Protein AF-A0A093YYT7-F1 (afdb_monomer_lite)

Secondary structure (DSSP, 8-state):
---------PPPPPP-PPPP---------PPPP-PPPHHHHHHHHHHHHHHHHHHHHHHHHHHHHHH-TTSHHHHHHS-HHHHHHHHHHHHHHHHHHHHHHHHHHHHHHHHHHHHHHHHHHHHHHHHHHHHHHHHHHHHHHHHHHHHHHHHHHHHHHHHHHHHHHHHHHHHHHHHHHHHHHHHHHHHHHHHHHHHHHHHHHHHHHHHHHS----PPPPPP---------------------------PPP--------PPPPPP-----------HHHHHHHHS--S-HHHHHHHHHHHHHHHHS----PPEE-GGGS-HHHHHHHTT-EEEEE--------PPPPHHHHHHHHHHHHHH-SSS---HHHHHHHHHHHHHHHHHHHHHHH-TT--TT------TTSPPPPEEEEEEEEEEEEEETTEEEEEEEEEEEEEES-STTTT-GGGEEEEEEE-STT-GGGGHHHHHHHHHHHHHHHHHTT-S---EEEEEESSSEEEEEEE-TT-EEEEPPPEETTSHHHHHHHHHHHHHHHHHHHHT-TTS-----HHHHHHHHHHTS---TTGGGTS--S----------GGG-SSS--------

Sequence (603 aa):
MASTMHVSTTSPVSTQAAAAAPAPASAPGPSPATAPSIYIQYIVIVINMTVHICGGLSAIAIFTKNWFPDTAMARWFTSPAEKQAKEKEQAKAKDQATAKEQAEAKAEQAAAAAEERAAKERQAAAEERVAATKERQAAEDERIAAAKEREMAEAYRQAEMKKTDDYRNDIRGNWAAHLSQQEEIINKLNCIIFVIFIINAGARSAARRNGTPLEILPAGGPVGGGEQGAGGAGSSGGGASQDYVTYTPAELSYPRATMSKPSPAKKRKHTVADASFLEEAFSTQPVNYEAAWMALKAEYEKNTKPYARLQTVAPSALEVNEAMRMFGFSGVQDLYLHEDNDTPIPSYLQANIVRIQCVTNGGSGRNEAYSRTILDQILISAVYEEGRRADPAQDESAVHHAHPEDPARLELLHEVPLSTEVIHKGEQRLLAGFADYTLFYDNSASESLATNLVIVEAKRRGATDLALPQLIAYLGIVHRARKEQKKENSVVFGIISDGNVFRFSRITNEGKYGQSGLLEWNRVEERGKIYTTIRSIIRTAALSSPSTTPIKDPARRKLVLAAFGNATKSDATRLDFGIEEPKFWVVDDEELEENFEVIGRMG

pLDDT: mean 75.36, std 21.98, range [31.42, 98.38]

Structure (mmCIF, N/CA/C/O backbone):
data_AF-A0A093YYT7-F1
#
_entry.id   AF-A0A093YYT7-F1
#
loop_
_atom_site.group_PDB
_atom_site.id
_atom_site.type_symbol
_atom_site.label_atom_id
_atom_site.label_alt_id
_atom_site.label_comp_id
_atom_site.label_asym_id
_atom_site.label_entity_id
_atom_site.label_seq_id
_atom_site.pdbx_PDB_ins_code
_atom_site.Cartn_x
_atom_site.Cartn_y
_atom_site.Cartn_z
_atom_site.occupancy
_atom_site.B_iso_or_equiv
_atom_site.auth_seq_id
_atom_site.auth_comp_id
_atom_site.auth_asym_id
_atom_site.auth_atom_id
_atom_site.pdbx_PDB_model_num
ATOM 1 N N . MET A 1 1 ? -41.019 35.127 12.754 1.00 36.62 1 MET A N 1
ATOM 2 C CA . MET A 1 1 ? -42.377 34.695 12.364 1.00 36.62 1 MET A CA 1
ATOM 3 C C . MET A 1 1 ? -42.596 33.308 12.938 1.00 36.62 1 MET A C 1
ATOM 5 O O . MET A 1 1 ? -41.808 32.445 12.592 1.00 36.62 1 MET A O 1
ATOM 9 N N . ALA A 1 2 ? -43.624 33.167 13.791 1.00 35.41 2 ALA A N 1
ATOM 10 C CA . ALA A 1 2 ? -44.215 31.937 14.348 1.00 35.41 2 ALA A CA 1
ATOM 11 C C . ALA A 1 2 ? -43.305 31.005 15.183 1.00 35.41 2 ALA A C 1
ATOM 13 O O . ALA A 1 2 ? -42.171 30.743 14.823 1.00 35.41 2 ALA A O 1
ATOM 14 N N . SER A 1 3 ? -43.740 30.378 16.273 1.00 34.69 3 SER A N 1
ATOM 15 C CA . SER A 1 3 ? -44.790 30.654 17.260 1.00 34.69 3 SER A CA 1
ATOM 16 C C . SER A 1 3 ? -44.527 29.665 18.398 1.00 34.69 3 SER A C 1
ATOM 18 O O . SER A 1 3 ? -44.367 28.470 18.158 1.00 34.69 3 SER A O 1
ATOM 20 N N . THR A 1 4 ? -44.462 30.165 19.622 1.00 42.47 4 THR A N 1
ATOM 21 C CA . THR A 1 4 ? -44.344 29.411 20.871 1.00 42.47 4 THR A CA 1
ATOM 22 C C . THR A 1 4 ? -45.653 28.662 21.134 1.00 42.47 4 THR A C 1
ATOM 24 O O . THR A 1 4 ? -46.716 29.280 21.100 1.00 42.47 4 THR A O 1
ATOM 27 N N . MET A 1 5 ? -45.605 27.360 21.432 1.00 42.62 5 MET A N 1
ATOM 28 C CA . MET A 1 5 ? -46.756 26.630 21.979 1.00 42.62 5 MET A CA 1
ATOM 29 C C . MET A 1 5 ? -46.451 26.117 23.386 1.00 42.62 5 MET A C 1
ATOM 31 O O . MET A 1 5 ? -45.620 25.237 23.592 1.00 42.62 5 MET A O 1
ATOM 35 N N . HIS A 1 6 ? -47.164 26.712 24.341 1.00 41.91 6 HIS A N 1
ATOM 36 C CA . HIS A 1 6 ? -47.380 26.226 25.697 1.00 41.91 6 HIS A CA 1
ATOM 37 C C . HIS A 1 6 ? -48.241 24.956 25.675 1.00 41.91 6 HIS A C 1
ATOM 39 O O . HIS A 1 6 ? -49.292 24.938 25.038 1.00 41.91 6 HIS A O 1
ATOM 45 N N . VAL A 1 7 ? -47.853 23.943 26.452 1.00 42.28 7 VAL A N 1
ATOM 46 C CA . VAL A 1 7 ? -48.731 22.830 26.835 1.00 42.28 7 VAL A CA 1
ATOM 47 C C . VAL A 1 7 ? -49.143 23.037 28.289 1.00 42.28 7 VAL A C 1
ATOM 49 O O . VAL A 1 7 ? -48.307 23.088 29.188 1.00 42.28 7 VAL A O 1
ATOM 52 N N . SER A 1 8 ? -50.448 23.203 28.490 1.00 36.78 8 SER A N 1
ATOM 53 C CA . SER A 1 8 ? -51.137 23.270 29.776 1.00 36.78 8 SER A CA 1
ATOM 54 C C . SER A 1 8 ? -51.964 21.990 29.897 1.00 36.78 8 SER A C 1
ATOM 56 O O . SER A 1 8 ? -52.765 21.701 29.008 1.00 36.78 8 SER A O 1
ATOM 58 N N . THR A 1 9 ? -51.745 21.192 30.940 1.00 40.94 9 THR A N 1
ATOM 59 C CA . THR A 1 9 ? -52.518 19.975 31.216 1.00 40.94 9 THR A CA 1
ATOM 60 C C . THR A 1 9 ? -53.448 20.217 32.399 1.00 40.94 9 THR A C 1
ATOM 62 O O . THR A 1 9 ? -53.021 20.444 33.528 1.00 40.94 9 THR A O 1
ATOM 65 N N . THR A 1 10 ? -54.747 20.194 32.112 1.00 39.72 10 THR A N 1
ATOM 66 C CA . THR A 1 10 ? -55.851 20.236 33.070 1.00 39.72 10 THR A CA 1
ATOM 67 C C . THR A 1 10 ? -56.261 18.820 33.484 1.00 39.72 10 THR A C 1
ATOM 69 O O . THR A 1 10 ? -56.320 17.901 32.669 1.00 39.72 10 THR A O 1
ATOM 72 N N . SER A 1 11 ? -56.552 18.654 34.774 1.00 38.22 11 SER A N 1
ATOM 73 C CA . SER A 1 11 ? -57.091 17.437 35.392 1.00 38.22 11 SER A CA 1
ATOM 74 C C . SER A 1 11 ? -58.563 17.194 35.022 1.00 38.22 11 SER A C 1
ATOM 76 O O . SER A 1 11 ? -59.314 18.165 34.899 1.00 38.22 11 SER A O 1
ATOM 78 N N . PRO A 1 12 ? -59.037 15.935 34.940 1.00 51.84 12 PRO A N 1
ATOM 79 C CA . PRO A 1 12 ? -60.457 15.645 34.788 1.00 51.84 12 PRO A CA 1
ATOM 80 C C . PRO A 1 12 ? -61.174 15.479 36.138 1.00 51.84 12 PRO A C 1
ATOM 82 O O . PRO A 1 12 ? -60.723 14.781 37.046 1.00 51.84 12 PRO A O 1
ATOM 85 N N . VAL A 1 13 ? -62.339 16.121 36.216 1.00 40.69 13 VAL A N 1
ATOM 86 C CA . VAL A 1 13 ? -63.384 15.969 37.232 1.00 40.69 13 VAL A CA 1
ATOM 87 C C . VAL A 1 13 ? -64.149 14.668 36.967 1.00 40.69 13 VAL A C 1
ATOM 89 O O . VAL A 1 13 ? -64.689 14.483 35.880 1.00 40.69 13 VAL A O 1
ATOM 92 N N . SER A 1 14 ? -64.213 13.778 37.960 1.00 43.28 14 SER A N 1
ATOM 93 C CA . SER A 1 14 ? -65.049 12.571 37.939 1.00 43.28 14 SER A CA 1
ATOM 94 C C . SER A 1 14 ? -66.349 12.823 38.704 1.00 43.28 14 SER A C 1
ATOM 96 O O . SER A 1 14 ? -66.334 13.175 39.883 1.00 43.28 14 SER A O 1
ATOM 98 N N . THR A 1 15 ? -67.471 12.676 38.005 1.00 39.16 15 THR A N 1
ATOM 99 C CA . THR A 1 15 ? -68.847 12.764 38.509 1.00 39.16 15 THR A CA 1
ATOM 100 C C . THR A 1 15 ? -69.336 11.344 38.797 1.00 39.16 15 THR A C 1
ATOM 102 O O . THR A 1 15 ? -69.343 10.514 37.890 1.00 39.16 15 THR A O 1
ATOM 105 N N . GLN A 1 16 ? -69.756 11.044 40.031 1.00 39.22 16 GLN A N 1
ATOM 106 C CA . GLN A 1 16 ? -70.342 9.746 40.384 1.00 39.22 16 GLN A CA 1
ATOM 107 C C . GLN A 1 16 ? -71.804 9.915 40.813 1.00 39.22 16 GLN A C 1
ATOM 109 O O . GLN A 1 16 ? -72.148 10.783 41.613 1.00 39.22 16 GLN A O 1
ATOM 114 N N . ALA A 1 17 ? -72.652 9.093 40.196 1.00 39.19 17 ALA A N 1
ATOM 115 C CA . ALA A 1 17 ? -74.104 9.114 40.237 1.00 39.19 17 ALA A CA 1
ATOM 116 C C . ALA A 1 17 ? -74.685 8.661 41.588 1.00 39.19 17 ALA A C 1
ATOM 118 O O . ALA A 1 17 ? -74.235 7.676 42.171 1.00 39.19 17 ALA A O 1
ATOM 119 N N . ALA A 1 18 ? -75.741 9.348 42.032 1.00 38.75 18 ALA A N 1
ATOM 120 C CA . ALA A 1 18 ? -76.585 8.965 43.158 1.00 38.75 18 ALA A CA 1
ATOM 121 C C . ALA A 1 18 ? -77.854 8.262 42.644 1.00 38.75 18 ALA A C 1
ATOM 123 O O . ALA A 1 18 ? -78.586 8.814 41.822 1.00 38.75 18 ALA A O 1
ATOM 124 N N . ALA A 1 19 ? -78.103 7.046 43.134 1.00 40.66 19 ALA A N 1
ATOM 125 C CA . ALA A 1 19 ? -79.306 6.266 42.866 1.00 40.66 19 ALA A CA 1
ATOM 126 C C . ALA A 1 19 ? -80.343 6.463 43.985 1.00 40.66 19 ALA A C 1
ATOM 128 O O . ALA A 1 19 ? -80.011 6.475 45.170 1.00 40.66 19 ALA A O 1
ATOM 129 N N . ALA A 1 20 ? -81.597 6.625 43.570 1.00 40.97 20 ALA A N 1
ATOM 130 C CA . ALA A 1 20 ? -82.775 6.862 44.394 1.00 40.97 20 ALA A CA 1
ATOM 131 C C . ALA A 1 20 ? -83.312 5.581 45.063 1.00 40.97 20 ALA A C 1
ATOM 133 O O . ALA A 1 20 ? -83.241 4.496 44.488 1.00 40.97 20 ALA A O 1
ATOM 134 N N . ALA A 1 21 ? -83.936 5.735 46.235 1.00 41.47 21 ALA A N 1
ATOM 135 C CA . ALA A 1 21 ? -84.784 4.732 46.882 1.00 41.47 21 ALA A CA 1
ATOM 136 C C . ALA A 1 21 ? -86.077 5.398 47.417 1.00 41.47 21 ALA A C 1
ATOM 138 O O . ALA A 1 21 ? -86.054 6.600 47.700 1.00 41.47 21 ALA A O 1
ATOM 139 N N . PRO A 1 22 ? -87.212 4.672 47.501 1.00 50.75 22 PRO A N 1
ATOM 140 C CA . PRO A 1 22 ? -88.541 5.267 47.386 1.00 50.75 22 PRO A CA 1
ATOM 141 C C . PRO A 1 22 ? -89.278 5.486 48.718 1.00 50.75 22 PRO A C 1
ATOM 143 O O . PRO A 1 22 ? -88.987 4.875 49.744 1.00 50.75 22 PRO A O 1
ATOM 146 N N . ALA A 1 23 ? -90.278 6.364 48.641 1.00 50.59 23 ALA A N 1
ATOM 147 C CA . ALA A 1 23 ? -91.224 6.749 49.685 1.00 50.59 23 ALA A CA 1
ATOM 148 C C . ALA A 1 23 ? -92.134 5.605 50.175 1.00 50.59 23 ALA A C 1
ATOM 150 O O . ALA A 1 23 ? -92.447 4.698 49.399 1.00 50.59 23 ALA A O 1
ATOM 151 N N . PRO A 1 24 ? -92.701 5.734 51.392 1.00 46.88 24 PRO A N 1
ATOM 152 C CA . PRO A 1 24 ? -93.965 5.088 51.711 1.00 46.88 24 PRO A CA 1
ATOM 153 C C . PRO A 1 24 ? -95.069 6.049 52.192 1.00 46.88 24 PRO A C 1
ATOM 155 O O . PRO A 1 24 ? -94.862 6.983 52.961 1.00 46.88 24 PRO A O 1
ATOM 158 N N . ALA A 1 25 ? -96.244 5.718 51.662 1.00 41.00 25 ALA A N 1
ATOM 159 C CA . ALA A 1 25 ? -97.643 5.925 52.024 1.00 41.00 25 ALA A CA 1
ATOM 160 C C . ALA A 1 25 ? -98.076 6.566 53.365 1.00 41.00 25 ALA A C 1
ATOM 162 O O . ALA A 1 25 ? -97.468 6.460 54.424 1.00 41.00 25 ALA A O 1
ATOM 163 N N . SER A 1 26 ? -99.264 7.154 53.239 1.00 42.25 26 SER A N 1
ATOM 164 C CA . SER A 1 26 ? -100.089 7.980 54.120 1.00 42.25 26 SER A CA 1
ATOM 165 C C . SER A 1 26 ? -101.040 7.251 55.095 1.00 42.25 26 SER A C 1
ATOM 167 O O . SER A 1 26 ? -101.564 6.192 54.754 1.00 42.25 26 SER A O 1
ATOM 169 N N . ALA A 1 27 ? -101.420 7.999 56.154 1.00 42.69 27 ALA A N 1
ATOM 170 C CA . ALA A 1 27 ? -102.632 7.932 57.018 1.00 42.69 27 ALA A CA 1
ATOM 171 C C . ALA A 1 27 ? -102.637 6.906 58.186 1.00 42.69 27 ALA A C 1
ATOM 173 O O . ALA A 1 27 ? -101.893 5.934 58.097 1.00 42.69 27 ALA A O 1
ATOM 174 N N . PRO A 1 28 ? -103.465 7.045 59.266 1.00 47.00 28 PRO A N 1
ATOM 175 C CA . PRO A 1 28 ? -104.530 8.024 59.578 1.00 47.00 28 PRO A CA 1
ATOM 176 C C . PRO A 1 28 ? -104.446 8.682 60.995 1.00 47.00 28 PRO A C 1
ATOM 178 O O . PRO A 1 28 ? -103.516 8.450 61.760 1.00 47.00 28 PRO A O 1
ATOM 181 N N . GLY A 1 29 ? -105.418 9.553 61.313 1.00 40.19 29 GLY A N 1
ATOM 182 C CA . GLY A 1 29 ? -105.464 10.461 62.476 1.00 40.19 29 GLY A CA 1
ATOM 183 C C . GLY A 1 29 ? -105.751 9.865 63.877 1.00 40.19 29 GLY A C 1
ATOM 184 O O . GLY A 1 29 ? -105.989 8.667 64.018 1.00 40.19 29 GLY A O 1
ATOM 185 N N . PRO A 1 30 ? -105.706 10.716 64.928 1.00 44.38 30 PRO A N 1
ATOM 186 C CA . PRO A 1 30 ? -105.538 10.306 66.326 1.00 44.38 30 PRO A CA 1
ATOM 187 C C . PRO A 1 30 ? -106.845 9.965 67.068 1.00 44.38 30 PRO A C 1
ATOM 189 O O . PRO A 1 30 ? -107.835 10.690 66.996 1.00 44.38 30 PRO A O 1
ATOM 192 N N . SER A 1 31 ? -106.789 8.888 67.858 1.00 47.81 31 SER A N 1
ATOM 193 C CA . SER A 1 31 ? -107.758 8.509 68.900 1.00 47.81 31 SER A CA 1
ATOM 194 C C . SER A 1 31 ? -107.371 9.146 70.248 1.00 47.81 31 SER A C 1
ATOM 196 O O . SER A 1 31 ? -106.176 9.284 70.522 1.00 47.81 31 SER A O 1
ATOM 198 N N . PRO A 1 32 ? -108.331 9.530 71.111 1.00 49.69 32 PRO A N 1
ATOM 199 C CA . PRO A 1 32 ? -108.052 10.254 72.346 1.00 49.69 32 PRO A CA 1
ATOM 200 C C . PRO A 1 32 ? -107.338 9.414 73.415 1.00 49.69 32 PRO A C 1
ATOM 202 O O . PRO A 1 32 ? -107.511 8.202 73.541 1.00 49.69 32 PRO A O 1
ATOM 205 N N . ALA A 1 33 ? -106.516 10.137 74.173 1.00 52.25 33 ALA A N 1
ATOM 206 C CA . ALA A 1 33 ? -105.528 9.688 75.136 1.00 52.25 33 ALA A CA 1
ATOM 207 C C . ALA A 1 33 ? -106.095 8.915 76.336 1.00 52.25 33 ALA A C 1
ATOM 209 O O . ALA A 1 33 ? -107.061 9.330 76.973 1.00 52.25 33 ALA A O 1
ATOM 210 N N . THR A 1 34 ? -105.388 7.847 76.712 1.00 55.81 34 THR A N 1
ATOM 211 C CA . THR A 1 34 ? -105.446 7.246 78.051 1.00 55.81 34 THR A CA 1
ATOM 212 C C . THR A 1 34 ? -104.175 7.659 78.799 1.00 55.81 34 THR A C 1
ATOM 214 O O . THR A 1 34 ? -103.073 7.501 78.274 1.00 55.81 34 THR A O 1
ATOM 217 N N . ALA A 1 35 ? -104.318 8.253 79.985 1.00 53.47 35 ALA A N 1
ATOM 218 C CA . ALA A 1 35 ? -103.205 8.790 80.766 1.00 53.47 35 ALA A CA 1
ATOM 219 C C . ALA A 1 35 ? -102.195 7.687 81.168 1.00 53.47 35 ALA A C 1
ATOM 221 O O . ALA A 1 35 ? -102.616 6.616 81.613 1.00 53.47 35 ALA A O 1
ATOM 222 N N . PRO A 1 36 ? -100.873 7.920 81.036 1.00 56.00 36 PRO A N 1
ATOM 223 C CA . PRO A 1 36 ? -99.861 6.929 81.383 1.00 56.00 36 PRO A CA 1
ATOM 224 C C . PRO A 1 36 ? -99.769 6.724 82.899 1.00 56.00 36 PRO A C 1
ATOM 226 O O . PRO A 1 36 ? -99.765 7.673 83.681 1.00 56.00 36 PRO A O 1
ATOM 229 N N . SER A 1 37 ? -99.641 5.458 83.294 1.00 61.62 37 SER A N 1
ATOM 230 C CA . SER A 1 37 ? -99.335 5.029 84.660 1.00 61.62 37 SER A CA 1
ATOM 231 C C . SER A 1 37 ? -98.065 5.714 85.192 1.00 61.62 37 SER A C 1
ATOM 233 O O . SER A 1 37 ? -97.066 5.828 84.477 1.00 61.62 37 SER A O 1
ATOM 235 N N . ILE A 1 38 ? -98.092 6.120 86.469 1.00 66.12 38 ILE A N 1
ATOM 236 C CA . ILE A 1 38 ? -97.004 6.774 87.230 1.00 66.12 38 ILE A CA 1
ATOM 237 C C . ILE A 1 38 ? -95.628 6.103 87.039 1.00 66.12 38 ILE A C 1
ATOM 239 O O . ILE A 1 38 ? -94.600 6.778 87.066 1.00 66.12 38 ILE A O 1
ATOM 243 N N . TYR A 1 39 ? -95.587 4.795 86.772 1.00 64.69 39 TYR A N 1
ATOM 244 C CA . TYR A 1 39 ? -94.341 4.054 86.549 1.00 64.69 39 TYR A CA 1
ATOM 245 C C . TYR A 1 39 ? -93.586 4.494 85.279 1.00 64.69 39 TYR A C 1
ATOM 247 O O . TYR A 1 39 ? -92.358 4.561 85.271 1.00 64.69 39 TYR A O 1
ATOM 255 N N . ILE A 1 40 ? -94.309 4.859 84.213 1.00 66.69 40 ILE A N 1
ATOM 256 C CA . ILE A 1 40 ? -93.711 5.336 82.955 1.00 66.69 40 ILE A CA 1
ATOM 257 C C . ILE A 1 40 ? -93.147 6.750 83.132 1.00 66.69 40 ILE A C 1
ATOM 259 O O . ILE A 1 40 ? -92.084 7.056 82.598 1.00 66.69 40 ILE A O 1
ATOM 263 N N . GLN A 1 41 ? -93.794 7.593 83.944 1.00 62.06 41 GLN A N 1
ATOM 264 C CA . GLN A 1 41 ? -93.269 8.924 84.260 1.00 62.06 41 GLN A CA 1
ATOM 265 C C . GLN A 1 41 ? -91.942 8.837 85.029 1.00 62.06 41 GLN A C 1
ATOM 267 O O . GLN A 1 41 ? -91.019 9.593 84.733 1.00 62.06 41 GLN A O 1
ATOM 272 N N . TYR A 1 42 ? -91.797 7.870 85.942 1.00 74.62 42 TYR A N 1
ATOM 273 C CA . TYR A 1 42 ? -90.551 7.674 86.688 1.00 74.62 42 TYR A CA 1
ATOM 274 C C . TYR A 1 42 ? -89.393 7.204 85.792 1.00 74.62 42 TYR A C 1
ATOM 276 O O . TYR A 1 42 ? -88.286 7.729 85.888 1.00 74.62 42 TYR A O 1
ATOM 284 N N . ILE A 1 43 ? -89.648 6.273 84.865 1.00 77.50 43 ILE A N 1
ATOM 285 C CA . ILE A 1 43 ? -88.640 5.807 83.895 1.00 77.50 43 ILE A CA 1
ATOM 286 C C . ILE A 1 43 ? -88.213 6.944 82.962 1.00 77.50 43 ILE A C 1
ATOM 288 O O . ILE A 1 43 ? -87.020 7.118 82.720 1.00 77.50 43 ILE A O 1
ATOM 292 N N . VAL A 1 44 ? -89.160 7.755 82.481 1.00 75.25 44 VAL A N 1
ATOM 293 C CA . VAL A 1 44 ? -88.845 8.914 81.637 1.00 75.25 44 VAL A CA 1
ATOM 294 C C . VAL A 1 44 ? -87.992 9.927 82.400 1.00 75.25 44 VAL A C 1
ATOM 296 O O . VAL A 1 44 ? -87.021 10.416 81.837 1.00 75.25 44 VAL A O 1
ATOM 299 N N . ILE A 1 45 ? -88.275 10.198 83.680 1.00 76.50 45 ILE A N 1
ATOM 300 C CA . ILE A 1 45 ? -87.454 11.100 84.505 1.00 76.50 45 ILE A CA 1
ATOM 301 C C . ILE A 1 45 ? -86.037 10.546 84.700 1.00 76.50 45 ILE A C 1
ATOM 303 O O . ILE A 1 45 ? -85.075 11.290 84.518 1.00 76.50 45 ILE A O 1
ATOM 307 N N . VAL A 1 46 ? -85.885 9.254 85.011 1.00 79.06 46 VAL A N 1
ATOM 308 C CA . VAL A 1 46 ? -84.559 8.633 85.183 1.00 79.06 46 VAL A CA 1
ATOM 309 C C . VAL A 1 46 ? -83.770 8.662 83.876 1.00 79.06 46 VAL A C 1
ATOM 311 O O . VAL A 1 46 ? -82.623 9.095 83.883 1.00 79.06 46 VAL A O 1
ATOM 314 N N . ILE A 1 47 ? -84.385 8.302 82.744 1.00 77.88 47 ILE A N 1
ATOM 315 C CA . ILE A 1 47 ? -83.742 8.388 81.424 1.00 77.88 47 ILE A CA 1
ATOM 316 C C . ILE A 1 47 ? -83.347 9.835 81.118 1.00 77.88 47 ILE A C 1
ATOM 318 O O . ILE A 1 47 ? -82.232 10.073 80.664 1.00 77.88 47 ILE A O 1
ATOM 322 N N . ASN A 1 48 ? -84.212 10.811 81.403 1.00 69.88 48 ASN A N 1
ATOM 323 C CA . ASN A 1 48 ? -83.921 12.215 81.125 1.00 69.88 48 ASN A CA 1
ATOM 324 C C . ASN A 1 48 ? -82.776 12.744 82.009 1.00 69.88 48 ASN A C 1
ATOM 326 O O . ASN A 1 48 ? -81.884 13.430 81.511 1.00 69.88 48 ASN A O 1
ATOM 330 N N . MET A 1 49 ? -82.717 12.343 83.287 1.00 75.44 49 MET A N 1
ATOM 331 C CA . MET A 1 49 ? -81.581 12.643 84.167 1.00 75.44 49 MET A CA 1
ATOM 332 C C . MET A 1 49 ? -80.294 11.963 83.692 1.00 75.44 49 MET A C 1
ATOM 334 O O . MET A 1 49 ? -79.255 12.614 83.654 1.00 75.44 49 MET A O 1
ATOM 338 N N . THR A 1 50 ? -80.336 10.693 83.280 1.00 76.25 50 THR A N 1
ATOM 339 C CA . THR A 1 50 ? -79.161 10.001 82.728 1.00 76.25 50 THR A CA 1
ATOM 340 C C . THR A 1 50 ? -78.675 10.676 81.447 1.00 76.25 50 THR A C 1
ATOM 342 O O . THR A 1 50 ? -77.483 10.934 81.314 1.00 76.25 50 THR A O 1
ATOM 345 N N . VAL A 1 51 ? -79.580 11.055 80.541 1.00 72.94 51 VAL A N 1
ATOM 346 C CA . VAL A 1 51 ? -79.246 11.790 79.312 1.00 72.94 51 VAL A CA 1
ATOM 347 C C . VAL A 1 51 ? -78.639 13.157 79.635 1.00 72.94 51 VAL A C 1
ATOM 349 O O . VAL A 1 51 ? -77.642 13.532 79.023 1.00 72.94 51 VAL A O 1
ATOM 352 N N . HIS A 1 52 ? -79.172 13.888 80.619 1.00 72.12 52 HIS A N 1
ATOM 353 C CA . HIS A 1 52 ? -78.622 15.185 81.029 1.00 72.12 52 HIS A CA 1
ATOM 354 C C . HIS A 1 52 ? -77.261 15.062 81.723 1.00 72.12 52 HIS A C 1
ATOM 356 O O . HIS A 1 52 ? -76.374 15.871 81.458 1.00 72.12 52 HIS A O 1
ATOM 362 N N . ILE A 1 53 ? -77.048 14.036 82.550 1.00 75.81 53 ILE A N 1
ATOM 363 C CA . ILE A 1 53 ? -75.750 13.779 83.191 1.00 75.81 53 ILE A CA 1
ATOM 364 C C . ILE A 1 53 ? -74.712 13.355 82.141 1.00 75.81 53 ILE A C 1
ATOM 366 O O . ILE A 1 53 ? -73.610 13.901 82.117 1.00 75.81 53 ILE A O 1
ATOM 370 N N . CYS A 1 54 ? -75.056 12.450 81.219 1.00 72.25 54 CYS A N 1
ATOM 371 C CA . CYS A 1 54 ? -74.170 12.045 80.124 1.00 72.25 54 CYS A CA 1
ATOM 372 C C . CYS A 1 54 ? -73.869 13.205 79.159 1.00 72.25 54 CYS A C 1
ATOM 374 O O . CYS A 1 54 ? -72.727 13.360 78.719 1.00 72.25 54 CYS A O 1
ATOM 376 N N . GLY A 1 55 ? -74.861 14.050 78.866 1.00 73.25 55 GLY A N 1
ATOM 377 C CA . GLY A 1 55 ? -74.694 15.260 78.061 1.00 73.25 55 GLY A CA 1
ATOM 378 C C . GLY A 1 55 ? -73.802 16.296 78.746 1.00 73.25 55 GLY A C 1
ATOM 379 O O . GLY A 1 55 ? -72.889 16.826 78.118 1.00 73.25 55 GLY A O 1
ATOM 380 N N . GLY A 1 56 ? -73.998 16.521 80.049 1.00 74.06 56 GLY A N 1
ATOM 381 C CA . GLY A 1 56 ? -73.176 17.421 80.857 1.00 74.06 56 GLY A CA 1
ATOM 382 C C . GLY A 1 56 ? -71.718 16.970 80.939 1.00 74.06 56 GLY A C 1
ATOM 383 O O . GLY A 1 56 ? -70.816 17.768 80.702 1.00 74.06 56 GLY A O 1
ATOM 384 N N . LEU A 1 57 ? -71.469 15.679 81.179 1.00 75.75 57 LEU A N 1
ATOM 385 C CA . LEU A 1 57 ? -70.111 15.125 81.192 1.00 75.75 57 LEU A CA 1
ATOM 386 C C . LEU A 1 57 ? -69.439 15.198 79.810 1.00 75.75 57 LEU A C 1
ATOM 388 O O . LEU A 1 57 ? -68.252 15.511 79.726 1.00 75.75 57 LEU A O 1
ATOM 392 N N . SER A 1 58 ? -70.194 14.997 78.726 1.00 71.56 58 SER A N 1
ATOM 393 C CA . SER A 1 58 ? -69.680 15.145 77.355 1.00 71.56 58 SER A CA 1
ATOM 394 C C . SER A 1 58 ? -69.344 16.602 77.022 1.00 71.56 58 SER A C 1
ATOM 396 O O . SER A 1 58 ? -68.297 16.879 76.439 1.00 71.56 58 SER A O 1
ATOM 398 N N . ALA A 1 59 ? -70.185 17.551 77.442 1.00 75.50 59 ALA A N 1
ATOM 399 C CA . ALA A 1 59 ? -69.935 18.979 77.269 1.00 75.50 59 ALA A CA 1
ATOM 400 C C . ALA A 1 59 ? -68.711 19.444 78.072 1.00 75.50 59 ALA A C 1
ATOM 402 O O . ALA A 1 59 ? -67.884 20.187 77.547 1.00 75.50 59 ALA A O 1
ATOM 403 N N . ILE A 1 60 ? -68.545 18.952 79.306 1.00 76.31 60 ILE A N 1
ATOM 404 C CA . ILE A 1 60 ? -67.369 19.231 80.141 1.00 76.31 60 ILE A CA 1
ATOM 405 C C . ILE A 1 60 ? -66.095 18.671 79.494 1.00 76.31 60 ILE A C 1
ATOM 407 O O . ILE A 1 60 ? -65.085 19.374 79.471 1.00 76.31 60 ILE A O 1
ATOM 411 N N . ALA A 1 61 ? -66.132 17.463 78.922 1.00 71.69 61 ALA A N 1
ATOM 412 C CA . ALA A 1 61 ? -64.993 16.866 78.218 1.00 71.69 61 ALA A CA 1
ATOM 413 C C . ALA A 1 61 ? -64.608 17.643 76.943 1.00 71.69 61 ALA A C 1
ATOM 415 O O . ALA A 1 61 ? -63.428 17.891 76.695 1.00 71.69 61 ALA A O 1
ATOM 416 N N . ILE A 1 62 ? -65.592 18.089 76.152 1.00 74.25 62 ILE A N 1
ATOM 417 C CA . ILE A 1 62 ? -65.354 18.924 74.959 1.00 74.25 62 ILE A CA 1
ATOM 418 C C . ILE A 1 62 ? -64.779 20.288 75.360 1.00 74.25 62 ILE A C 1
ATOM 420 O O . ILE A 1 62 ? -63.812 20.762 74.764 1.00 74.25 62 ILE A O 1
ATOM 424 N N . PHE A 1 63 ? -65.340 20.905 76.396 1.00 77.06 63 PHE A N 1
ATOM 425 C CA . PHE A 1 63 ? -64.896 22.196 76.907 1.00 77.06 63 PHE A CA 1
ATOM 426 C C . PHE A 1 63 ? -63.460 22.144 77.442 1.00 77.06 63 PHE A C 1
ATOM 428 O O . PHE A 1 63 ? -62.630 22.972 77.066 1.00 77.06 63 PHE A O 1
ATOM 435 N N . THR A 1 64 ? -63.130 21.136 78.256 1.00 72.69 64 THR A N 1
ATOM 436 C CA . THR A 1 64 ? -61.759 20.954 78.764 1.00 72.69 64 THR A CA 1
ATOM 437 C C . THR A 1 64 ? -60.760 20.660 77.643 1.00 72.69 64 THR A C 1
ATOM 439 O O . THR A 1 64 ? -59.652 21.197 77.683 1.00 72.69 64 THR A O 1
ATOM 442 N N . LYS A 1 65 ? -61.147 19.900 76.606 1.00 70.56 65 LYS A N 1
ATOM 443 C CA . LYS A 1 65 ? -60.309 19.640 75.419 1.00 70.56 65 LYS A CA 1
ATOM 444 C C . LYS A 1 65 ? -60.033 20.903 74.592 1.00 70.56 65 LYS A C 1
ATOM 446 O O . LYS A 1 65 ? -58.924 21.050 74.086 1.00 70.56 65 LYS A O 1
ATOM 451 N N . ASN A 1 66 ? -61.002 21.812 74.477 1.00 76.69 66 ASN A N 1
ATOM 452 C CA . ASN A 1 66 ? -60.857 23.031 73.675 1.00 76.69 66 ASN A CA 1
ATOM 453 C C . ASN A 1 66 ? -60.116 24.164 74.396 1.00 76.69 66 ASN A C 1
ATOM 455 O O . ASN A 1 66 ? -59.399 24.915 73.740 1.00 76.69 66 ASN A O 1
ATOM 459 N N . TRP A 1 67 ? -60.274 24.309 75.717 1.00 79.00 67 TRP A N 1
ATOM 460 C CA . TRP A 1 67 ? -59.654 25.423 76.450 1.00 79.00 67 TRP A CA 1
ATOM 461 C C . TRP A 1 67 ? -58.315 25.108 77.105 1.00 79.00 67 TRP A C 1
ATOM 463 O O . TRP A 1 67 ? -57.523 26.025 77.308 1.00 79.00 67 TRP A O 1
ATOM 473 N N . PHE A 1 68 ? -58.021 23.840 77.399 1.00 79.06 68 PHE A N 1
ATOM 474 C CA . PHE A 1 68 ? -56.792 23.467 78.105 1.00 79.06 68 PHE A CA 1
ATOM 475 C C . PHE A 1 68 ? -56.072 22.274 77.451 1.00 79.06 68 PHE A C 1
ATOM 477 O O . PHE A 1 68 ? -55.812 21.275 78.134 1.00 79.06 68 PHE A O 1
ATOM 484 N N . PRO A 1 69 ? -55.725 22.355 76.149 1.00 70.69 69 PRO A N 1
ATOM 485 C CA . PRO A 1 69 ? -55.261 21.211 75.355 1.00 70.69 69 PRO A CA 1
ATOM 486 C C . PRO A 1 69 ? -53.980 20.542 75.886 1.00 70.69 69 PRO A C 1
ATOM 488 O O . PRO A 1 69 ? -53.795 19.343 75.680 1.00 70.69 69 PRO A O 1
ATOM 491 N N . ASP A 1 70 ? -53.135 21.272 76.620 1.00 74.56 70 ASP A N 1
ATOM 492 C CA . ASP A 1 70 ? -51.826 20.781 77.080 1.00 74.56 70 ASP A CA 1
ATOM 493 C C . ASP A 1 70 ? -51.818 20.223 78.516 1.00 74.56 70 ASP A C 1
ATOM 495 O O . ASP A 1 70 ? -50.802 19.692 78.987 1.00 74.56 70 ASP A O 1
ATOM 499 N N . THR A 1 71 ? -52.951 20.295 79.222 1.00 79.94 71 THR A N 1
ATOM 500 C CA . THR A 1 71 ? -53.062 19.849 80.620 1.00 79.94 71 THR A CA 1
ATOM 501 C C . THR A 1 71 ? -53.166 18.327 80.751 1.00 79.94 71 THR A C 1
ATOM 503 O O . THR A 1 71 ? -53.670 17.629 79.870 1.00 79.94 71 THR A O 1
ATOM 506 N N . ALA A 1 72 ? -52.726 17.782 81.891 1.00 71.88 72 ALA A N 1
ATOM 507 C CA . ALA A 1 72 ? -52.829 16.347 82.181 1.00 71.88 72 ALA A CA 1
ATOM 508 C C . ALA A 1 72 ? -54.282 15.828 82.147 1.00 71.88 72 ALA A C 1
ATOM 510 O O . ALA A 1 72 ? -54.512 14.671 81.803 1.00 71.88 72 ALA A O 1
ATOM 511 N N . MET A 1 73 ? -55.258 16.694 82.443 1.00 67.50 73 MET A N 1
ATOM 512 C CA . MET A 1 73 ? -56.683 16.358 82.427 1.00 67.50 73 MET A CA 1
ATOM 513 C C . MET A 1 73 ? -57.224 16.214 80.993 1.00 67.50 73 MET A C 1
ATOM 515 O O . MET A 1 73 ? -57.940 15.259 80.711 1.00 67.50 73 MET A O 1
ATOM 519 N N . ALA A 1 74 ? -56.807 17.068 80.047 1.00 67.31 74 ALA A N 1
ATOM 520 C CA . ALA A 1 74 ? -57.157 16.911 78.629 1.00 67.31 74 ALA A CA 1
ATOM 521 C C . ALA A 1 74 ? -56.578 15.617 78.021 1.00 67.31 74 ALA A C 1
ATOM 523 O O . ALA A 1 74 ? -57.230 14.977 77.191 1.00 67.31 74 ALA A O 1
ATOM 524 N N . ARG A 1 75 ? -55.402 15.176 78.499 1.00 70.56 75 ARG A N 1
ATOM 525 C CA . ARG A 1 75 ? -54.776 13.896 78.104 1.00 70.56 75 ARG A CA 1
ATOM 526 C C . ARG A 1 75 ? -55.560 12.664 78.557 1.00 70.56 75 ARG A C 1
ATOM 528 O O . ARG A 1 75 ? -55.447 11.625 77.919 1.00 70.56 75 ARG A O 1
ATOM 535 N N . TRP A 1 76 ? -56.353 12.767 79.625 1.00 73.69 76 TRP A N 1
ATOM 536 C CA . TRP A 1 76 ? -57.222 11.679 80.095 1.00 73.69 76 TRP A CA 1
ATOM 537 C C . TRP A 1 76 ? -58.444 11.459 79.194 1.00 73.69 76 TRP A C 1
ATOM 539 O O . TRP A 1 76 ? -58.928 10.337 79.083 1.00 73.69 76 TRP A O 1
ATOM 549 N N . PHE A 1 77 ? -58.914 12.511 78.518 1.00 68.19 77 PHE A N 1
ATOM 550 C CA . PHE A 1 77 ? -60.062 12.453 77.605 1.00 68.19 77 PHE A CA 1
ATOM 551 C C . PHE A 1 77 ? -59.670 12.305 76.128 1.00 68.19 77 PHE A C 1
ATOM 553 O O . PHE A 1 77 ? -60.542 12.163 75.272 1.00 68.19 77 PHE A O 1
ATOM 560 N N . THR A 1 78 ? -58.373 12.329 75.800 1.00 68.88 78 THR A N 1
ATOM 561 C CA . THR A 1 78 ? -57.904 12.034 74.440 1.00 68.88 78 THR A CA 1
ATOM 562 C C . THR A 1 78 ? -57.852 10.523 74.265 1.00 68.88 78 THR A C 1
ATOM 564 O O . THR A 1 78 ? -57.141 9.835 74.998 1.00 68.88 78 THR A O 1
ATOM 567 N N . SER A 1 79 ? -58.608 9.983 73.307 1.00 74.50 79 SER A N 1
ATOM 568 C CA . SER A 1 79 ? -58.602 8.534 73.102 1.00 74.50 79 SER A CA 1
ATOM 569 C C . SER A 1 79 ? -57.202 8.063 72.667 1.00 74.50 79 SER A C 1
ATOM 571 O O . SER A 1 79 ? -56.499 8.798 71.960 1.00 74.50 79 SER A O 1
ATOM 573 N N . PRO A 1 80 ? -56.783 6.833 73.019 1.00 76.12 80 PRO A N 1
ATOM 574 C CA . PRO A 1 80 ? -55.527 6.265 72.530 1.00 76.12 80 PRO A CA 1
ATOM 575 C C . PRO A 1 80 ? -55.386 6.338 71.000 1.00 76.12 80 PRO A C 1
ATOM 577 O O . PRO A 1 80 ? -54.284 6.535 70.494 1.00 76.12 80 PRO A O 1
ATOM 580 N N . ALA A 1 81 ? -56.504 6.260 70.268 1.00 75.81 81 ALA A N 1
ATOM 581 C CA . ALA A 1 81 ? -56.541 6.386 68.814 1.00 75.81 81 ALA A CA 1
ATOM 582 C C . ALA A 1 81 ? -56.217 7.810 68.323 1.00 75.81 81 ALA A C 1
ATOM 584 O O . ALA A 1 81 ? -55.463 7.968 67.366 1.00 75.81 81 ALA A O 1
ATOM 585 N N . GLU A 1 82 ? -56.722 8.854 68.989 1.00 77.75 82 GLU A N 1
ATOM 586 C CA . GLU A 1 82 ? -56.396 10.250 68.652 1.00 77.75 82 GLU A CA 1
ATOM 587 C C . GLU A 1 82 ? -54.931 10.584 68.958 1.00 77.75 82 GLU A C 1
ATOM 589 O O . GLU A 1 82 ? -54.285 11.307 68.196 1.00 77.75 82 GLU A O 1
ATOM 594 N N . LYS A 1 83 ? -54.380 10.029 70.045 1.00 78.31 83 LYS A N 1
ATOM 595 C CA . LYS A 1 83 ? -52.958 10.176 70.375 1.00 78.31 83 LYS A CA 1
ATOM 596 C C . LYS A 1 83 ? -52.073 9.526 69.308 1.00 78.31 83 LYS A C 1
ATOM 598 O O . LYS A 1 83 ? -51.165 10.175 68.798 1.00 78.31 83 LYS A O 1
ATOM 603 N N . GLN A 1 84 ? -52.393 8.295 68.905 1.00 79.25 84 GLN A N 1
ATOM 604 C CA . GLN A 1 84 ? -51.688 7.608 67.820 1.00 79.25 84 GLN A CA 1
ATOM 605 C C . GLN A 1 84 ? -51.826 8.334 66.475 1.00 79.25 84 GLN A C 1
ATOM 607 O O . GLN A 1 84 ? -50.882 8.341 65.691 1.00 79.25 84 GLN A O 1
ATOM 612 N N . ALA A 1 85 ? -52.974 8.959 66.196 1.00 81.06 85 ALA A N 1
ATOM 613 C CA . ALA A 1 85 ? -53.165 9.751 64.983 1.00 81.06 85 ALA A CA 1
ATOM 614 C C . ALA A 1 85 ? -52.255 10.989 64.961 1.00 81.06 85 ALA A C 1
ATOM 616 O O . ALA A 1 85 ? -51.575 11.217 63.962 1.00 81.06 85 ALA A O 1
ATOM 617 N N . LYS A 1 86 ? -52.165 11.732 66.073 1.00 82.50 86 LYS A N 1
ATOM 618 C CA . LYS A 1 86 ? -51.264 12.892 66.191 1.00 82.50 86 LYS A CA 1
ATOM 619 C C . LYS A 1 86 ? -49.786 12.502 66.143 1.00 82.50 86 LYS A C 1
ATOM 621 O O . LYS A 1 86 ? -49.004 13.186 65.493 1.00 82.50 86 LYS A O 1
ATOM 626 N N . GLU A 1 87 ? -49.400 11.397 66.780 1.00 85.56 87 GLU A N 1
ATOM 627 C CA . GLU A 1 87 ? -48.026 10.879 66.713 1.00 85.56 87 GLU A CA 1
ATOM 628 C C . GLU A 1 87 ? -47.665 10.425 65.290 1.00 85.56 87 GLU A C 1
ATOM 630 O O . GLU A 1 87 ? -46.570 10.717 64.815 1.00 85.56 87 GLU A O 1
ATOM 635 N N . LYS A 1 88 ? -48.598 9.790 64.564 1.00 85.00 88 LYS A N 1
ATOM 636 C CA . LYS A 1 88 ? -48.415 9.452 63.142 1.00 85.00 88 LYS A CA 1
ATOM 637 C C . LYS A 1 88 ? -48.309 10.689 62.254 1.00 85.00 88 LYS A C 1
ATOM 639 O O . LYS A 1 88 ? -47.505 10.693 61.327 1.00 85.00 88 LYS A O 1
ATOM 644 N N . GLU A 1 89 ? -49.099 11.725 62.513 1.00 87.06 89 GLU A N 1
ATOM 645 C CA . GLU A 1 89 ? -49.047 12.979 61.757 1.00 87.06 89 GLU A CA 1
ATOM 646 C C . GLU A 1 89 ? -47.734 13.734 62.006 1.00 87.06 89 GLU A C 1
ATOM 648 O O . GLU A 1 89 ? -47.090 14.172 61.055 1.00 87.06 89 GLU A O 1
ATOM 653 N N . GLN A 1 90 ? -47.273 13.795 63.259 1.00 84.94 90 GLN A N 1
ATOM 654 C CA . GLN A 1 90 ? -45.967 14.361 63.606 1.00 84.94 90 GLN A CA 1
ATOM 655 C C . GLN A 1 90 ? -44.805 13.549 63.023 1.00 84.94 90 GLN A C 1
ATOM 657 O O . GLN A 1 90 ? -43.855 14.142 62.514 1.00 84.94 90 GLN A O 1
ATOM 662 N N . ALA A 1 91 ? -44.880 12.215 63.044 1.00 87.19 91 ALA A N 1
ATOM 663 C CA . ALA A 1 91 ? -43.887 11.358 62.398 1.00 87.19 91 ALA A CA 1
ATOM 664 C C . ALA A 1 91 ? -43.842 11.614 60.885 1.00 87.19 91 ALA A C 1
ATOM 666 O O . ALA A 1 91 ? -42.774 11.860 60.336 1.00 87.19 91 ALA A O 1
ATOM 667 N N . LYS A 1 92 ? -45.006 11.691 60.228 1.00 89.69 92 LYS A N 1
ATOM 668 C CA . LYS A 1 92 ? -45.103 11.998 58.796 1.00 89.69 92 LYS A CA 1
ATOM 669 C C . LYS A 1 92 ? -44.554 13.388 58.458 1.00 89.69 92 LYS A C 1
ATOM 671 O O . LYS A 1 92 ? -43.874 13.535 57.447 1.00 89.69 92 LYS A O 1
ATOM 676 N N . ALA A 1 93 ? -44.822 14.396 59.288 1.00 89.69 93 ALA A N 1
ATOM 677 C CA . ALA A 1 93 ? -44.275 15.740 59.109 1.00 89.69 93 ALA A CA 1
ATOM 678 C C . ALA A 1 93 ? -42.747 15.760 59.275 1.00 89.69 93 ALA A C 1
ATOM 680 O O . ALA A 1 93 ? -42.052 16.432 58.513 1.00 89.69 93 ALA A O 1
ATOM 681 N N . LYS A 1 94 ? -42.214 14.987 60.229 1.00 91.75 94 LYS A N 1
ATOM 682 C CA . LYS A 1 94 ? -40.770 14.838 60.434 1.00 91.75 94 LYS A CA 1
ATOM 683 C C . LYS A 1 94 ? -40.107 14.131 59.251 1.00 91.75 94 LYS A C 1
ATOM 685 O O . LYS A 1 94 ? -39.123 14.647 58.733 1.00 91.75 94 LYS A O 1
ATOM 690 N N . ASP A 1 95 ? -40.690 13.038 58.766 1.00 90.69 95 ASP A N 1
ATOM 691 C CA . ASP A 1 95 ? -40.191 12.307 57.595 1.00 90.69 95 ASP A CA 1
ATOM 692 C C . ASP A 1 95 ? -40.209 13.184 56.334 1.00 90.69 95 ASP A C 1
ATOM 694 O O . ASP A 1 95 ? -39.260 13.172 55.552 1.00 90.69 95 ASP A O 1
ATOM 698 N N . GLN A 1 96 ? -41.252 14.003 56.153 1.00 90.25 96 GLN A N 1
ATOM 699 C CA . GLN A 1 96 ? -41.321 14.974 55.057 1.00 90.25 96 GLN A CA 1
ATOM 700 C C . GLN A 1 96 ? -40.251 16.066 55.171 1.00 90.25 96 GLN A C 1
ATOM 702 O O . GLN A 1 96 ? -39.658 16.436 54.158 1.00 90.25 96 GLN A O 1
ATOM 707 N N . ALA A 1 97 ? -39.977 16.566 56.379 1.00 91.25 97 ALA A N 1
ATOM 708 C CA . ALA A 1 97 ? -38.925 17.554 56.599 1.00 91.25 97 ALA A CA 1
ATOM 709 C C . ALA A 1 97 ? -37.536 16.965 56.299 1.00 91.25 97 ALA A C 1
ATOM 711 O O . ALA A 1 97 ? -36.760 17.576 55.567 1.00 91.25 97 ALA A O 1
ATOM 712 N N . THR A 1 98 ? -37.256 15.746 56.772 1.00 92.12 98 THR A N 1
ATOM 713 C CA . THR A 1 98 ? -35.989 15.049 56.501 1.00 92.12 98 THR A CA 1
ATOM 714 C C . THR A 1 98 ? -35.830 14.710 55.018 1.00 92.12 98 THR A C 1
ATOM 716 O O . THR A 1 98 ? -34.745 14.870 54.465 1.00 92.12 98 THR A O 1
ATOM 719 N N . ALA A 1 99 ? -36.903 14.300 54.335 1.00 91.75 99 ALA A N 1
ATOM 720 C CA . ALA A 1 99 ? -36.869 14.054 52.894 1.00 91.75 99 ALA A CA 1
ATOM 721 C C . ALA A 1 99 ? -36.590 15.337 52.094 1.00 91.75 99 ALA A C 1
ATOM 723 O O . ALA A 1 99 ? -35.851 15.297 51.110 1.00 91.75 99 ALA A O 1
ATOM 724 N N . LYS A 1 100 ? -37.147 16.477 52.524 1.00 94.25 100 LYS A N 1
ATOM 725 C CA . LYS A 1 100 ? -36.883 17.780 51.905 1.00 94.25 100 LYS A CA 1
ATOM 726 C C . LYS A 1 100 ? -35.422 18.203 52.084 1.00 94.25 100 LYS A C 1
ATOM 728 O O . LYS A 1 100 ? -34.787 18.570 51.102 1.00 94.25 100 LYS A O 1
ATOM 733 N N . GLU A 1 101 ? -34.879 18.082 53.293 1.00 94.12 101 GLU A N 1
ATOM 734 C CA . GLU A 1 101 ? -33.472 18.392 53.587 1.00 94.12 101 GLU A CA 1
ATOM 735 C C . GLU A 1 101 ? -32.513 17.502 52.776 1.00 94.12 101 GLU A C 1
ATOM 737 O O . GLU A 1 101 ? -31.562 17.987 52.167 1.00 94.12 101 GLU A O 1
ATOM 742 N N . GLN A 1 102 ? -32.808 16.201 52.665 1.00 92.88 102 GLN A N 1
ATOM 743 C CA . GLN A 1 102 ? -32.031 15.287 51.821 1.00 92.88 102 GLN A CA 1
ATOM 744 C C . GLN A 1 102 ? -32.115 15.631 50.328 1.00 92.88 102 GLN A C 1
ATOM 746 O O . GLN A 1 102 ? -31.140 15.438 49.600 1.00 92.88 102 GLN A O 1
ATOM 751 N N . ALA A 1 103 ? -33.267 16.107 49.851 1.00 92.88 103 ALA A N 1
ATOM 752 C CA . ALA A 1 103 ? -33.430 16.532 48.465 1.00 92.88 103 ALA A CA 1
ATOM 753 C C . ALA A 1 103 ? -32.637 17.815 48.170 1.00 92.88 103 ALA A C 1
ATOM 755 O O . ALA A 1 103 ? -31.976 17.885 47.134 1.00 92.88 103 ALA A O 1
ATOM 756 N N . GLU A 1 104 ? -32.648 18.788 49.086 1.00 94.50 104 GLU A N 1
ATOM 757 C CA . GLU A 1 104 ? -31.852 20.017 48.978 1.00 94.50 104 GLU A CA 1
ATOM 758 C C . GLU A 1 104 ? -30.345 19.707 48.995 1.00 94.50 104 GLU A C 1
ATOM 760 O O . GLU A 1 104 ? -29.628 20.140 48.094 1.00 94.50 104 GLU A O 1
ATOM 765 N N . ALA A 1 105 ? -29.878 18.846 49.907 1.00 93.88 105 ALA A N 1
ATOM 766 C CA . ALA A 1 105 ? -28.476 18.421 49.955 1.00 93.88 105 ALA A CA 1
ATOM 767 C C . ALA A 1 105 ? -28.028 17.687 48.674 1.00 93.88 105 ALA A C 1
ATOM 769 O O . ALA A 1 105 ? -26.922 17.900 48.175 1.00 93.88 105 ALA A O 1
ATOM 770 N N . LYS A 1 106 ? -28.890 16.837 48.095 1.00 93.88 106 LYS A N 1
ATOM 771 C CA . LYS A 1 106 ? -28.604 16.177 46.808 1.00 93.88 106 LYS A CA 1
ATOM 772 C C . LYS A 1 106 ? -28.558 17.166 45.645 1.00 93.88 106 LYS A C 1
ATOM 774 O O . LYS A 1 106 ? -27.739 16.990 44.745 1.00 93.88 106 LYS A O 1
ATOM 779 N N . ALA A 1 107 ? -29.421 18.181 45.645 1.00 93.56 107 ALA A N 1
ATOM 780 C CA . ALA A 1 107 ? -29.413 19.218 44.619 1.00 93.56 107 ALA A CA 1
ATOM 781 C C . ALA A 1 107 ? -28.123 20.053 44.675 1.00 93.56 107 ALA A C 1
ATOM 783 O O . ALA A 1 107 ? -27.530 20.326 43.633 1.00 93.56 107 ALA A O 1
ATOM 784 N N . GLU A 1 108 ? -27.644 20.384 45.876 1.00 95.38 108 GLU A N 1
ATOM 785 C CA . GLU A 1 108 ? -26.378 21.096 46.074 1.00 95.38 108 GLU A CA 1
ATOM 786 C C . GLU A 1 108 ? -25.171 20.261 45.615 1.00 95.38 108 GLU A C 1
ATOM 788 O O . GLU A 1 108 ? -24.328 20.751 44.862 1.00 95.38 108 GLU A O 1
ATOM 793 N N . GLN A 1 109 ? -25.127 18.968 45.959 1.00 93.56 109 GLN A N 1
ATOM 794 C CA . GLN A 1 109 ? -24.083 18.056 45.473 1.00 93.56 109 GLN A CA 1
ATOM 795 C C . GLN A 1 109 ? -24.086 17.922 43.944 1.00 93.56 109 GLN A C 1
ATOM 797 O O . GLN A 1 109 ? -23.025 17.905 43.320 1.00 93.56 109 GLN A O 1
ATOM 802 N N . ALA A 1 110 ? -25.268 17.851 43.325 1.00 92.88 110 ALA A N 1
ATOM 803 C CA . ALA A 1 110 ? -25.390 17.792 41.872 1.00 92.88 110 ALA A CA 1
ATOM 804 C C . ALA A 1 110 ? -24.914 19.092 41.199 1.00 92.88 110 ALA A C 1
ATOM 806 O O . ALA A 1 110 ? -24.254 19.032 40.161 1.00 92.88 110 ALA A O 1
ATOM 807 N N . ALA A 1 111 ? -25.200 20.253 41.798 1.00 93.94 111 ALA A N 1
ATOM 808 C CA . ALA A 1 111 ? -24.720 21.543 41.309 1.00 93.94 111 ALA A CA 1
ATOM 809 C C . ALA A 1 111 ? -23.187 21.652 41.393 1.00 93.94 111 ALA A C 1
ATOM 811 O O . ALA A 1 111 ? -22.553 22.026 40.407 1.00 93.94 111 ALA A O 1
ATOM 812 N N . ALA A 1 112 ? -22.586 21.237 42.514 1.00 94.25 112 ALA A N 1
ATOM 813 C CA . ALA A 1 112 ? -21.131 21.219 42.680 1.00 94.25 112 ALA A CA 1
ATOM 814 C C . ALA A 1 112 ? -20.439 20.281 41.670 1.00 94.25 112 ALA A C 1
ATOM 816 O O . ALA A 1 112 ? -19.448 20.655 41.044 1.00 94.25 112 ALA A O 1
ATOM 817 N N . ALA A 1 113 ? -20.999 19.088 41.438 1.00 93.19 113 ALA A N 1
ATOM 818 C CA . ALA A 1 113 ? -20.474 18.150 40.443 1.00 93.19 113 ALA A CA 1
ATOM 819 C C . ALA A 1 113 ? -20.586 18.692 39.003 1.00 93.19 113 ALA A C 1
ATOM 821 O O . ALA A 1 113 ? -19.701 18.462 38.174 1.00 93.19 113 ALA A O 1
ATOM 822 N N . ALA A 1 114 ? -21.660 19.428 38.692 1.00 93.94 114 ALA A N 1
ATOM 823 C CA . ALA A 1 114 ? -21.824 20.080 37.395 1.00 93.94 114 ALA A CA 1
ATOM 824 C C . ALA A 1 114 ? -20.794 21.203 37.182 1.00 93.94 114 ALA A C 1
ATOM 826 O O . ALA A 1 114 ? -20.240 21.321 36.087 1.00 93.94 114 ALA A O 1
ATOM 827 N N . GLU A 1 115 ? -20.494 21.987 38.221 1.00 96.00 115 GLU A N 1
ATOM 828 C CA . GLU A 1 115 ? -19.466 23.029 38.169 1.00 96.00 115 GLU A CA 1
ATOM 829 C C . GLU A 1 115 ? -18.059 22.439 37.988 1.00 96.00 115 GLU A C 1
ATOM 831 O O . GLU A 1 115 ? -17.305 22.906 37.131 1.00 96.00 115 GLU A O 1
ATOM 836 N N . GLU A 1 116 ? -17.725 21.358 38.700 1.00 96.50 116 GLU A N 1
ATOM 837 C CA . GLU A 1 116 ? -16.447 20.656 38.528 1.00 96.50 116 GLU A CA 1
ATOM 838 C C . GLU A 1 116 ? -16.291 20.109 37.099 1.00 96.50 116 GLU A C 1
ATOM 840 O O . GLU A 1 116 ? -15.231 20.245 36.480 1.00 96.50 116 GLU A O 1
ATOM 845 N N . ARG A 1 117 ? -17.359 19.530 36.532 1.00 94.06 117 ARG A N 1
ATOM 846 C CA . ARG A 1 117 ? -17.355 19.050 35.143 1.00 94.06 117 ARG A CA 1
ATOM 847 C C . ARG A 1 117 ? -17.135 20.196 34.154 1.00 94.06 117 ARG A C 1
ATOM 849 O O . ARG A 1 117 ? -16.314 20.055 33.250 1.00 94.06 117 ARG A O 1
ATOM 856 N N . ALA A 1 118 ? -17.803 21.332 34.354 1.00 95.06 118 ALA A N 1
ATOM 857 C CA . ALA A 1 118 ? -17.615 22.519 33.523 1.00 95.06 118 ALA A CA 1
ATOM 858 C C . ALA A 1 118 ? -16.190 23.096 33.642 1.00 95.06 118 ALA A C 1
ATOM 860 O O . ALA A 1 118 ? -15.635 23.578 32.654 1.00 95.06 118 ALA A O 1
ATOM 861 N N . ALA A 1 119 ? -15.568 23.031 34.823 1.00 95.69 119 ALA A N 1
ATOM 862 C CA . ALA A 1 119 ? -14.181 23.447 35.020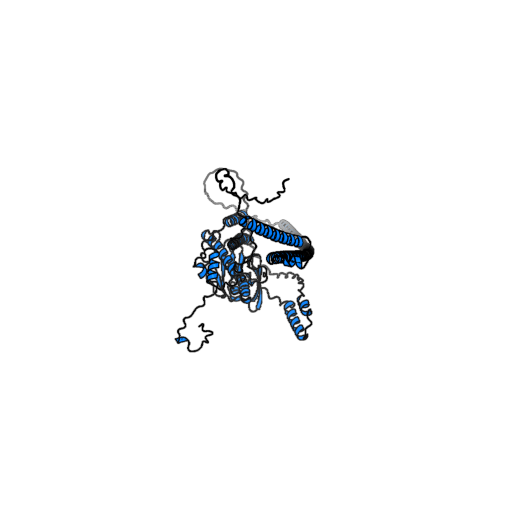 1.00 95.69 119 ALA A CA 1
ATOM 863 C C . ALA A 1 119 ? -13.196 22.541 34.261 1.00 95.69 119 ALA A C 1
ATOM 865 O O . ALA A 1 119 ? -12.315 23.050 33.565 1.00 95.69 119 ALA A O 1
ATOM 866 N N . LYS A 1 120 ? -13.387 21.216 34.319 1.00 95.38 120 LYS A N 1
ATOM 867 C CA . LYS A 1 120 ? -12.575 20.247 33.559 1.00 95.38 120 LYS A CA 1
ATOM 868 C C . LYS A 1 120 ? -12.710 20.441 32.049 1.00 95.38 120 LYS A C 1
ATOM 870 O O . LYS A 1 120 ? -11.710 20.412 31.340 1.00 95.38 120 LYS A O 1
ATOM 875 N N . GLU A 1 121 ? -13.919 20.706 31.560 1.00 95.06 121 GLU A N 1
ATOM 876 C CA . GLU A 1 121 ? -14.160 20.974 30.137 1.00 95.06 121 GLU A CA 1
ATOM 877 C C . GLU A 1 121 ? -13.474 22.268 29.668 1.00 95.06 121 GLU A C 1
ATOM 879 O O . GLU A 1 121 ? -12.850 22.298 28.608 1.00 95.06 121 GLU A O 1
ATOM 884 N N . ARG A 1 122 ? -13.492 23.328 30.491 1.00 96.31 122 ARG A N 1
ATOM 885 C CA . ARG A 1 122 ? -12.745 24.566 30.204 1.00 96.31 122 ARG A CA 1
ATOM 886 C C . ARG A 1 122 ? -11.235 24.347 30.186 1.00 96.31 122 ARG A C 1
ATOM 888 O O . ARG A 1 122 ? -10.560 24.953 29.357 1.00 96.31 122 ARG A O 1
ATOM 895 N N . GLN A 1 123 ? -10.709 23.509 31.080 1.00 95.25 123 GLN A N 1
ATOM 896 C CA . GLN A 1 123 ? -9.290 23.159 31.090 1.00 95.25 123 GLN A CA 1
ATOM 897 C C . GLN A 1 123 ? -8.906 22.379 29.826 1.00 95.25 123 GLN A C 1
ATOM 899 O O . GLN A 1 123 ? -7.959 22.771 29.149 1.00 95.25 123 GLN A O 1
ATOM 904 N N . ALA A 1 124 ? -9.682 21.357 29.454 1.00 91.56 124 ALA A N 1
ATOM 905 C CA . ALA A 1 124 ? -9.454 20.590 28.229 1.00 91.56 124 ALA A CA 1
ATOM 906 C C . ALA A 1 124 ? -9.482 21.492 26.979 1.00 91.56 124 ALA A C 1
ATOM 908 O O . ALA A 1 124 ? -8.577 21.436 26.149 1.00 91.56 124 ALA A O 1
ATOM 909 N N . ALA A 1 125 ? -10.448 22.413 26.892 1.00 93.00 125 ALA A N 1
ATOM 910 C CA . ALA A 1 125 ? -10.518 23.386 25.801 1.00 93.00 125 ALA A CA 1
ATOM 911 C C . ALA A 1 125 ? -9.321 24.362 25.777 1.00 93.00 125 ALA A C 1
ATOM 913 O O . ALA A 1 125 ? -8.930 24.849 24.714 1.00 93.00 125 ALA A O 1
ATOM 914 N N . ALA A 1 126 ? -8.732 24.686 26.933 1.00 95.31 126 ALA A N 1
ATOM 915 C CA . ALA A 1 126 ? -7.525 25.508 27.002 1.00 95.31 126 ALA A CA 1
ATOM 916 C C . ALA A 1 126 ? -6.283 24.734 26.530 1.00 95.31 126 ALA A C 1
ATOM 918 O O . ALA A 1 126 ? -5.476 25.281 25.777 1.00 95.31 126 ALA A O 1
ATOM 919 N N . GLU A 1 127 ? -6.154 23.465 26.918 1.00 94.38 127 GLU A N 1
ATOM 920 C CA . GLU A 1 127 ? -5.076 22.572 26.474 1.00 94.38 127 GLU A CA 1
ATOM 921 C C . GLU A 1 127 ? -5.134 22.335 24.957 1.00 94.38 127 GLU A C 1
ATOM 923 O O . GLU A 1 127 ? -4.111 22.454 24.278 1.00 94.38 127 GLU A O 1
ATOM 928 N N . GLU A 1 128 ? -6.330 22.129 24.399 1.00 94.56 128 GLU A N 1
ATOM 929 C CA . GLU A 1 128 ? -6.547 21.994 22.953 1.00 94.56 128 GLU A CA 1
ATOM 930 C C . GLU A 1 128 ? -6.125 23.260 22.189 1.00 94.56 128 GLU A C 1
ATOM 932 O O . GLU A 1 128 ? -5.450 23.184 21.161 1.00 94.56 128 GLU A O 1
ATOM 937 N N . ARG A 1 129 ? -6.431 24.455 22.716 1.00 95.50 129 ARG A N 1
ATOM 938 C CA . ARG A 1 129 ? -5.972 25.721 22.116 1.00 95.50 129 ARG A CA 1
ATOM 939 C C . ARG A 1 129 ? -4.452 25.843 22.119 1.00 95.50 129 ARG A C 1
ATOM 941 O O . ARG A 1 129 ? -3.884 26.307 21.131 1.00 95.50 129 ARG A O 1
ATOM 948 N N . VAL A 1 130 ? -3.787 25.428 23.199 1.00 96.25 130 VAL A N 1
ATOM 949 C CA . VAL A 1 130 ? -2.319 25.422 23.268 1.00 96.25 130 VAL A CA 1
ATOM 950 C C . VAL A 1 130 ? -1.743 24.438 22.247 1.00 96.25 130 VAL A C 1
ATOM 952 O O . VAL A 1 130 ? -0.817 24.801 21.517 1.00 96.25 130 VAL A O 1
ATOM 955 N N . ALA A 1 131 ? -2.310 23.236 22.127 1.00 91.75 131 ALA A N 1
ATOM 956 C CA . ALA A 1 131 ? -1.903 22.259 21.118 1.00 91.75 131 ALA A CA 1
ATOM 957 C C . ALA A 1 131 ? -2.059 22.818 19.691 1.00 91.75 131 ALA A C 1
ATOM 959 O O . ALA A 1 131 ? -1.093 22.819 18.930 1.00 91.75 131 ALA A O 1
ATOM 960 N N . ALA A 1 132 ? -3.207 23.426 19.376 1.00 92.38 132 ALA A N 1
ATOM 961 C CA . ALA A 1 132 ? -3.458 24.049 18.077 1.00 92.38 132 ALA A CA 1
ATOM 962 C C . ALA A 1 132 ? -2.476 25.195 17.762 1.00 92.38 132 ALA A C 1
ATOM 964 O O . ALA A 1 132 ? -2.076 25.380 16.612 1.00 92.38 132 ALA A O 1
ATOM 965 N N . THR A 1 133 ? -2.048 25.979 18.762 1.00 95.00 133 THR A N 1
ATOM 966 C CA . THR A 1 133 ? -1.013 27.009 18.543 1.00 95.00 133 THR A CA 1
ATOM 967 C C . THR A 1 133 ? 0.365 26.418 18.257 1.00 95.00 133 THR A C 1
ATOM 969 O O . THR A 1 133 ? 1.073 26.947 17.401 1.00 95.00 133 THR A O 1
ATOM 972 N N . LYS A 1 134 ? 0.733 25.308 18.911 1.00 94.31 134 LYS A N 1
ATOM 973 C CA . LYS A 1 134 ? 1.991 24.599 18.636 1.00 94.31 134 LYS A CA 1
ATOM 974 C C . LYS A 1 134 ? 1.994 23.994 17.234 1.00 94.31 134 LYS A C 1
ATOM 976 O O . LYS A 1 134 ? 2.986 24.129 16.528 1.00 94.31 134 LYS A O 1
ATOM 981 N N . GLU A 1 135 ? 0.881 23.401 16.813 1.00 92.06 135 GLU A N 1
ATOM 982 C CA . GLU A 1 135 ? 0.729 22.848 15.464 1.00 92.06 135 GLU A CA 1
ATOM 983 C C . GLU A 1 135 ? 0.840 23.937 14.387 1.00 92.06 135 GLU A C 1
ATOM 985 O O . GLU A 1 135 ? 1.572 23.777 13.414 1.00 92.06 135 GLU A O 1
ATOM 990 N N . ARG A 1 136 ? 0.204 25.101 14.595 1.00 93.81 136 ARG A N 1
ATOM 991 C CA . ARG A 1 136 ? 0.356 26.255 13.690 1.00 93.81 136 ARG A CA 1
ATOM 992 C C . ARG A 1 136 ? 1.797 26.748 13.597 1.00 93.81 136 ARG A C 1
ATOM 994 O O . ARG A 1 136 ? 2.228 27.110 12.507 1.00 93.81 136 ARG A O 1
ATOM 1001 N N . GLN A 1 137 ? 2.527 26.768 14.712 1.00 95.31 137 GLN A N 1
ATOM 1002 C CA . GLN A 1 137 ? 3.937 27.154 14.710 1.00 95.31 137 GLN A CA 1
ATOM 1003 C C . GLN A 1 137 ? 4.788 26.141 13.934 1.00 95.31 137 GLN A C 1
ATOM 1005 O O . GLN A 1 137 ? 5.571 26.546 13.083 1.00 95.31 137 GLN A O 1
ATOM 1010 N N . ALA A 1 138 ? 4.580 24.840 14.161 1.00 91.25 138 ALA A N 1
ATOM 1011 C CA . ALA A 1 138 ? 5.282 23.786 13.430 1.00 91.25 138 ALA A CA 1
ATOM 1012 C C . ALA A 1 138 ? 5.012 23.858 11.916 1.00 91.25 138 ALA A C 1
ATOM 1014 O O . ALA A 1 138 ? 5.942 23.756 11.118 1.00 91.25 138 ALA A O 1
ATOM 1015 N N . ALA A 1 139 ? 3.761 24.115 11.520 1.00 89.94 139 ALA A N 1
ATOM 1016 C CA . ALA A 1 139 ? 3.397 24.306 10.120 1.00 89.94 139 ALA A CA 1
ATOM 1017 C C . ALA A 1 139 ? 4.078 25.542 9.501 1.00 89.94 139 ALA A C 1
ATOM 1019 O O . ALA A 1 139 ? 4.499 25.504 8.346 1.00 89.94 139 ALA A O 1
ATOM 1020 N N . GLU A 1 140 ? 4.212 26.644 10.243 1.00 96.56 140 GLU A N 1
ATOM 1021 C CA . GLU A 1 140 ? 4.923 27.832 9.755 1.00 96.56 140 GLU A CA 1
ATOM 1022 C C . GLU A 1 140 ? 6.432 27.576 9.616 1.00 96.56 140 GLU A C 1
ATOM 1024 O O . GLU A 1 140 ? 7.030 27.939 8.600 1.00 96.56 140 GLU A O 1
ATOM 1029 N N . ASP A 1 141 ? 7.037 26.873 10.575 1.00 94.06 141 ASP A N 1
ATOM 1030 C CA . ASP A 1 141 ? 8.446 26.477 10.518 1.00 94.06 141 ASP A CA 1
ATOM 1031 C C . ASP A 1 141 ? 8.721 25.554 9.313 1.00 94.06 141 ASP A C 1
ATOM 1033 O O . ASP A 1 141 ? 9.716 25.733 8.600 1.00 94.06 141 ASP A O 1
ATOM 1037 N N . GLU A 1 142 ? 7.806 24.626 9.010 1.00 92.38 142 GLU A N 1
ATOM 1038 C CA . GLU A 1 142 ? 7.869 23.772 7.819 1.00 92.38 142 GLU A CA 1
ATOM 1039 C C . GLU A 1 142 ? 7.768 24.591 6.521 1.00 92.38 142 GLU A C 1
ATOM 1041 O O . GLU A 1 142 ? 8.540 24.377 5.582 1.00 92.38 142 GLU A O 1
ATOM 1046 N N . ARG A 1 143 ? 6.880 25.594 6.462 1.00 93.81 143 ARG A N 1
ATOM 1047 C CA . ARG A 1 143 ? 6.769 26.491 5.297 1.00 93.81 143 ARG A CA 1
ATOM 1048 C C . ARG A 1 143 ? 8.042 27.300 5.076 1.00 93.81 143 ARG A C 1
ATOM 1050 O O . ARG A 1 143 ? 8.467 27.457 3.928 1.00 93.81 143 ARG A O 1
ATOM 1057 N N . ILE A 1 144 ? 8.676 27.775 6.148 1.00 94.44 144 ILE A N 1
ATOM 1058 C CA . ILE A 1 144 ? 9.968 28.471 6.082 1.00 94.44 144 ILE A CA 1
ATOM 1059 C C . ILE A 1 144 ? 11.066 27.517 5.586 1.00 94.44 144 ILE A C 1
ATOM 1061 O O . ILE A 1 144 ? 11.879 27.904 4.741 1.00 94.44 144 ILE A O 1
ATOM 1065 N N . ALA A 1 145 ? 11.092 26.269 6.062 1.00 92.31 145 ALA A N 1
ATOM 1066 C CA . ALA A 1 145 ? 12.045 25.260 5.602 1.00 92.31 145 ALA A CA 1
ATOM 1067 C C . ALA A 1 145 ? 11.863 24.938 4.107 1.00 92.31 145 ALA A C 1
ATOM 1069 O O . ALA A 1 145 ? 12.834 24.968 3.347 1.00 92.31 145 ALA A O 1
ATOM 1070 N N . ALA A 1 146 ? 10.621 24.738 3.660 1.00 89.00 146 ALA A N 1
ATOM 1071 C CA . ALA A 1 146 ? 10.293 24.491 2.258 1.00 89.00 146 ALA A CA 1
ATOM 1072 C C . ALA A 1 146 ? 10.653 25.683 1.353 1.00 89.00 146 ALA A C 1
ATOM 1074 O O . ALA A 1 146 ? 11.126 25.494 0.229 1.00 89.00 146 ALA A O 1
ATOM 1075 N N . ALA A 1 147 ? 10.474 26.921 1.827 1.00 94.38 147 ALA A N 1
ATOM 1076 C CA . ALA A 1 147 ? 10.891 28.118 1.097 1.00 94.38 147 ALA A CA 1
ATOM 1077 C C . ALA A 1 147 ? 12.418 28.165 0.904 1.00 94.38 147 ALA A C 1
ATOM 1079 O O . ALA A 1 147 ? 12.885 28.390 -0.214 1.00 94.38 147 ALA A O 1
ATOM 1080 N N . LYS A 1 148 ? 13.194 27.863 1.955 1.00 96.44 148 LYS A N 1
ATOM 1081 C CA . LYS A 1 148 ? 14.663 27.768 1.871 1.00 96.44 148 LYS A CA 1
ATOM 1082 C C . LYS A 1 148 ? 15.119 26.651 0.932 1.00 96.44 148 LYS A C 1
ATOM 1084 O O . LYS A 1 148 ? 16.087 26.822 0.194 1.00 96.44 148 LYS A O 1
ATOM 1089 N N . GLU A 1 149 ? 14.433 25.510 0.926 1.00 92.44 149 GLU A N 1
ATOM 1090 C CA . GLU A 1 149 ? 14.746 24.418 0.000 1.00 92.44 149 GLU A CA 1
ATOM 1091 C C . GLU A 1 149 ? 14.500 24.819 -1.461 1.00 92.44 149 GLU A C 1
ATOM 1093 O O . GLU A 1 149 ? 15.342 24.553 -2.323 1.00 92.44 149 GLU A O 1
ATOM 1098 N N . ARG A 1 150 ? 13.395 25.524 -1.743 1.00 92.38 150 ARG A N 1
ATOM 1099 C CA . ARG A 1 150 ? 13.109 26.065 -3.082 1.00 92.38 150 ARG A CA 1
ATOM 1100 C C . ARG A 1 150 ? 14.175 27.058 -3.536 1.00 92.38 150 ARG A C 1
ATOM 1102 O O . ARG A 1 150 ? 14.651 26.939 -4.664 1.00 92.38 150 ARG A O 1
ATOM 1109 N N . GLU A 1 151 ? 14.596 27.967 -2.658 1.00 97.19 151 GLU A N 1
ATOM 1110 C CA . GLU A 1 151 ? 15.671 28.926 -2.936 1.00 97.19 151 GLU A CA 1
ATOM 1111 C C . GLU A 1 151 ? 16.994 28.207 -3.264 1.00 97.19 151 GLU A C 1
ATOM 1113 O O . GLU A 1 151 ? 17.629 28.485 -4.285 1.00 97.19 151 GLU A O 1
ATOM 1118 N N . MET A 1 152 ? 17.377 27.198 -2.472 1.00 94.88 152 MET A N 1
ATOM 1119 C CA . MET A 1 152 ? 18.566 26.382 -2.748 1.00 94.88 152 MET A CA 1
ATOM 1120 C C . MET A 1 152 ? 18.457 25.604 -4.070 1.00 94.88 152 MET A C 1
ATOM 1122 O O . MET A 1 152 ? 19.441 25.488 -4.808 1.00 94.88 152 MET A O 1
ATOM 1126 N N . ALA A 1 153 ? 17.276 25.075 -4.398 1.00 90.06 153 ALA A N 1
ATOM 1127 C CA . ALA A 1 153 ? 17.036 24.366 -5.651 1.00 90.06 153 ALA A CA 1
ATOM 1128 C C . ALA A 1 153 ? 17.101 25.300 -6.873 1.00 90.06 153 ALA A C 1
ATOM 1130 O O . ALA A 1 153 ? 17.579 24.898 -7.936 1.00 90.06 153 ALA A O 1
ATOM 1131 N N . GLU A 1 154 ? 16.643 26.545 -6.745 1.00 95.81 154 GLU A N 1
ATOM 1132 C CA . GLU A 1 154 ? 16.779 27.578 -7.777 1.00 95.81 154 GLU A CA 1
ATOM 1133 C C . GLU A 1 154 ? 18.233 27.992 -7.982 1.00 95.81 154 GLU A C 1
ATOM 1135 O O . GLU A 1 154 ? 18.706 27.986 -9.121 1.00 95.81 154 GLU A O 1
ATOM 1140 N N . ALA A 1 155 ? 18.975 28.237 -6.900 1.00 95.62 155 ALA A N 1
ATOM 1141 C CA . ALA A 1 155 ? 20.406 28.525 -6.968 1.00 95.62 155 ALA A CA 1
ATOM 1142 C C . ALA A 1 155 ? 21.186 27.381 -7.641 1.00 95.62 155 ALA A C 1
ATOM 1144 O O . ALA A 1 155 ? 22.060 27.614 -8.481 1.00 95.62 155 ALA A O 1
ATOM 1145 N N . TYR A 1 156 ? 20.835 26.127 -7.337 1.00 94.56 156 TYR A N 1
ATOM 1146 C CA . TYR A 1 156 ? 21.434 24.960 -7.983 1.00 94.56 156 TYR A CA 1
ATOM 1147 C C . TYR A 1 156 ? 21.126 24.905 -9.487 1.00 94.56 156 TYR A C 1
ATOM 1149 O O . TYR A 1 156 ? 22.044 24.718 -10.289 1.00 94.56 156 TYR A O 1
ATOM 1157 N N . ARG A 1 157 ? 19.864 25.129 -9.885 1.00 92.25 157 ARG A N 1
ATOM 1158 C CA . ARG A 1 157 ? 19.460 25.183 -11.301 1.00 92.25 157 ARG A CA 1
ATOM 1159 C C . ARG A 1 157 ? 20.191 26.289 -12.063 1.00 92.25 157 ARG A C 1
ATOM 1161 O O . ARG A 1 157 ? 20.659 26.049 -13.174 1.00 92.25 157 ARG A O 1
ATOM 1168 N N . GLN A 1 158 ? 20.341 27.472 -11.468 1.00 95.75 158 GLN A N 1
ATOM 1169 C CA . GLN A 1 158 ? 21.103 28.572 -12.067 1.00 95.75 158 GLN A CA 1
ATOM 1170 C C . GLN A 1 158 ? 22.586 28.214 -12.240 1.00 95.75 158 GLN A C 1
ATOM 1172 O O . GLN A 1 158 ? 23.165 28.469 -13.296 1.00 95.75 158 GLN A O 1
ATOM 1177 N N . ALA A 1 159 ? 23.199 27.568 -11.243 1.00 94.69 159 ALA A N 1
ATOM 1178 C CA . ALA A 1 159 ? 24.586 27.119 -11.335 1.00 94.69 159 ALA A CA 1
ATOM 1179 C C . ALA A 1 159 ? 24.790 26.055 -12.431 1.00 94.69 159 ALA A C 1
ATOM 1181 O O . ALA A 1 159 ? 25.816 26.052 -13.112 1.00 94.69 159 ALA A O 1
ATOM 1182 N N . GLU A 1 160 ? 23.826 25.155 -12.619 1.00 93.75 160 GLU A N 1
ATOM 1183 C CA . GLU A 1 160 ? 23.866 24.127 -13.663 1.00 93.75 160 GLU A CA 1
ATOM 1184 C C . GLU A 1 160 ? 23.645 24.707 -15.068 1.00 93.75 160 GLU A C 1
ATOM 1186 O O . GLU A 1 160 ? 24.353 24.342 -16.012 1.00 93.75 160 GLU A O 1
ATOM 1191 N N . MET A 1 161 ? 22.745 25.686 -15.196 1.00 92.75 161 MET A N 1
ATOM 1192 C CA . MET A 1 161 ? 22.554 26.447 -16.432 1.00 92.75 161 MET A CA 1
ATOM 1193 C C . MET A 1 161 ? 23.839 27.184 -16.828 1.00 92.75 161 MET A C 1
ATOM 1195 O O . MET A 1 161 ? 24.302 27.032 -17.956 1.00 92.75 161 MET A O 1
ATOM 1199 N N . LYS A 1 162 ? 24.491 27.863 -15.874 1.00 96.62 162 LYS A N 1
ATOM 1200 C CA . LYS A 1 162 ? 25.774 28.540 -16.104 1.00 96.62 162 LYS A CA 1
ATOM 1201 C C . LYS A 1 162 ? 26.858 27.580 -16.602 1.00 96.62 162 LYS A C 1
ATOM 1203 O O . LYS A 1 162 ? 27.511 27.870 -17.595 1.00 96.62 162 LYS A O 1
ATOM 1208 N N . LYS A 1 163 ? 27.006 26.403 -15.979 1.00 94.88 163 LYS A N 1
ATOM 1209 C CA . LYS A 1 163 ? 27.956 25.371 -16.444 1.00 94.88 163 LYS A CA 1
ATOM 1210 C C . LYS A 1 163 ? 27.672 24.914 -17.874 1.00 94.88 163 LYS A C 1
ATOM 1212 O O . LYS A 1 163 ? 28.600 24.655 -18.635 1.00 94.88 163 LYS A O 1
ATOM 1217 N N . THR A 1 164 ? 26.395 24.790 -18.226 1.00 92.19 164 THR A N 1
ATOM 1218 C CA . THR A 1 164 ? 25.976 24.388 -19.573 1.00 92.19 164 THR A CA 1
ATOM 1219 C C . THR A 1 164 ? 26.329 25.462 -20.599 1.00 92.19 164 THR A C 1
ATOM 1221 O O . THR A 1 164 ? 26.812 25.137 -21.683 1.00 92.19 164 THR A O 1
ATOM 1224 N N . ASP A 1 165 ? 26.132 26.734 -20.260 1.00 95.06 165 ASP A N 1
ATOM 1225 C CA . ASP A 1 165 ? 26.491 27.848 -21.137 1.00 95.06 165 ASP A CA 1
ATOM 1226 C C . ASP A 1 165 ? 28.009 28.020 -21.263 1.00 95.06 165 ASP A C 1
ATOM 1228 O O . ASP A 1 165 ? 28.500 28.207 -22.377 1.00 95.06 165 ASP A O 1
ATOM 1232 N N . ASP A 1 166 ? 28.764 27.847 -20.175 1.00 95.00 166 ASP A N 1
ATOM 1233 C CA . ASP A 1 166 ? 30.232 27.817 -20.202 1.00 95.00 166 ASP A CA 1
ATOM 1234 C C . ASP A 1 166 ? 30.737 26.701 -21.137 1.00 95.00 166 ASP A C 1
ATOM 1236 O O . ASP A 1 166 ? 31.577 26.943 -22.003 1.00 95.00 166 ASP A O 1
ATOM 1240 N N . TYR A 1 167 ? 30.156 25.499 -21.047 1.00 93.38 167 TYR A N 1
ATOM 1241 C CA . TYR A 1 167 ? 30.484 24.377 -21.932 1.00 93.38 167 TYR A CA 1
ATOM 1242 C C . TYR A 1 167 ? 30.132 24.650 -23.404 1.00 93.38 167 TYR A C 1
ATOM 1244 O O . TYR A 1 167 ? 30.914 24.345 -24.305 1.00 93.38 167 TYR A O 1
ATOM 1252 N N . ARG A 1 168 ? 28.972 25.261 -23.680 1.00 92.56 168 ARG A N 1
ATOM 1253 C CA . ARG A 1 168 ? 28.597 25.666 -25.048 1.00 92.56 168 ARG A CA 1
ATOM 1254 C C . ARG A 1 168 ? 29.554 26.710 -25.616 1.00 92.56 168 ARG A C 1
ATOM 1256 O O . ARG A 1 168 ? 29.869 26.651 -26.804 1.00 92.56 168 ARG A O 1
ATOM 1263 N N . ASN A 1 169 ? 29.991 27.661 -24.795 1.00 94.94 169 ASN A N 1
ATOM 1264 C CA . ASN A 1 169 ? 30.946 28.685 -25.203 1.00 94.94 169 ASN A CA 1
ATOM 1265 C C . ASN A 1 169 ? 32.320 28.077 -25.509 1.00 94.94 169 ASN A C 1
ATOM 1267 O O . ASN A 1 169 ? 32.912 28.442 -26.522 1.00 94.94 169 ASN A O 1
ATOM 1271 N N . ASP A 1 170 ? 32.775 27.103 -24.716 1.00 94.75 170 ASP A N 1
ATOM 1272 C CA . ASP A 1 170 ? 34.008 26.350 -24.984 1.00 94.75 170 ASP A CA 1
ATOM 1273 C C . ASP A 1 170 ? 33.931 25.580 -26.313 1.00 94.75 170 ASP A C 1
ATOM 1275 O O . ASP A 1 170 ? 34.793 25.730 -27.181 1.00 94.75 170 ASP A O 1
ATOM 1279 N N . ILE A 1 171 ? 32.833 24.848 -26.548 1.00 92.19 171 ILE A N 1
ATOM 1280 C CA . ILE A 1 171 ? 32.581 24.180 -27.835 1.00 92.19 171 ILE A CA 1
ATOM 1281 C C . ILE A 1 171 ? 32.621 25.186 -28.989 1.00 92.19 171 ILE A C 1
ATOM 1283 O O . ILE A 1 171 ? 33.263 24.925 -30.007 1.00 92.19 171 ILE A O 1
ATOM 1287 N N . ARG A 1 172 ? 31.949 26.335 -28.853 1.00 93.00 172 ARG A N 1
ATOM 1288 C CA . ARG A 1 172 ? 31.930 27.369 -29.897 1.00 93.00 172 ARG A CA 1
ATOM 1289 C C . ARG A 1 172 ? 33.335 27.909 -30.172 1.00 93.00 172 ARG A C 1
ATOM 1291 O O . ARG A 1 172 ? 33.679 28.095 -31.337 1.00 93.00 172 ARG A O 1
ATOM 1298 N N . GLY A 1 173 ? 34.142 28.115 -29.131 1.00 93.62 173 GLY A N 1
ATOM 1299 C CA . GLY A 1 173 ? 35.545 28.514 -29.254 1.00 93.62 173 GLY A CA 1
ATOM 1300 C C . GLY A 1 173 ? 36.379 27.482 -30.017 1.00 93.62 173 GLY A C 1
ATOM 1301 O O . GLY A 1 173 ? 37.069 27.834 -30.972 1.00 93.62 173 GLY A O 1
ATOM 1302 N N . ASN A 1 174 ? 36.239 26.201 -29.672 1.00 93.19 174 ASN A N 1
ATOM 1303 C CA . ASN A 1 174 ? 36.932 25.101 -30.349 1.00 93.19 174 ASN A CA 1
ATOM 1304 C C . ASN A 1 174 ? 36.525 24.977 -31.828 1.00 93.19 174 ASN A C 1
ATOM 1306 O O . ASN A 1 174 ? 37.382 24.796 -32.693 1.00 93.19 174 ASN A O 1
ATOM 1310 N N . TRP A 1 175 ? 35.235 25.137 -32.143 1.00 91.94 175 TRP A N 1
ATOM 1311 C CA . TRP A 1 175 ? 34.755 25.157 -33.529 1.00 91.94 175 TRP A CA 1
ATOM 1312 C C . TRP A 1 175 ? 35.284 26.352 -34.320 1.00 91.94 175 TRP A C 1
ATOM 1314 O O . TRP A 1 175 ? 35.673 26.182 -35.473 1.00 91.94 175 TRP A O 1
ATOM 1324 N N . ALA A 1 176 ? 35.337 27.542 -33.719 1.00 93.88 176 ALA A N 1
ATOM 1325 C CA . ALA A 1 176 ? 35.902 28.723 -34.367 1.00 93.88 176 ALA A CA 1
ATOM 1326 C C . ALA A 1 176 ? 37.398 28.537 -34.680 1.00 93.88 176 ALA A C 1
ATOM 1328 O O . ALA A 1 176 ? 37.838 28.848 -35.787 1.00 93.88 176 ALA A O 1
ATOM 1329 N N . ALA A 1 177 ? 38.163 27.959 -33.748 1.00 92.44 177 ALA A N 1
ATOM 1330 C CA . ALA A 1 177 ? 39.567 27.617 -33.974 1.00 92.44 177 ALA A CA 1
ATOM 1331 C C . ALA A 1 177 ? 39.731 26.574 -35.094 1.00 92.44 177 ALA A C 1
ATOM 1333 O O . ALA A 1 177 ? 40.582 26.733 -35.969 1.00 92.44 177 ALA A O 1
ATOM 1334 N N . HIS A 1 178 ? 38.881 25.540 -35.115 1.00 91.44 178 HIS A N 1
ATOM 1335 C CA . HIS A 1 178 ? 38.889 24.533 -36.176 1.00 91.44 178 HIS A CA 1
ATOM 1336 C C . HIS A 1 178 ? 38.568 25.130 -37.553 1.00 91.44 178 HIS A C 1
ATOM 1338 O O . HIS A 1 178 ? 39.256 24.827 -38.526 1.00 91.44 178 HIS A O 1
ATOM 1344 N N . LEU A 1 179 ? 37.559 26.003 -37.642 1.00 92.94 179 LEU A N 1
ATOM 1345 C CA . LEU A 1 179 ? 37.208 26.704 -38.881 1.00 92.94 179 LEU A CA 1
ATOM 1346 C C . LEU A 1 179 ? 38.374 27.556 -39.394 1.00 92.94 179 LEU A C 1
ATOM 1348 O O . LEU A 1 179 ? 38.720 27.457 -40.568 1.00 92.94 179 LEU A O 1
ATOM 1352 N N . SER A 1 180 ? 39.040 28.306 -38.512 1.00 93.44 180 SER A N 1
ATOM 1353 C CA . SER A 1 180 ? 40.227 29.089 -38.878 1.00 93.44 180 SER A CA 1
ATOM 1354 C C . SER A 1 180 ? 41.365 28.205 -39.412 1.00 93.44 180 SER A C 1
ATOM 1356 O O . SER A 1 180 ? 41.995 28.542 -40.415 1.00 93.44 180 SER A O 1
ATOM 1358 N N . GLN A 1 181 ? 41.583 27.028 -38.814 1.00 94.31 181 GLN A N 1
ATOM 1359 C CA . GLN A 1 181 ? 42.567 26.060 -39.306 1.00 94.31 181 GLN A CA 1
ATOM 1360 C C . GLN A 1 181 ? 42.201 25.511 -40.698 1.00 94.31 181 GLN A C 1
ATOM 1362 O O . GLN A 1 181 ? 43.078 25.357 -41.550 1.00 94.31 181 GLN A O 1
ATOM 1367 N N . GLN A 1 182 ? 40.920 25.225 -40.954 1.00 93.44 182 GLN A N 1
ATOM 1368 C CA . GLN A 1 182 ? 40.448 24.774 -42.270 1.00 93.44 182 GLN A CA 1
ATOM 1369 C C . GLN A 1 182 ? 40.633 25.854 -43.341 1.00 93.44 182 GLN A C 1
ATOM 1371 O O . GLN A 1 182 ? 41.100 25.551 -44.437 1.00 93.44 182 GLN A O 1
ATOM 1376 N N . GLU A 1 183 ? 40.337 27.117 -43.026 1.00 94.25 183 GLU A N 1
ATOM 1377 C CA . GLU A 1 183 ? 40.588 28.246 -43.931 1.00 94.25 183 GLU A CA 1
ATOM 1378 C C . GLU A 1 183 ? 42.078 28.377 -44.279 1.00 94.25 183 GLU A C 1
ATOM 1380 O O . GLU A 1 183 ? 42.428 28.568 -45.446 1.00 94.25 183 GLU A O 1
ATOM 1385 N N . GLU A 1 184 ? 42.978 28.200 -43.305 1.00 94.88 184 GLU A N 1
ATOM 1386 C CA . GLU A 1 184 ? 44.424 28.192 -43.554 1.00 94.88 184 GLU A CA 1
ATOM 1387 C C . GLU A 1 184 ? 44.837 27.050 -44.500 1.00 94.88 184 GLU A C 1
ATOM 1389 O O . GLU A 1 184 ? 45.626 27.260 -45.428 1.00 94.88 184 GLU A O 1
ATOM 1394 N N . ILE A 1 185 ? 44.287 25.845 -44.307 1.00 91.81 185 ILE A N 1
ATOM 1395 C CA . ILE A 1 185 ? 44.542 24.684 -45.175 1.00 91.81 185 ILE A CA 1
ATOM 1396 C C . ILE A 1 185 ? 44.043 24.951 -46.599 1.00 91.81 185 ILE A C 1
ATOM 1398 O O . ILE A 1 185 ? 44.784 24.720 -47.557 1.00 91.81 185 ILE A O 1
ATOM 1402 N N . ILE A 1 186 ? 42.822 25.471 -46.751 1.00 91.69 186 ILE A N 1
ATOM 1403 C CA . ILE A 1 186 ? 42.241 25.822 -48.054 1.00 91.69 186 ILE A CA 1
ATOM 1404 C C . ILE A 1 186 ? 43.117 26.860 -48.763 1.00 91.69 186 ILE A C 1
ATOM 1406 O O . ILE A 1 186 ? 43.440 26.695 -49.940 1.00 91.69 186 ILE A O 1
ATOM 1410 N N . ASN A 1 187 ? 43.579 27.887 -48.047 1.00 91.50 187 ASN A N 1
ATOM 1411 C CA . ASN A 1 187 ? 44.479 28.898 -48.600 1.00 91.50 187 ASN A CA 1
ATOM 1412 C C . ASN A 1 187 ? 45.812 28.292 -49.070 1.00 91.50 187 ASN A C 1
ATOM 1414 O O . ASN A 1 187 ? 46.274 28.606 -50.169 1.00 91.50 187 ASN A O 1
ATOM 1418 N N . LYS A 1 188 ? 46.406 27.365 -48.304 1.00 91.06 188 LYS A N 1
ATOM 1419 C CA . LYS A 1 188 ? 47.623 26.640 -48.720 1.00 91.06 188 LYS A CA 1
ATOM 1420 C C . LYS A 1 188 ? 47.392 25.790 -49.972 1.00 91.06 188 LYS A C 1
ATOM 1422 O O . LYS A 1 188 ? 48.224 25.813 -50.879 1.00 91.06 188 LYS A O 1
ATOM 1427 N N . LEU A 1 189 ? 46.270 25.073 -50.050 1.00 90.94 189 LEU A N 1
ATOM 1428 C CA . LEU A 1 189 ? 45.915 24.265 -51.222 1.00 90.94 189 LEU A CA 1
ATOM 1429 C C . LEU A 1 189 ? 45.709 25.132 -52.469 1.00 90.94 189 LEU A C 1
ATOM 1431 O O . LEU A 1 189 ? 46.224 24.794 -53.534 1.00 90.94 189 LEU A O 1
ATOM 1435 N N . ASN A 1 190 ? 45.041 26.279 -52.333 1.00 91.00 190 ASN A N 1
ATOM 1436 C CA . ASN A 1 190 ? 44.860 27.229 -53.431 1.00 91.00 190 ASN A CA 1
ATOM 1437 C C . ASN A 1 190 ? 46.204 27.757 -53.962 1.00 91.00 190 ASN A C 1
ATOM 1439 O O . ASN A 1 190 ? 46.395 27.823 -55.178 1.00 91.00 190 ASN A O 1
ATOM 1443 N N . CYS A 1 191 ? 47.171 28.047 -53.084 1.00 89.06 191 CYS A N 1
ATOM 1444 C CA . CYS A 1 191 ? 48.531 28.412 -53.494 1.00 89.06 191 CYS A CA 1
ATOM 1445 C C 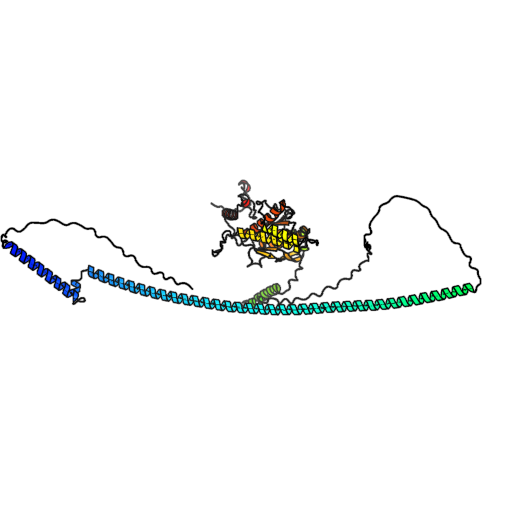. CYS A 1 191 ? 49.225 27.290 -54.286 1.00 89.06 191 CYS A C 1
ATOM 1447 O O . CYS A 1 191 ? 49.852 27.560 -55.310 1.00 89.06 191 CYS A O 1
ATOM 1449 N N . ILE A 1 192 ? 49.093 26.030 -53.855 1.00 89.56 192 ILE A N 1
ATOM 1450 C CA . ILE A 1 192 ? 49.676 24.876 -54.563 1.00 89.56 192 ILE A CA 1
ATOM 1451 C C . ILE A 1 192 ? 49.049 24.717 -55.953 1.00 89.56 192 ILE A C 1
ATOM 1453 O O . ILE A 1 192 ? 49.771 24.574 -56.941 1.00 89.56 192 ILE A O 1
ATOM 1457 N N . ILE A 1 193 ? 47.717 24.785 -56.047 1.00 89.62 193 ILE A N 1
ATOM 1458 C CA . ILE A 1 193 ? 46.989 24.706 -57.322 1.00 89.62 193 ILE A CA 1
ATOM 1459 C C . ILE A 1 193 ? 47.459 25.813 -58.274 1.00 89.62 193 ILE A C 1
ATOM 1461 O O . ILE A 1 193 ? 47.712 25.550 -59.452 1.00 89.62 193 ILE A O 1
ATOM 1465 N N . PHE A 1 194 ? 47.646 27.033 -57.765 1.00 89.94 194 PHE A N 1
ATOM 1466 C CA . PHE A 1 194 ? 48.148 28.157 -58.551 1.00 89.94 194 PHE A CA 1
ATOM 1467 C C . PHE A 1 194 ? 49.569 27.916 -59.090 1.00 89.94 194 PHE A C 1
ATOM 1469 O O . PHE A 1 194 ? 49.831 28.159 -60.269 1.00 89.94 194 PHE A O 1
ATOM 1476 N N . VAL A 1 195 ? 50.476 27.356 -58.280 1.00 88.75 195 VAL A N 1
ATOM 1477 C CA . VAL A 1 195 ? 51.831 26.981 -58.730 1.00 88.75 195 VAL A CA 1
ATOM 1478 C C . VAL A 1 195 ? 51.783 25.902 -59.817 1.00 88.75 195 VAL A C 1
ATOM 1480 O O . VAL A 1 195 ? 52.456 26.040 -60.840 1.00 88.75 195 VAL A O 1
ATOM 1483 N N . ILE A 1 196 ? 50.956 24.864 -59.652 1.00 88.50 196 ILE A N 1
ATOM 1484 C CA . ILE A 1 196 ? 50.764 23.816 -60.671 1.00 88.50 196 ILE A CA 1
ATOM 1485 C C . ILE A 1 196 ? 50.269 24.430 -61.986 1.00 88.50 196 ILE A C 1
ATOM 1487 O O . ILE A 1 196 ? 50.738 24.060 -63.066 1.00 88.50 196 ILE A O 1
ATOM 1491 N N . PHE A 1 197 ? 49.346 25.391 -61.911 1.00 88.69 197 PHE A N 1
ATOM 1492 C CA . PHE A 1 197 ? 48.838 26.093 -63.085 1.00 88.69 197 PHE A CA 1
ATOM 1493 C C . PHE A 1 197 ? 49.945 26.871 -63.815 1.00 88.69 197 PHE A C 1
ATOM 1495 O O . PHE A 1 197 ? 50.063 26.754 -65.036 1.00 88.69 197 PHE A O 1
ATOM 1502 N N . ILE A 1 198 ? 50.806 27.591 -63.083 1.00 87.31 198 ILE A N 1
ATOM 1503 C CA . ILE A 1 198 ? 51.962 28.305 -63.654 1.00 87.31 198 ILE A CA 1
ATOM 1504 C C . ILE A 1 198 ? 52.938 27.332 -64.328 1.00 87.31 198 ILE A C 1
ATOM 1506 O O . ILE A 1 198 ? 53.349 27.574 -65.465 1.00 87.31 198 ILE A O 1
ATOM 1510 N N . ILE A 1 199 ? 53.284 26.221 -63.668 1.00 87.19 199 ILE A N 1
ATOM 1511 C CA . ILE A 1 199 ? 54.196 25.207 -64.222 1.00 87.19 199 ILE A CA 1
ATOM 1512 C C . ILE A 1 199 ? 53.628 24.635 -65.526 1.00 87.19 199 ILE A C 1
ATOM 1514 O O . ILE A 1 199 ? 54.328 24.587 -66.539 1.00 87.19 199 ILE A O 1
ATOM 1518 N N . ASN A 1 200 ? 52.344 24.268 -65.539 1.00 82.50 200 ASN A N 1
ATOM 1519 C CA . ASN A 1 200 ? 51.675 23.746 -66.731 1.00 82.50 200 ASN A CA 1
ATOM 1520 C C . ASN A 1 200 ? 51.604 24.779 -67.865 1.00 82.50 200 ASN A C 1
ATOM 1522 O O . ASN A 1 200 ? 51.815 24.433 -69.030 1.00 82.50 200 ASN A O 1
ATOM 1526 N N . ALA A 1 201 ? 51.340 26.050 -67.554 1.00 81.56 201 ALA A N 1
ATOM 1527 C CA . ALA A 1 201 ? 51.352 27.130 -68.539 1.00 81.56 201 ALA A CA 1
ATOM 1528 C C . ALA A 1 201 ? 52.759 27.359 -69.126 1.00 81.56 201 ALA A C 1
ATOM 1530 O O . ALA A 1 201 ? 52.907 27.546 -70.340 1.00 81.56 201 ALA A O 1
ATOM 1531 N N . GLY A 1 202 ? 53.799 27.274 -68.290 1.00 81.06 202 GLY A N 1
ATOM 1532 C CA . GLY A 1 202 ? 55.201 27.324 -68.701 1.00 81.06 202 GLY A CA 1
ATOM 1533 C C . GLY A 1 202 ? 55.586 26.156 -69.613 1.00 81.06 202 GLY A C 1
ATOM 1534 O O . GLY A 1 202 ? 56.136 26.380 -70.691 1.00 81.06 202 GLY A O 1
ATOM 1535 N N . ALA A 1 203 ? 55.215 24.926 -69.245 1.00 76.38 203 ALA A N 1
ATOM 1536 C CA . ALA A 1 203 ? 55.465 23.721 -70.039 1.00 76.38 203 ALA A CA 1
ATOM 1537 C C . ALA A 1 203 ? 54.775 23.777 -71.413 1.00 76.38 203 ALA A C 1
ATOM 1539 O O . ALA A 1 203 ? 55.405 23.498 -72.434 1.00 76.38 203 ALA A O 1
ATOM 1540 N N . ARG A 1 204 ? 53.512 24.228 -71.471 1.00 75.50 204 ARG A N 1
ATOM 1541 C CA . ARG A 1 204 ? 52.795 24.448 -72.744 1.00 75.50 204 ARG A CA 1
ATOM 1542 C C . ARG A 1 204 ? 53.469 25.515 -73.610 1.00 75.50 204 ARG A C 1
ATOM 1544 O O . ARG A 1 204 ? 53.531 25.370 -74.830 1.00 75.50 204 ARG A O 1
ATOM 1551 N N . SER A 1 205 ? 53.998 26.570 -72.994 1.00 72.38 205 SER A N 1
ATOM 1552 C CA . SER A 1 205 ? 54.715 27.639 -73.701 1.00 72.38 205 SER A CA 1
ATOM 1553 C C . SER A 1 205 ? 56.098 27.202 -74.202 1.00 72.38 205 SER A C 1
ATOM 1555 O O . SER A 1 205 ? 56.545 27.677 -75.245 1.00 72.38 205 SER A O 1
ATOM 1557 N N . ALA A 1 206 ? 56.772 26.291 -73.492 1.00 67.25 206 ALA A N 1
ATOM 1558 C CA . ALA A 1 206 ? 58.033 25.682 -73.917 1.00 67.25 206 ALA A CA 1
ATOM 1559 C C . ALA A 1 206 ? 57.823 24.663 -75.051 1.00 67.25 206 ALA A C 1
ATOM 1561 O O . ALA A 1 206 ? 58.544 24.697 -76.045 1.00 67.25 206 ALA A O 1
ATOM 1562 N N . ALA A 1 207 ? 56.775 23.834 -74.969 1.00 64.25 207 ALA A N 1
ATOM 1563 C CA . ALA A 1 207 ? 56.401 22.899 -76.032 1.00 64.25 207 ALA A CA 1
ATOM 1564 C C . ALA A 1 207 ? 56.080 23.618 -77.357 1.00 64.25 207 ALA A C 1
ATOM 1566 O O . ALA A 1 207 ? 56.474 23.152 -78.422 1.00 64.25 207 ALA A O 1
ATOM 1567 N N . ARG A 1 208 ? 55.452 24.806 -77.302 1.00 63.50 208 ARG A N 1
ATOM 1568 C CA . ARG A 1 208 ? 55.228 25.652 -78.492 1.00 63.50 208 ARG A CA 1
ATOM 1569 C C . ARG A 1 208 ? 56.510 26.236 -79.097 1.00 63.50 208 ARG A C 1
ATOM 1571 O O . ARG A 1 208 ? 56.504 26.552 -80.281 1.00 63.50 208 ARG A O 1
ATOM 1578 N N . ARG A 1 209 ? 57.594 26.387 -78.325 1.00 60.62 209 ARG A N 1
ATOM 1579 C CA . ARG A 1 209 ? 58.884 26.906 -78.822 1.00 60.62 209 ARG A CA 1
ATOM 1580 C C . ARG A 1 209 ? 59.769 25.838 -79.474 1.00 60.62 209 ARG A C 1
ATOM 1582 O O . ARG A 1 209 ? 60.596 26.199 -80.300 1.00 60.62 209 ARG A O 1
ATOM 1589 N N . ASN A 1 210 ? 59.565 24.555 -79.166 1.00 56.12 210 ASN A N 1
ATOM 1590 C CA . ASN A 1 210 ? 60.420 23.460 -79.647 1.00 56.12 210 ASN A CA 1
ATOM 1591 C C . ASN A 1 210 ? 59.915 22.741 -80.914 1.00 56.12 210 ASN A C 1
ATOM 1593 O O . ASN A 1 210 ? 60.514 21.754 -81.325 1.00 56.12 210 ASN A O 1
ATOM 1597 N N . GLY A 1 211 ? 58.858 23.232 -81.569 1.00 52.84 211 GLY A N 1
ATOM 1598 C CA . GLY A 1 211 ? 58.571 22.897 -82.972 1.00 52.84 211 GLY A CA 1
ATOM 1599 C C . GLY A 1 211 ? 58.237 21.434 -83.303 1.00 52.84 211 GLY A C 1
ATOM 1600 O O . GLY A 1 211 ? 58.281 21.071 -84.473 1.00 52.84 211 GLY A O 1
ATOM 1601 N N . THR A 1 212 ? 57.884 20.589 -82.334 1.00 49.69 212 THR A N 1
ATOM 1602 C CA . THR A 1 212 ? 57.383 19.232 -82.614 1.00 49.69 212 THR A CA 1
ATOM 1603 C C . THR A 1 212 ? 55.868 19.247 -82.863 1.00 49.69 212 THR A C 1
ATOM 1605 O O . THR A 1 212 ? 55.122 19.654 -81.967 1.00 49.69 212 THR A O 1
ATOM 1608 N N . PRO A 1 213 ? 55.388 18.815 -84.046 1.00 45.75 213 PRO A N 1
ATOM 1609 C CA . PRO A 1 213 ? 53.964 18.738 -84.351 1.00 45.75 213 PRO A CA 1
ATOM 1610 C C . PRO A 1 213 ? 53.325 17.579 -83.574 1.00 45.75 213 PRO A C 1
ATOM 1612 O O . PRO A 1 213 ? 53.793 16.445 -83.630 1.00 45.75 213 PRO A O 1
ATOM 1615 N N . LEU A 1 214 ? 52.265 17.880 -82.822 1.00 43.97 214 LEU A N 1
ATOM 1616 C CA . LEU A 1 214 ? 51.480 16.888 -82.091 1.00 43.97 214 LEU A CA 1
ATOM 1617 C C . LEU A 1 214 ? 50.497 16.217 -83.067 1.00 43.97 214 LEU A C 1
ATOM 1619 O O . LEU A 1 214 ? 49.604 16.881 -83.596 1.00 43.97 214 LEU A O 1
ATOM 1623 N N . GLU A 1 215 ? 50.675 14.918 -83.302 1.00 42.88 215 GLU A N 1
ATOM 1624 C CA . GLU A 1 215 ? 49.743 14.061 -84.040 1.00 42.88 215 GLU A CA 1
ATOM 1625 C C . GLU A 1 215 ? 48.397 13.955 -83.304 1.00 42.88 215 GLU A C 1
ATOM 1627 O O . GLU A 1 215 ? 48.329 13.695 -82.101 1.00 42.88 215 GLU A O 1
ATOM 1632 N N . ILE A 1 216 ? 47.319 14.181 -84.052 1.00 49.41 216 ILE A N 1
ATOM 1633 C CA . ILE A 1 216 ? 45.925 14.104 -83.616 1.00 49.41 216 ILE A CA 1
ATOM 1634 C C . ILE A 1 216 ? 45.487 12.637 -83.707 1.00 49.41 216 ILE A C 1
ATOM 1636 O O . ILE A 1 216 ? 45.476 12.078 -84.801 1.00 49.41 216 ILE A O 1
ATOM 1640 N N . LEU A 1 217 ? 45.086 12.022 -82.589 1.00 41.44 217 LEU A N 1
ATOM 1641 C CA . LEU A 1 217 ? 44.396 10.725 -82.599 1.00 41.44 217 LEU A CA 1
ATOM 1642 C C . LEU A 1 217 ? 42.864 10.904 -82.688 1.00 41.44 217 LEU A C 1
ATOM 1644 O O . LEU A 1 217 ? 42.333 11.865 -82.123 1.00 41.44 217 LEU A O 1
ATOM 1648 N N . PRO A 1 218 ? 42.156 10.013 -83.414 1.00 52.25 218 PRO A N 1
ATOM 1649 C CA . PRO A 1 218 ? 40.818 10.268 -83.937 1.00 52.25 218 PRO A CA 1
ATOM 1650 C C . PRO A 1 218 ? 39.675 9.891 -82.986 1.00 52.25 218 PRO A C 1
ATOM 1652 O O . PRO A 1 218 ? 39.803 9.069 -82.081 1.00 52.25 218 PRO A O 1
ATOM 1655 N N . ALA A 1 219 ? 38.524 10.493 -83.280 1.00 48.72 219 ALA A N 1
ATOM 1656 C CA . ALA A 1 219 ? 37.218 10.234 -82.698 1.00 48.72 219 ALA A CA 1
ATOM 1657 C C . ALA A 1 219 ? 36.768 8.766 -82.849 1.00 48.72 219 ALA A C 1
ATOM 1659 O O . ALA A 1 219 ? 36.763 8.219 -83.951 1.00 48.72 219 ALA A O 1
ATOM 1660 N N . GLY A 1 220 ? 36.323 8.163 -81.743 1.00 41.00 220 GLY A N 1
ATOM 1661 C CA . GLY A 1 220 ? 35.579 6.903 -81.715 1.00 41.00 220 GLY A CA 1
ATOM 1662 C C . GLY A 1 220 ? 34.081 7.172 -81.573 1.00 41.00 220 GLY A C 1
ATOM 1663 O O . GLY A 1 220 ? 33.655 7.809 -80.612 1.00 41.00 220 GLY A O 1
ATOM 1664 N N . GLY A 1 221 ? 33.316 6.728 -82.571 1.00 39.31 221 GLY A N 1
ATOM 1665 C CA . GLY A 1 221 ? 31.867 6.883 -82.702 1.00 39.31 221 GLY A CA 1
ATOM 1666 C C . GLY A 1 221 ? 31.012 5.862 -81.923 1.00 39.31 221 GLY A C 1
ATOM 1667 O O . GLY A 1 221 ? 31.521 5.153 -81.056 1.00 39.31 221 GLY A O 1
ATOM 1668 N N . PRO A 1 222 ? 29.697 5.817 -82.218 1.00 51.72 222 PRO A N 1
ATOM 1669 C CA . PRO A 1 222 ? 28.644 5.332 -81.326 1.00 51.72 222 PRO A CA 1
ATOM 1670 C C . PRO A 1 222 ? 28.311 3.844 -81.517 1.00 51.72 222 PRO A C 1
ATOM 1672 O O . PRO A 1 222 ? 28.450 3.301 -82.611 1.00 51.72 222 PRO A O 1
ATOM 1675 N N . VAL A 1 223 ? 27.776 3.211 -80.469 1.00 48.59 223 VAL A N 1
ATOM 1676 C CA . VAL A 1 223 ? 27.156 1.877 -80.532 1.00 48.59 223 VAL A CA 1
ATOM 1677 C C . VAL A 1 223 ? 25.690 2.002 -80.127 1.00 48.59 223 VAL A C 1
ATOM 1679 O O . VAL A 1 223 ? 25.377 2.501 -79.048 1.00 48.59 223 VAL A O 1
ATOM 1682 N N . GLY A 1 224 ? 24.806 1.573 -81.028 1.00 42.72 224 GLY A N 1
ATOM 1683 C CA . GLY A 1 224 ? 23.368 1.431 -80.820 1.00 42.72 224 GLY A CA 1
ATOM 1684 C C . GLY A 1 224 ? 22.905 -0.028 -80.909 1.00 42.72 224 GLY A C 1
ATOM 1685 O O . GLY A 1 224 ? 23.691 -0.921 -81.221 1.00 42.72 224 GLY A O 1
ATOM 1686 N N . GLY A 1 225 ? 21.602 -0.216 -80.676 1.00 37.53 225 GLY A N 1
ATOM 1687 C CA . GLY A 1 225 ? 20.841 -1.478 -80.693 1.00 37.53 225 GLY A CA 1
ATOM 1688 C C . GLY A 1 225 ? 20.284 -1.736 -79.294 1.00 37.53 225 GLY A C 1
ATOM 1689 O O . GLY A 1 225 ? 21.061 -1.807 -78.353 1.00 37.53 225 GLY A O 1
ATOM 1690 N N . GLY A 1 226 ? 18.985 -1.775 -79.004 1.00 37.28 226 GLY A N 1
ATOM 1691 C CA . GLY A 1 226 ? 17.756 -2.261 -79.662 1.00 37.28 226 GLY A CA 1
ATOM 1692 C C . GLY A 1 226 ? 16.927 -2.833 -78.480 1.00 37.28 226 GLY A C 1
ATOM 1693 O O . GLY A 1 226 ? 17.506 -3.136 -77.444 1.00 37.28 226 GLY A O 1
ATOM 1694 N N . GLU A 1 227 ? 15.612 -2.984 -78.421 1.00 39.00 227 GLU A N 1
ATOM 1695 C CA . GLU A 1 227 ? 14.501 -2.951 -79.354 1.00 39.00 227 GLU A CA 1
ATOM 1696 C C . GLU A 1 227 ? 13.210 -2.891 -78.500 1.00 39.00 227 GLU A C 1
ATOM 1698 O O . GLU A 1 227 ? 13.145 -3.462 -77.416 1.00 39.00 227 GLU A O 1
ATOM 1703 N N . GLN A 1 228 ? 12.216 -2.173 -79.022 1.00 41.78 228 GLN A N 1
ATOM 1704 C CA . GLN A 1 228 ? 10.770 -2.455 -79.063 1.00 41.78 228 GLN A CA 1
ATOM 1705 C C . GLN A 1 228 ? 10.034 -3.161 -77.899 1.00 41.78 228 GLN A C 1
ATOM 1707 O O . GLN A 1 228 ? 10.235 -4.332 -77.597 1.00 41.78 228 GLN A O 1
ATOM 1712 N N . GLY A 1 229 ? 8.979 -2.484 -77.430 1.00 37.59 229 GLY A N 1
ATOM 1713 C CA . GLY A 1 229 ? 7.822 -3.084 -76.759 1.00 37.59 229 GLY A CA 1
ATOM 1714 C C . GLY A 1 229 ? 6.673 -2.079 -76.656 1.00 37.59 229 GLY A C 1
ATOM 1715 O O . GLY A 1 229 ? 6.694 -1.198 -75.806 1.00 37.59 229 GLY A O 1
ATOM 1716 N N . ALA A 1 230 ? 5.712 -2.174 -77.575 1.00 43.25 230 ALA A N 1
ATOM 1717 C CA . ALA A 1 230 ? 4.585 -1.262 -77.749 1.00 43.25 230 ALA A CA 1
ATOM 1718 C C . ALA A 1 230 ? 3.355 -1.627 -76.892 1.00 43.25 230 ALA A C 1
ATOM 1720 O O . ALA A 1 230 ? 3.125 -2.796 -76.590 1.00 43.25 230 ALA A O 1
ATOM 1721 N N . GLY A 1 231 ? 2.513 -0.620 -76.629 1.00 36.31 231 GLY A N 1
ATOM 1722 C CA . GLY A 1 231 ? 1.145 -0.732 -76.094 1.00 36.31 231 GLY A CA 1
ATOM 1723 C C . GLY A 1 231 ? 0.992 0.038 -74.779 1.00 36.31 231 GLY A C 1
ATOM 1724 O O . GLY A 1 231 ? 1.808 -0.112 -73.887 1.00 36.31 231 GLY A O 1
ATOM 1725 N N . GLY A 1 232 ? 0.016 0.907 -74.547 1.00 35.50 232 GLY A N 1
ATOM 1726 C CA . GLY A 1 232 ? -1.182 1.325 -75.262 1.00 35.50 232 GLY A CA 1
ATOM 1727 C C . GLY A 1 232 ? -1.871 2.407 -74.406 1.00 35.50 232 GLY A C 1
ATOM 1728 O O . GLY A 1 232 ? -1.470 2.666 -73.277 1.00 35.50 232 GLY A O 1
ATOM 1729 N N . ALA A 1 233 ? -2.860 3.076 -74.989 1.00 40.66 233 ALA A N 1
ATOM 1730 C CA . ALA A 1 233 ? -3.463 4.345 -74.575 1.00 40.66 233 ALA A CA 1
ATOM 1731 C C . ALA A 1 233 ? -4.150 4.415 -73.187 1.00 40.66 233 ALA A C 1
ATOM 1733 O O . ALA A 1 233 ? -4.672 3.426 -72.686 1.00 40.66 233 ALA A O 1
ATOM 1734 N N . GLY A 1 234 ? -4.279 5.650 -72.670 1.00 34.62 234 GLY A N 1
ATOM 1735 C CA . GLY A 1 234 ? -5.225 6.049 -71.612 1.00 34.62 234 GLY A CA 1
ATOM 1736 C C . GLY A 1 234 ? -4.707 7.239 -70.789 1.00 34.62 234 GLY A C 1
ATOM 1737 O O . GLY A 1 234 ? -3.933 7.053 -69.868 1.00 34.62 234 GLY A O 1
ATOM 1738 N N . SER A 1 235 ? -4.910 8.484 -71.227 1.00 38.38 235 SER A N 1
ATOM 1739 C CA . SER A 1 235 ? -5.965 9.396 -70.742 1.00 38.38 235 SER A CA 1
ATOM 1740 C C . SER A 1 235 ? -5.895 9.784 -69.253 1.00 38.38 235 SER A C 1
ATOM 1742 O O . SER A 1 235 ? -6.074 8.950 -68.373 1.00 38.38 235 SER A O 1
ATOM 1744 N N . SER A 1 236 ? -5.859 11.107 -69.043 1.00 37.69 236 SER A N 1
ATOM 1745 C CA . SER A 1 236 ? -6.380 11.889 -67.906 1.00 37.69 236 SER A CA 1
ATOM 1746 C C . SER A 1 236 ? -5.409 12.378 -66.823 1.00 37.69 236 SER A C 1
ATOM 1748 O O . SER A 1 236 ? -4.648 11.626 -66.232 1.00 37.69 236 SER A O 1
ATOM 1750 N N . GLY A 1 237 ? -5.551 13.676 -66.529 1.00 36.28 237 GLY A N 1
ATOM 1751 C CA . GLY A 1 237 ? -5.592 14.166 -65.154 1.00 36.28 237 GLY A CA 1
ATOM 1752 C C . GLY A 1 237 ? -4.275 14.658 -64.579 1.00 36.28 237 GLY A C 1
ATOM 1753 O O . GLY A 1 237 ? -3.537 13.902 -63.964 1.00 36.28 237 GLY A O 1
ATOM 1754 N N . GLY A 1 238 ? -4.036 15.966 -64.687 1.00 47.84 238 GLY A N 1
ATOM 1755 C CA . GLY A 1 238 ? -3.093 16.648 -63.809 1.00 47.84 238 GLY A CA 1
ATOM 1756 C C . GLY A 1 238 ? -3.513 16.506 -62.344 1.00 47.84 238 GLY A C 1
ATOM 1757 O O . GLY A 1 238 ? -4.660 16.769 -61.988 1.00 47.84 238 GLY A O 1
ATOM 1758 N N . GLY A 1 239 ? -2.566 16.106 -61.504 1.00 37.12 239 GLY A N 1
ATOM 1759 C CA . GLY A 1 239 ? -2.696 16.045 -60.056 1.00 37.12 239 GLY A CA 1
ATOM 1760 C C . GLY A 1 239 ? -1.302 16.011 -59.450 1.00 37.12 239 GLY A C 1
ATOM 1761 O O . GLY A 1 239 ? -0.522 15.108 -59.730 1.00 37.12 239 GLY A O 1
ATOM 1762 N N . ALA A 1 240 ? -0.965 17.047 -58.688 1.00 51.81 240 ALA A N 1
ATOM 1763 C CA . ALA A 1 240 ? 0.316 17.199 -58.022 1.00 51.81 240 ALA A CA 1
ATOM 1764 C C . ALA A 1 240 ? 0.574 16.047 -57.033 1.00 51.81 240 ALA A C 1
ATOM 1766 O O . ALA A 1 240 ? -0.248 15.800 -56.154 1.00 51.81 240 ALA A O 1
ATOM 1767 N N . SER A 1 241 ? 1.739 15.404 -57.141 1.00 35.59 241 SER A N 1
ATOM 1768 C CA . SER A 1 241 ? 2.321 14.582 -56.076 1.00 35.59 241 SER A CA 1
ATOM 1769 C C . SER A 1 241 ? 3.769 15.013 -55.871 1.00 35.59 241 SER A C 1
ATOM 1771 O O . SER A 1 241 ? 4.592 14.947 -56.782 1.00 35.59 241 SER A O 1
ATOM 1773 N N . GLN A 1 242 ? 4.044 15.533 -54.679 1.00 44.75 242 GLN A N 1
ATOM 1774 C CA . GLN A 1 242 ? 5.381 15.766 -54.152 1.00 44.75 242 GLN A CA 1
ATOM 1775 C C . GLN A 1 242 ? 5.909 14.422 -53.644 1.00 44.75 242 GLN A C 1
ATOM 1777 O O . GLN A 1 242 ? 5.552 13.988 -52.549 1.00 44.75 242 GLN A O 1
ATOM 1782 N N . ASP A 1 243 ? 6.766 13.775 -54.427 1.00 33.75 243 ASP A N 1
ATOM 1783 C CA . ASP A 1 243 ? 7.496 12.595 -53.974 1.00 33.75 243 ASP A CA 1
ATOM 1784 C C . ASP A 1 243 ? 8.670 13.038 -53.090 1.00 33.75 243 ASP A C 1
ATOM 1786 O O . ASP A 1 243 ? 9.699 13.531 -53.559 1.00 33.75 243 ASP A O 1
ATOM 1790 N N . TYR A 1 244 ? 8.509 12.877 -51.776 1.00 35.72 244 TYR A N 1
ATOM 1791 C CA . TYR A 1 244 ? 9.619 12.921 -50.830 1.00 35.72 244 TYR A CA 1
ATOM 1792 C C . TYR A 1 244 ? 10.428 11.625 -50.951 1.00 35.72 244 TYR A C 1
ATOM 1794 O O . TYR A 1 244 ? 10.026 10.565 -50.470 1.00 35.72 244 TYR A O 1
ATOM 1802 N N . VAL A 1 245 ? 11.605 11.727 -51.566 1.00 37.94 245 VAL A N 1
ATOM 1803 C CA . VAL A 1 245 ? 12.647 10.698 -51.512 1.00 37.94 245 VAL A CA 1
ATOM 1804 C C . VAL A 1 245 ? 13.151 10.606 -50.070 1.00 37.94 245 VAL A C 1
ATOM 1806 O O . VAL A 1 245 ? 13.823 11.506 -49.567 1.00 37.94 245 VAL A O 1
ATOM 1809 N N . THR A 1 246 ? 12.815 9.516 -49.385 1.00 35.94 246 THR A N 1
ATOM 1810 C CA . THR A 1 246 ? 13.382 9.169 -48.080 1.00 35.94 246 THR A CA 1
ATOM 1811 C C . THR A 1 246 ? 14.736 8.495 -48.293 1.00 35.94 246 THR A C 1
ATOM 1813 O O . THR A 1 246 ? 14.824 7.364 -48.758 1.00 35.94 246 THR A O 1
ATOM 1816 N N . TYR A 1 247 ? 15.816 9.205 -47.959 1.00 36.81 247 TYR A N 1
ATOM 1817 C CA . TYR A 1 247 ? 17.149 8.618 -47.839 1.00 36.81 247 TYR A CA 1
ATOM 1818 C C . TYR A 1 247 ? 17.272 7.909 -46.487 1.00 36.81 247 TYR A C 1
ATOM 1820 O O . TYR A 1 247 ? 17.266 8.548 -45.436 1.00 36.81 247 TYR A O 1
ATOM 1828 N N . THR A 1 248 ? 17.428 6.588 -46.508 1.00 43.25 248 THR A N 1
ATOM 1829 C CA . THR A 1 248 ? 17.956 5.811 -45.380 1.00 43.25 248 THR A CA 1
ATOM 1830 C C . THR A 1 248 ? 19.477 5.997 -45.306 1.00 43.25 248 THR A C 1
ATOM 1832 O O . THR A 1 248 ? 20.154 5.651 -46.280 1.00 43.25 248 THR A O 1
ATOM 1835 N N . PRO A 1 249 ? 20.063 6.501 -44.203 1.00 44.84 249 PRO A N 1
ATOM 1836 C CA . PRO A 1 249 ? 21.510 6.517 -44.048 1.00 44.84 249 PRO A CA 1
ATOM 1837 C C . PRO A 1 249 ? 21.988 5.122 -43.644 1.00 44.84 249 PRO A C 1
ATOM 1839 O O . PRO A 1 249 ? 21.559 4.577 -42.628 1.00 44.84 249 PRO A O 1
ATOM 1842 N N . ALA A 1 250 ? 22.887 4.562 -44.449 1.00 36.28 250 ALA A N 1
ATOM 1843 C CA . ALA A 1 250 ? 23.626 3.355 -44.122 1.00 36.28 250 ALA A CA 1
ATOM 1844 C C . ALA A 1 250 ? 24.497 3.577 -42.872 1.00 36.28 250 ALA A C 1
ATOM 1846 O O . ALA A 1 250 ? 25.187 4.592 -42.744 1.00 36.28 250 ALA A O 1
ATOM 1847 N N . GLU A 1 251 ? 24.451 2.611 -41.958 1.00 38.31 251 GLU A N 1
ATOM 1848 C CA . GLU A 1 251 ? 25.208 2.577 -40.710 1.00 38.31 251 GLU A CA 1
ATOM 1849 C C . GLU A 1 251 ? 26.721 2.505 -40.975 1.00 38.31 251 GLU A C 1
ATOM 1851 O O . GLU A 1 251 ? 27.264 1.475 -41.373 1.00 38.31 251 GLU A O 1
ATOM 1856 N N . LEU A 1 252 ? 27.423 3.605 -40.702 1.00 35.62 252 LEU A N 1
ATOM 1857 C CA . LEU A 1 252 ? 28.876 3.633 -40.552 1.00 35.62 252 LEU A CA 1
ATOM 1858 C C . LEU A 1 252 ? 29.222 3.419 -39.073 1.00 35.62 252 LEU A C 1
ATOM 1860 O O . LEU A 1 252 ? 29.179 4.333 -38.250 1.00 35.62 252 LEU A O 1
ATOM 1864 N N . SER A 1 253 ? 29.546 2.168 -38.747 1.00 37.16 253 SER A N 1
ATOM 1865 C CA . SER A 1 253 ? 30.083 1.733 -37.457 1.00 37.16 253 SER A CA 1
ATOM 1866 C C . SER A 1 253 ? 31.501 2.281 -37.250 1.00 37.16 253 SER A C 1
ATOM 1868 O O . SER A 1 253 ? 32.442 1.829 -37.904 1.00 37.16 253 SER A O 1
ATOM 1870 N N . TYR A 1 254 ? 31.674 3.189 -36.285 1.00 40.59 254 TYR A N 1
ATOM 1871 C CA . TYR A 1 254 ? 32.984 3.546 -35.730 1.00 40.59 254 TYR A CA 1
ATOM 1872 C C . TYR A 1 254 ? 33.191 2.904 -34.347 1.00 40.59 254 TYR A C 1
ATOM 1874 O O . TYR A 1 254 ? 32.250 2.848 -33.549 1.00 40.59 254 TYR A O 1
ATOM 1882 N N . PRO A 1 255 ? 34.417 2.457 -34.012 1.00 41.62 255 PRO A N 1
ATOM 1883 C CA . PRO A 1 255 ? 34.717 1.873 -32.712 1.00 41.62 255 PRO A CA 1
ATOM 1884 C C . PRO A 1 255 ? 34.699 2.954 -31.621 1.00 41.62 255 PRO A C 1
ATOM 1886 O O . PRO A 1 255 ? 35.481 3.905 -31.624 1.00 41.62 255 PRO A O 1
ATOM 1889 N N . ARG A 1 256 ? 33.779 2.797 -30.667 1.00 36.69 256 ARG A N 1
ATOM 1890 C CA . ARG A 1 256 ? 33.606 3.676 -29.507 1.00 36.69 256 ARG A CA 1
ATOM 1891 C C . ARG A 1 256 ? 34.738 3.441 -28.505 1.00 36.69 256 ARG A C 1
ATOM 1893 O O . ARG A 1 256 ? 34.724 2.453 -27.777 1.00 36.69 256 ARG A O 1
ATOM 1900 N N . ALA A 1 257 ? 35.691 4.367 -28.432 1.00 38.09 257 ALA A N 1
ATOM 1901 C CA . ALA A 1 257 ? 36.656 4.414 -27.339 1.00 38.09 257 ALA A CA 1
ATOM 1902 C C . ALA A 1 257 ? 35.915 4.621 -26.004 1.00 38.09 257 ALA A C 1
ATOM 1904 O O . ALA A 1 257 ? 35.221 5.621 -25.801 1.00 38.09 257 ALA A O 1
ATOM 1905 N N . THR A 1 258 ? 36.031 3.657 -25.092 1.00 45.03 258 THR A N 1
ATOM 1906 C CA . THR A 1 258 ? 35.474 3.726 -23.739 1.00 45.03 258 THR A CA 1
ATOM 1907 C C . THR A 1 258 ? 36.319 4.662 -22.880 1.00 45.03 258 THR A C 1
ATOM 1909 O O . THR A 1 258 ? 37.254 4.227 -22.213 1.00 45.03 258 THR A O 1
ATOM 1912 N N . MET A 1 259 ? 35.993 5.956 -22.877 1.00 39.69 259 MET A N 1
ATOM 1913 C CA . MET A 1 259 ? 36.462 6.855 -21.823 1.00 39.69 259 MET A CA 1
ATOM 1914 C C . MET A 1 259 ? 35.548 6.735 -20.601 1.00 39.69 259 MET A C 1
ATOM 1916 O O . MET A 1 259 ? 34.336 6.956 -20.673 1.00 39.69 259 MET A O 1
ATOM 1920 N N . SER A 1 260 ? 36.145 6.332 -19.480 1.00 44.72 260 SER A N 1
ATOM 1921 C CA . SER A 1 260 ? 35.516 6.228 -18.166 1.00 44.72 260 SER A CA 1
ATOM 1922 C C . SER A 1 260 ? 34.898 7.566 -17.758 1.00 44.72 260 SER A C 1
ATOM 1924 O O . SER A 1 260 ? 35.601 8.568 -17.630 1.00 44.72 260 SER A O 1
ATOM 1926 N N . LYS A 1 261 ? 33.580 7.579 -17.535 1.00 41.84 261 LYS A N 1
ATOM 1927 C CA . LYS A 1 261 ? 32.858 8.742 -17.004 1.00 41.84 261 LYS A CA 1
ATOM 1928 C C . LYS A 1 261 ? 33.411 9.116 -15.616 1.00 41.84 261 LYS A C 1
ATOM 1930 O O . LYS A 1 261 ? 33.548 8.218 -14.782 1.00 41.84 261 LYS A O 1
ATOM 1935 N N . PRO A 1 262 ? 33.668 10.401 -15.317 1.00 44.75 262 PRO A N 1
ATOM 1936 C CA . PRO A 1 262 ? 33.943 10.828 -13.952 1.00 44.75 262 PRO A CA 1
ATOM 1937 C C . PRO A 1 262 ? 32.687 10.627 -13.092 1.00 44.75 262 PRO A C 1
ATOM 1939 O O . PRO A 1 262 ? 31.588 11.048 -13.458 1.00 44.75 262 PRO A O 1
ATOM 1942 N N . SER A 1 263 ? 32.849 9.936 -11.961 1.00 41.38 263 SER A N 1
ATOM 1943 C CA . SER A 1 263 ? 31.773 9.680 -10.998 1.00 41.38 263 SER A CA 1
ATOM 1944 C C . SER A 1 263 ? 31.157 11.003 -10.519 1.00 41.38 263 SER A C 1
ATOM 1946 O O . SER A 1 263 ? 31.906 11.911 -10.150 1.00 41.38 263 SER A O 1
ATOM 1948 N N . PRO A 1 264 ? 29.818 11.133 -10.455 1.00 46.62 264 PRO A N 1
ATOM 1949 C CA . PRO A 1 264 ? 29.185 12.340 -9.940 1.00 46.62 264 PRO A CA 1
ATOM 1950 C C . PRO A 1 264 ? 29.551 12.548 -8.465 1.00 46.62 264 PRO A C 1
ATOM 1952 O O . PRO A 1 264 ? 29.569 11.604 -7.667 1.00 46.62 264 PRO A O 1
ATOM 1955 N N . ALA A 1 265 ? 29.856 13.796 -8.107 1.00 47.34 265 ALA A N 1
ATOM 1956 C CA . ALA A 1 265 ? 30.176 14.198 -6.744 1.00 47.34 265 ALA A CA 1
ATOM 1957 C C . ALA A 1 265 ? 28.976 13.921 -5.821 1.00 47.34 265 ALA A C 1
ATOM 1959 O O . ALA A 1 265 ? 27.916 14.539 -5.943 1.00 47.34 265 ALA A O 1
ATOM 1960 N N . LYS A 1 266 ? 29.138 12.960 -4.903 1.00 45.41 266 LYS A N 1
ATOM 1961 C CA . LYS A 1 266 ? 28.126 12.585 -3.909 1.00 45.41 266 LYS A CA 1
ATOM 1962 C C . LYS A 1 266 ? 27.829 13.783 -3.000 1.00 45.41 266 LYS A C 1
ATOM 1964 O O . LYS A 1 266 ? 28.655 14.148 -2.166 1.00 45.41 266 LYS A O 1
ATOM 1969 N N . LYS A 1 267 ? 26.630 14.361 -3.130 1.00 47.81 267 LYS A N 1
ATOM 1970 C CA . LYS A 1 267 ? 26.064 15.300 -2.151 1.00 47.81 267 LYS A CA 1
ATOM 1971 C C . LYS A 1 267 ? 25.986 14.586 -0.792 1.00 47.81 267 LYS A C 1
ATOM 1973 O O . LYS A 1 267 ? 25.277 13.589 -0.656 1.00 47.81 267 LYS A O 1
ATOM 1978 N N . ARG A 1 268 ? 26.744 15.057 0.204 1.00 39.59 268 ARG A N 1
ATOM 1979 C CA . ARG A 1 268 ? 26.647 14.579 1.591 1.00 39.59 268 ARG A CA 1
ATOM 1980 C C . ARG A 1 268 ? 25.377 15.172 2.201 1.00 39.59 268 ARG A C 1
ATOM 1982 O O . ARG A 1 268 ? 25.344 16.357 2.507 1.00 39.59 268 ARG A O 1
ATOM 1989 N N . LYS A 1 269 ? 24.323 14.361 2.334 1.00 42.00 269 LYS A N 1
ATOM 1990 C CA . LYS A 1 269 ? 23.177 14.706 3.185 1.00 42.00 269 LYS A CA 1
ATOM 1991 C C . LYS A 1 269 ? 23.690 14.803 4.626 1.00 42.00 269 LYS A C 1
ATOM 1993 O O . LYS A 1 269 ? 24.253 13.831 5.127 1.00 42.00 269 LYS A O 1
ATOM 1998 N N . HIS A 1 270 ? 23.543 15.970 5.247 1.00 36.75 270 HIS A N 1
ATOM 1999 C CA . HIS A 1 270 ? 23.734 16.134 6.685 1.00 36.75 270 HIS A CA 1
ATOM 2000 C C . HIS A 1 270 ? 22.515 15.528 7.381 1.00 36.75 270 HIS A C 1
ATOM 2002 O O . HIS A 1 270 ? 21.472 16.162 7.479 1.00 36.75 270 HIS A O 1
ATOM 2008 N N . THR A 1 271 ? 22.626 14.270 7.793 1.00 39.47 271 THR A N 1
ATOM 2009 C CA . THR A 1 271 ? 21.678 13.661 8.725 1.00 39.47 271 THR A CA 1
ATOM 2010 C C . THR A 1 271 ? 22.010 14.200 10.113 1.00 39.47 271 THR A C 1
ATOM 2012 O O . THR A 1 271 ? 23.112 13.966 10.609 1.00 39.47 271 THR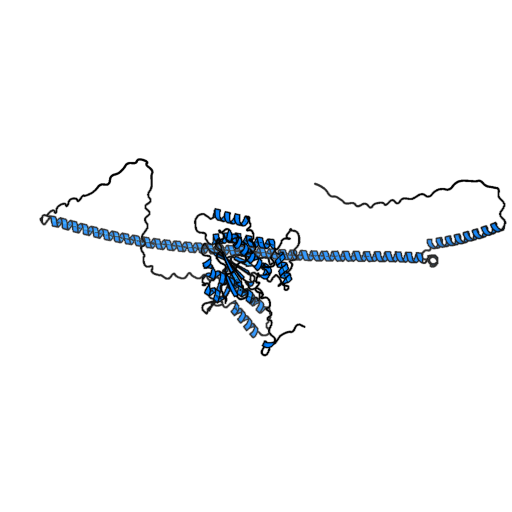 A O 1
ATOM 2015 N N . VAL A 1 272 ? 21.096 14.957 10.716 1.00 44.28 272 VAL A N 1
ATOM 2016 C CA . VAL A 1 272 ? 21.156 15.268 12.148 1.00 44.28 272 VAL A CA 1
ATOM 2017 C C . VAL A 1 272 ? 20.755 13.978 12.858 1.00 44.28 272 VAL A C 1
ATOM 2019 O O . VAL A 1 272 ? 19.644 13.499 12.657 1.00 44.28 272 VAL A O 1
ATOM 2022 N N . ALA A 1 273 ? 21.695 13.344 13.557 1.00 54.06 273 ALA A N 1
ATOM 2023 C CA . ALA A 1 273 ? 21.403 12.129 14.309 1.00 54.06 273 ALA A CA 1
ATOM 2024 C C . ALA A 1 273 ? 20.478 12.485 15.479 1.00 54.06 273 ALA A C 1
ATOM 2026 O O . ALA A 1 273 ? 20.755 13.446 16.198 1.00 54.06 273 ALA A O 1
ATOM 2027 N N . ASP A 1 274 ? 19.395 11.727 15.642 1.00 58.34 274 ASP A N 1
ATOM 2028 C CA . ASP A 1 274 ? 18.544 11.817 16.822 1.00 58.34 274 ASP A CA 1
ATOM 2029 C C . ASP A 1 274 ? 19.368 11.436 18.064 1.00 58.34 274 ASP A C 1
ATOM 2031 O O . ASP A 1 274 ? 19.993 10.374 18.114 1.00 58.34 274 ASP A O 1
ATOM 2035 N N . ALA A 1 275 ? 19.436 12.356 19.024 1.00 73.12 275 ALA A N 1
ATOM 2036 C CA . ALA A 1 275 ? 20.221 12.234 20.248 1.00 73.12 275 ALA A CA 1
ATOM 2037 C C . ALA A 1 275 ? 19.343 11.971 21.482 1.00 73.12 275 ALA A C 1
ATOM 2039 O O . ALA A 1 275 ? 19.860 11.970 22.597 1.00 73.12 275 ALA A O 1
ATOM 2040 N N . SER A 1 276 ? 18.042 11.730 21.294 1.00 77.06 276 SER A N 1
ATOM 2041 C CA . SER A 1 276 ? 17.077 11.437 22.362 1.00 77.06 276 SER A CA 1
ATOM 2042 C C . SER A 1 276 ? 17.520 10.290 23.287 1.00 77.06 276 SER A C 1
ATOM 2044 O O . SER A 1 276 ? 17.371 10.385 24.503 1.00 77.06 276 SER A O 1
ATOM 2046 N N . PHE A 1 277 ? 18.183 9.259 22.748 1.00 74.56 277 PHE A N 1
ATOM 2047 C CA . PHE A 1 277 ? 18.726 8.146 23.542 1.00 74.56 277 PHE A CA 1
ATOM 2048 C C . PHE A 1 277 ? 19.799 8.579 24.561 1.00 74.56 277 PHE A C 1
ATOM 2050 O O . PHE A 1 277 ? 19.969 7.939 25.597 1.00 74.56 277 PHE A O 1
ATOM 2057 N N . LEU A 1 278 ? 20.531 9.672 24.296 1.00 77.56 278 LEU A N 1
ATOM 2058 C CA . LEU A 1 278 ? 21.485 10.223 25.261 1.00 77.56 278 LEU A CA 1
ATOM 2059 C C . LEU A 1 278 ? 20.743 10.866 26.436 1.00 77.56 278 LEU A C 1
ATOM 2061 O O . LEU A 1 278 ? 21.161 10.692 27.577 1.00 77.56 278 LEU A O 1
ATOM 2065 N N . GLU A 1 279 ? 19.641 11.576 26.183 1.00 81.19 279 GLU A N 1
ATOM 2066 C CA . GLU A 1 279 ? 18.827 12.173 27.249 1.00 81.19 279 GLU A CA 1
ATOM 2067 C C . GLU A 1 279 ? 18.237 11.100 28.168 1.00 81.19 279 GLU A C 1
ATOM 2069 O O . GLU A 1 279 ? 18.310 11.236 29.391 1.00 81.19 279 GLU A O 1
ATOM 2074 N N . GLU A 1 280 ? 17.740 9.997 27.601 1.00 82.19 280 GLU A N 1
ATOM 2075 C CA . GLU A 1 280 ? 17.253 8.853 28.376 1.00 82.19 280 GLU A CA 1
ATOM 2076 C C . GLU A 1 280 ? 18.375 8.227 29.215 1.00 82.19 280 GLU A C 1
ATOM 2078 O O . GLU A 1 280 ? 18.226 8.077 30.431 1.00 82.19 280 GLU A O 1
ATOM 2083 N N . ALA A 1 281 ? 19.535 7.960 28.609 1.00 78.12 281 ALA A N 1
ATOM 2084 C CA . ALA A 1 281 ? 20.677 7.370 29.303 1.00 78.12 281 ALA A CA 1
ATOM 2085 C C . ALA A 1 281 ? 21.218 8.241 30.454 1.00 78.12 281 ALA A C 1
ATOM 2087 O O . ALA A 1 281 ? 21.755 7.710 31.428 1.00 7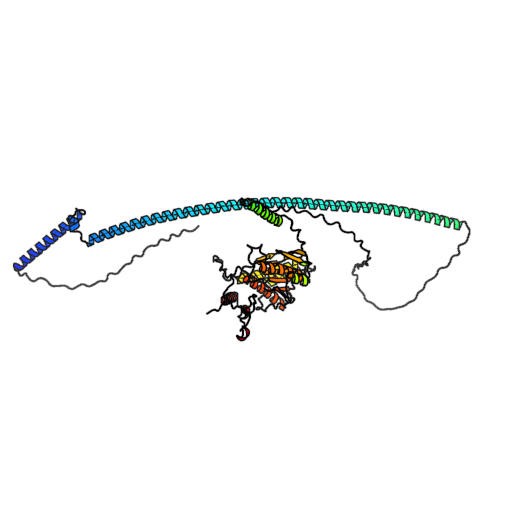8.12 281 ALA A O 1
ATOM 2088 N N . PHE A 1 282 ? 21.069 9.568 30.370 1.00 83.12 282 PHE A N 1
ATOM 2089 C CA . PHE A 1 282 ? 21.484 10.504 31.421 1.00 83.12 282 PHE A CA 1
ATOM 2090 C C . PHE A 1 282 ? 20.372 10.870 32.418 1.00 83.12 282 PHE A C 1
ATOM 2092 O O . PHE A 1 282 ? 20.659 11.522 33.423 1.00 83.12 282 PHE A O 1
ATOM 2099 N N . SER A 1 283 ? 19.126 10.442 32.191 1.00 86.19 283 SER A N 1
ATOM 2100 C CA . SER A 1 283 ? 17.983 10.760 33.064 1.00 86.19 283 SER A CA 1
ATOM 2101 C C . SER A 1 283 ? 18.043 10.070 34.435 1.00 86.19 283 SER A C 1
ATOM 2103 O O . SER A 1 283 ? 17.467 10.557 35.409 1.00 86.19 283 SER A O 1
ATOM 2105 N N . THR A 1 284 ? 18.787 8.966 34.543 1.00 85.94 284 THR A N 1
ATOM 2106 C CA . THR A 1 284 ? 18.965 8.200 35.783 1.00 85.94 284 THR A CA 1
ATOM 2107 C C . THR A 1 284 ? 20.439 8.028 36.122 1.00 85.94 284 THR A C 1
ATOM 2109 O O . THR A 1 284 ? 21.227 7.621 35.273 1.00 85.94 284 THR A O 1
ATOM 2112 N N . GLN A 1 285 ? 20.822 8.286 37.376 1.00 88.94 285 GLN A N 1
ATOM 2113 C CA . GLN A 1 285 ? 22.199 8.093 37.831 1.00 88.94 285 GLN A CA 1
ATOM 2114 C C . GLN A 1 285 ? 22.503 6.589 37.983 1.00 88.94 285 GLN A C 1
ATOM 2116 O O . GLN A 1 285 ? 21.881 5.929 38.821 1.00 88.94 285 GLN A O 1
ATOM 2121 N N . PRO A 1 286 ? 23.443 6.018 37.210 1.00 89.00 286 PRO A N 1
ATOM 2122 C CA . PRO A 1 286 ? 23.709 4.590 37.264 1.00 89.00 286 PRO A CA 1
ATOM 2123 C C . PRO A 1 286 ? 24.469 4.212 38.539 1.00 89.00 286 PRO A C 1
ATOM 2125 O O . PRO A 1 286 ? 25.428 4.871 38.937 1.00 89.00 286 PRO A O 1
ATOM 2128 N N . VAL A 1 287 ? 24.078 3.092 39.151 1.00 90.75 287 VAL A N 1
ATOM 2129 C CA . VAL A 1 287 ? 24.753 2.527 40.337 1.00 90.75 287 VAL A CA 1
ATOM 2130 C C . VAL A 1 287 ? 26.156 2.006 39.986 1.00 90.75 287 VAL A C 1
ATOM 2132 O O . VAL A 1 287 ? 27.054 2.009 40.824 1.00 90.75 287 VAL A O 1
ATOM 2135 N N . ASN A 1 288 ? 26.365 1.592 38.730 1.00 93.81 288 ASN A N 1
ATOM 2136 C CA . ASN A 1 288 ? 27.650 1.154 38.193 1.00 93.81 288 ASN A CA 1
ATOM 2137 C C . ASN A 1 288 ? 27.950 1.897 36.881 1.00 93.81 288 ASN A C 1
ATOM 2139 O O . ASN A 1 288 ? 27.412 1.563 35.824 1.00 93.81 288 ASN A O 1
ATOM 2143 N N . TYR A 1 289 ? 28.823 2.902 36.962 1.00 87.25 289 TYR A N 1
ATOM 2144 C CA . TYR A 1 289 ? 29.204 3.737 35.821 1.00 87.25 289 TYR A CA 1
ATOM 2145 C C . TYR A 1 289 ? 29.924 2.967 34.713 1.00 87.25 289 TYR A C 1
ATOM 2147 O O . TYR A 1 289 ? 29.777 3.322 33.550 1.00 87.25 289 TYR A O 1
ATOM 2155 N N . GLU A 1 290 ? 30.671 1.911 35.037 1.00 89.00 290 GLU A N 1
ATOM 2156 C CA . GLU A 1 290 ? 31.383 1.114 34.036 1.00 89.00 290 GLU A CA 1
ATOM 2157 C C . GLU A 1 290 ? 30.403 0.288 33.195 1.00 89.00 290 GLU A C 1
ATOM 2159 O O . GLU A 1 290 ? 30.465 0.306 31.966 1.00 89.00 290 GLU A O 1
ATOM 2164 N N . ALA A 1 291 ? 29.432 -0.359 33.846 1.00 88.25 291 ALA A N 1
ATOM 2165 C CA . ALA A 1 291 ? 28.373 -1.089 33.154 1.00 88.25 291 ALA A CA 1
ATOM 2166 C C . ALA A 1 291 ? 27.497 -0.152 32.305 1.00 88.25 291 ALA A C 1
ATOM 2168 O O . ALA A 1 291 ? 27.214 -0.456 31.147 1.00 88.25 291 ALA A O 1
ATOM 2169 N N . ALA A 1 292 ? 27.119 1.009 32.850 1.00 84.56 292 ALA A N 1
ATOM 2170 C CA . ALA A 1 292 ? 26.330 2.007 32.131 1.00 84.56 292 ALA A CA 1
ATOM 2171 C C . ALA A 1 292 ? 27.092 2.612 30.944 1.00 84.56 292 ALA A C 1
ATOM 2173 O O . ALA A 1 292 ? 26.524 2.772 29.869 1.00 84.56 292 ALA A O 1
ATOM 2174 N N . TRP A 1 293 ? 28.392 2.879 31.096 1.00 85.19 293 TRP A N 1
ATOM 2175 C CA . TRP A 1 293 ? 29.244 3.337 30.000 1.00 85.19 293 TRP A CA 1
ATOM 2176 C C . TRP A 1 293 ? 29.364 2.288 28.895 1.00 85.19 293 TRP A C 1
ATOM 2178 O O . TRP A 1 293 ? 29.295 2.632 27.719 1.00 85.19 293 TRP A O 1
ATOM 2188 N N . MET A 1 294 ? 29.508 1.007 29.243 1.00 89.50 294 MET A N 1
ATOM 2189 C CA . MET A 1 294 ? 29.564 -0.070 28.252 1.00 89.50 294 MET A CA 1
ATOM 2190 C C . MET A 1 294 ? 28.223 -0.263 27.535 1.00 89.50 294 MET A C 1
ATOM 2192 O O . MET A 1 294 ? 28.223 -0.479 26.324 1.00 89.50 294 MET A O 1
ATOM 2196 N N . ALA A 1 295 ? 27.097 -0.118 28.239 1.00 85.62 295 ALA A N 1
ATOM 2197 C CA . ALA A 1 295 ? 25.762 -0.135 27.641 1.00 85.62 295 ALA A CA 1
ATOM 2198 C C . ALA A 1 295 ? 25.548 1.059 26.696 1.00 85.62 295 ALA A C 1
ATOM 2200 O O . ALA A 1 295 ? 25.217 0.861 25.529 1.00 85.62 295 ALA A O 1
ATOM 2201 N N . LEU A 1 296 ? 25.853 2.278 27.154 1.00 85.25 296 LEU A N 1
ATOM 2202 C CA . LEU A 1 296 ? 25.765 3.497 26.351 1.00 85.25 296 LEU A CA 1
ATOM 2203 C C . LEU A 1 296 ? 26.693 3.442 25.140 1.00 85.25 296 LEU A C 1
ATOM 2205 O O . LEU A 1 296 ? 26.316 3.857 24.052 1.00 85.25 296 LEU A O 1
ATOM 2209 N N . LYS A 1 297 ? 27.909 2.914 25.300 1.00 84.12 297 LYS A N 1
ATOM 2210 C CA . LYS A 1 297 ? 28.845 2.714 24.195 1.00 84.12 297 LYS A CA 1
ATOM 2211 C C . LYS A 1 297 ? 28.305 1.689 23.205 1.00 84.12 297 LYS A C 1
ATOM 2213 O O . LYS A 1 297 ? 28.404 1.930 22.011 1.00 84.12 297 LYS A O 1
ATOM 2218 N N . ALA A 1 298 ? 27.723 0.581 23.660 1.00 81.94 298 ALA A N 1
ATOM 2219 C CA . ALA A 1 298 ? 27.103 -0.400 22.772 1.00 81.94 298 ALA A CA 1
ATOM 2220 C C . ALA A 1 298 ? 25.909 0.197 22.008 1.00 81.94 298 ALA A C 1
ATOM 2222 O O . ALA A 1 298 ? 25.771 -0.036 20.811 1.00 81.94 298 ALA A O 1
ATOM 2223 N N . GLU A 1 299 ? 25.091 1.015 22.667 1.00 80.69 299 GLU A N 1
ATOM 2224 C CA . GLU A 1 299 ? 23.938 1.692 22.075 1.00 80.69 299 GLU A CA 1
ATOM 2225 C C . GLU A 1 299 ? 24.342 2.830 21.129 1.00 80.69 299 GLU A C 1
ATOM 2227 O O . GLU A 1 299 ? 23.850 2.916 20.010 1.00 80.69 299 GLU A O 1
ATOM 2232 N N . TYR A 1 300 ? 25.330 3.640 21.507 1.00 79.19 300 TYR A N 1
ATOM 2233 C CA . TYR A 1 300 ? 25.960 4.626 20.634 1.00 79.19 300 TYR A CA 1
ATOM 2234 C C . TYR A 1 300 ? 26.591 3.940 19.425 1.00 79.19 300 TYR A C 1
ATOM 2236 O O . TYR A 1 300 ? 26.386 4.377 18.301 1.00 79.19 300 TYR A O 1
ATOM 2244 N N . GLU A 1 301 ? 27.333 2.849 19.600 1.00 75.69 301 GLU A N 1
ATOM 2245 C CA . GLU A 1 301 ? 27.913 2.106 18.481 1.00 75.69 301 GLU A CA 1
ATOM 2246 C C . GLU A 1 301 ? 26.841 1.465 17.592 1.00 75.69 301 GLU A C 1
ATOM 2248 O O . GLU A 1 301 ? 27.027 1.430 16.380 1.00 75.69 301 GLU A O 1
ATOM 2253 N N . LYS A 1 302 ? 25.711 1.037 18.160 1.00 72.25 302 LYS A N 1
ATOM 2254 C CA . LYS A 1 302 ? 24.525 0.581 17.423 1.00 72.25 302 LYS A CA 1
ATOM 2255 C C . LYS A 1 302 ? 23.854 1.724 16.646 1.00 72.25 302 LYS A C 1
ATOM 2257 O O . LYS A 1 302 ? 23.432 1.513 15.516 1.00 72.25 302 LYS A O 1
ATOM 2262 N N . ASN A 1 303 ? 23.797 2.933 17.205 1.00 66.31 303 ASN A N 1
ATOM 2263 C CA . ASN A 1 303 ? 23.023 4.051 16.650 1.00 66.31 303 ASN A CA 1
ATOM 2264 C C . ASN A 1 303 ? 23.847 5.034 15.790 1.00 66.31 303 ASN A C 1
ATOM 2266 O O . ASN A 1 303 ? 23.293 5.726 14.940 1.00 66.31 303 ASN A O 1
ATOM 2270 N N . THR A 1 304 ? 25.166 5.128 15.992 1.00 60.59 304 THR A N 1
ATOM 2271 C CA . THR A 1 304 ? 26.010 6.209 15.434 1.00 60.59 304 THR A CA 1
ATOM 2272 C C . THR A 1 304 ? 27.242 5.750 14.674 1.00 60.59 304 THR A C 1
ATOM 2274 O O . THR A 1 304 ? 27.709 6.506 13.813 1.00 60.59 304 THR A O 1
ATOM 2277 N N . LYS A 1 305 ? 27.761 4.526 14.897 1.00 55.34 305 LYS A N 1
ATOM 2278 C CA . LYS A 1 305 ? 28.592 3.955 13.836 1.00 55.34 305 LYS A CA 1
ATOM 2279 C C . LYS A 1 305 ? 27.633 3.859 12.659 1.00 55.34 305 LYS A C 1
ATOM 2281 O O . LYS A 1 305 ? 26.580 3.241 12.810 1.00 55.34 305 LYS A O 1
ATOM 2286 N N . PRO A 1 306 ? 27.926 4.478 11.502 1.00 52.91 306 PRO A N 1
ATOM 2287 C CA . PRO A 1 306 ? 27.218 4.079 10.312 1.00 52.91 306 PRO A CA 1
ATOM 2288 C C . PRO A 1 306 ? 27.478 2.581 10.256 1.00 52.91 306 PRO A C 1
ATOM 2290 O O . PRO A 1 306 ? 28.626 2.198 10.018 1.00 52.91 306 PRO A O 1
ATOM 2293 N N . TYR A 1 307 ? 26.470 1.740 10.537 1.00 50.06 307 TYR A N 1
ATOM 2294 C CA . TYR A 1 307 ? 26.445 0.378 10.017 1.00 50.06 307 TYR A CA 1
ATOM 2295 C C . TYR A 1 307 ? 27.054 0.528 8.646 1.00 50.06 307 TYR A C 1
ATOM 2297 O O . TYR A 1 307 ? 26.545 1.370 7.899 1.00 50.06 307 TYR A O 1
ATOM 2305 N N . ALA A 1 308 ? 28.225 -0.066 8.401 1.00 55.88 308 ALA A N 1
ATOM 2306 C CA . ALA A 1 308 ? 28.948 0.140 7.157 1.00 55.88 308 ALA A CA 1
ATOM 2307 C C . ALA A 1 308 ? 27.918 -0.112 6.064 1.00 55.88 308 ALA A C 1
ATOM 2309 O O . ALA A 1 308 ? 27.515 -1.264 5.952 1.00 55.88 308 ALA A O 1
ATOM 2310 N N . ARG A 1 309 ? 27.368 0.970 5.460 1.00 68.25 309 ARG A N 1
ATOM 2311 C CA . ARG A 1 309 ? 25.959 0.983 5.008 1.00 68.25 309 ARG A CA 1
ATOM 2312 C C . ARG A 1 309 ? 25.748 -0.291 4.245 1.00 68.25 309 ARG A C 1
ATOM 2314 O O . ARG A 1 309 ? 26.370 -0.409 3.185 1.00 68.25 309 ARG A O 1
ATOM 2321 N N . LEU A 1 310 ? 25.003 -1.232 4.843 1.00 83.50 310 LEU A N 1
ATOM 2322 C CA . LEU A 1 310 ? 24.897 -2.572 4.287 1.00 83.50 310 LEU A CA 1
ATOM 2323 C C . LEU A 1 310 ? 24.580 -2.370 2.820 1.00 83.50 310 LEU A C 1
ATOM 2325 O O . LEU A 1 310 ? 23.664 -1.605 2.497 1.00 83.50 310 LEU A O 1
ATOM 2329 N N . GLN A 1 311 ? 25.422 -2.920 1.943 1.00 92.94 311 GLN A N 1
ATOM 2330 C CA . GLN A 1 311 ? 25.320 -2.589 0.534 1.00 92.94 311 GLN A CA 1
ATOM 2331 C C . GLN A 1 311 ? 23.896 -2.907 0.094 1.00 92.94 311 GLN A C 1
ATOM 2333 O O . GLN A 1 311 ? 23.446 -4.043 0.231 1.00 92.94 311 GLN A O 1
ATOM 2338 N N . THR A 1 312 ? 23.174 -1.892 -0.374 1.00 94.75 312 THR A N 1
ATOM 2339 C CA . THR A 1 312 ? 21.767 -2.075 -0.700 1.00 94.75 312 THR A CA 1
ATOM 2340 C C . THR A 1 312 ? 21.648 -2.911 -1.964 1.00 94.75 312 THR A C 1
ATOM 2342 O O . THR A 1 312 ? 22.297 -2.622 -2.973 1.00 94.75 312 THR A O 1
ATOM 2345 N N . VAL A 1 313 ? 20.823 -3.949 -1.904 1.00 97.31 313 VAL A N 1
ATOM 2346 C CA . VAL A 1 313 ? 20.425 -4.751 -3.058 1.00 97.31 313 VAL A CA 1
ATOM 2347 C C . VAL A 1 313 ? 19.004 -4.347 -3.413 1.00 97.31 313 VAL A C 1
ATOM 2349 O O . VAL A 1 313 ? 18.123 -4.347 -2.556 1.00 97.31 313 VAL A O 1
ATOM 2352 N N . ALA A 1 314 ? 18.792 -3.974 -4.672 1.00 97.31 314 ALA A N 1
ATOM 2353 C CA . ALA A 1 314 ? 17.456 -3.698 -5.172 1.00 97.31 314 ALA A CA 1
ATOM 2354 C C . ALA A 1 314 ? 16.741 -5.029 -5.476 1.00 97.31 314 ALA A C 1
ATOM 2356 O O . ALA A 1 314 ? 17.325 -5.870 -6.161 1.00 97.31 314 ALA A O 1
ATOM 2357 N N . PRO A 1 315 ? 15.485 -5.219 -5.043 1.00 97.44 315 PRO A N 1
ATOM 2358 C CA . PRO A 1 315 ? 14.664 -6.378 -5.398 1.00 97.44 315 PRO A CA 1
ATOM 2359 C C . PRO A 1 315 ? 14.575 -6.649 -6.906 1.00 97.44 315 PRO A C 1
ATOM 2361 O O . PRO A 1 315 ? 14.598 -7.800 -7.328 1.00 97.44 315 PRO A O 1
ATOM 2364 N N . SER A 1 316 ? 14.556 -5.598 -7.730 1.00 95.75 316 SER A N 1
ATOM 2365 C CA . SER A 1 316 ? 14.547 -5.692 -9.198 1.00 95.75 316 SER A CA 1
ATOM 2366 C C . SER A 1 316 ? 15.862 -6.178 -9.819 1.00 95.75 316 SER A C 1
ATOM 2368 O O . SER A 1 316 ? 15.899 -6.462 -11.012 1.00 95.75 316 SER A O 1
ATOM 2370 N N . ALA A 1 317 ? 16.943 -6.267 -9.038 1.00 96.88 317 ALA A N 1
ATOM 2371 C CA . ALA A 1 317 ? 18.230 -6.801 -9.480 1.00 96.88 317 ALA A CA 1
ATOM 2372 C C . ALA A 1 317 ? 18.397 -8.302 -9.180 1.00 96.88 317 ALA A C 1
ATOM 2374 O O . ALA A 1 317 ? 19.451 -8.859 -9.484 1.00 96.88 317 ALA A O 1
ATOM 2375 N N . LEU A 1 318 ? 17.404 -8.932 -8.542 1.00 97.31 318 LEU A N 1
ATOM 2376 C CA . LEU A 1 318 ? 17.430 -10.350 -8.200 1.00 97.31 318 LEU A CA 1
ATOM 2377 C C . LEU A 1 318 ? 16.869 -11.204 -9.335 1.00 97.31 318 LEU A C 1
ATOM 2379 O O . LEU A 1 318 ? 15.960 -10.799 -10.054 1.00 97.31 318 LEU A O 1
ATOM 2383 N N . GLU A 1 319 ? 17.357 -12.436 -9.419 1.00 97.19 319 GLU A N 1
ATOM 2384 C CA . GLU A 1 319 ? 16.722 -13.502 -10.197 1.00 97.19 319 GLU A CA 1
ATOM 2385 C C . GLU A 1 319 ? 15.669 -14.239 -9.354 1.00 97.19 319 GLU A C 1
ATOM 2387 O O . GLU A 1 319 ? 15.770 -14.286 -8.125 1.00 97.19 319 GLU A O 1
ATOM 2392 N N . VAL A 1 320 ? 14.688 -14.896 -9.989 1.00 96.50 320 VAL A N 1
ATOM 2393 C CA . VAL A 1 320 ? 13.613 -15.636 -9.281 1.00 96.50 320 VAL A CA 1
ATOM 2394 C C . VAL A 1 320 ? 14.193 -16.638 -8.274 1.00 96.50 320 VAL A C 1
ATOM 2396 O O . VAL A 1 320 ? 13.850 -16.620 -7.094 1.00 96.50 320 VAL A O 1
ATOM 2399 N N . ASN A 1 321 ? 15.139 -17.474 -8.716 1.00 96.69 321 ASN A N 1
ATOM 2400 C CA . ASN A 1 321 ? 15.791 -18.482 -7.869 1.00 96.69 321 ASN A CA 1
ATOM 2401 C C . ASN A 1 321 ? 16.647 -17.869 -6.754 1.00 96.69 321 ASN A C 1
ATOM 2403 O O . ASN A 1 321 ? 16.936 -18.521 -5.750 1.00 96.69 321 ASN A O 1
ATOM 2407 N N . GLU A 1 322 ? 17.122 -16.642 -6.944 1.00 97.12 322 GLU A N 1
ATOM 2408 C CA . GLU A 1 322 ? 17.871 -15.927 -5.922 1.00 97.12 322 GLU A CA 1
ATOM 2409 C C . GLU A 1 322 ? 16.936 -15.394 -4.839 1.00 97.12 322 GLU A C 1
ATOM 2411 O O . GLU A 1 322 ? 17.176 -15.670 -3.666 1.00 97.12 322 GLU A O 1
ATOM 2416 N N . ALA A 1 323 ? 15.837 -14.738 -5.225 1.00 97.38 323 ALA A N 1
ATOM 2417 C CA . ALA A 1 323 ? 14.811 -14.268 -4.298 1.00 97.38 323 ALA A CA 1
ATOM 2418 C C . ALA A 1 323 ? 14.194 -15.428 -3.494 1.00 97.38 323 ALA A C 1
ATOM 2420 O O . ALA A 1 323 ? 14.099 -15.349 -2.273 1.00 97.38 323 ALA A O 1
ATOM 2421 N N . MET A 1 324 ? 13.872 -16.549 -4.148 1.00 97.56 324 MET A N 1
ATOM 2422 C CA . MET A 1 324 ? 13.350 -17.751 -3.483 1.00 97.56 324 MET A CA 1
ATOM 2423 C C . MET A 1 324 ? 14.319 -18.302 -2.425 1.00 97.56 324 MET A C 1
ATOM 2425 O O . MET A 1 324 ? 13.943 -18.483 -1.266 1.00 97.56 324 MET A O 1
ATOM 2429 N N . ARG A 1 325 ? 15.592 -18.520 -2.791 1.00 97.12 325 ARG A N 1
ATOM 2430 C CA . ARG A 1 325 ? 16.613 -19.038 -1.859 1.00 97.12 325 ARG A CA 1
ATOM 2431 C C . ARG A 1 325 ? 16.896 -18.078 -0.709 1.00 97.12 325 ARG A C 1
ATOM 2433 O O . ARG A 1 325 ? 17.110 -18.531 0.410 1.00 97.12 325 ARG A O 1
ATOM 2440 N N . MET A 1 326 ? 16.875 -16.773 -0.972 1.00 97.06 326 MET A N 1
ATOM 2441 C CA . MET A 1 326 ? 17.142 -15.727 0.021 1.00 97.06 326 MET A CA 1
ATOM 2442 C C . MET A 1 326 ? 16.179 -15.770 1.215 1.00 97.06 326 MET A C 1
ATOM 2444 O O . MET A 1 326 ? 16.559 -15.401 2.327 1.00 97.06 326 MET A O 1
ATOM 2448 N N . PHE A 1 327 ? 14.952 -16.245 1.001 1.00 97.25 327 PHE A N 1
ATOM 2449 C CA . PHE A 1 327 ? 13.933 -16.387 2.041 1.00 97.25 327 PHE A CA 1
ATOM 2450 C C . PHE A 1 327 ? 13.609 -17.845 2.393 1.00 97.25 327 PHE A C 1
ATOM 2452 O O . PHE A 1 327 ? 12.708 -18.090 3.190 1.00 97.25 327 PHE A O 1
ATOM 2459 N N . GLY A 1 328 ? 14.356 -18.809 1.843 1.00 96.62 328 GLY A N 1
ATOM 2460 C CA . GLY A 1 328 ? 14.141 -20.234 2.101 1.00 96.62 328 GLY A CA 1
ATOM 2461 C C . GLY A 1 328 ? 12.828 -20.772 1.531 1.00 96.62 328 GLY A C 1
ATOM 2462 O O . GLY A 1 328 ? 12.305 -21.759 2.041 1.00 96.62 328 GLY A O 1
ATOM 2463 N N . PHE A 1 329 ? 12.282 -20.133 0.495 1.00 96.88 329 PHE A N 1
ATOM 2464 C CA . PHE A 1 329 ? 11.032 -20.574 -0.108 1.00 96.88 329 PHE A CA 1
ATOM 2465 C C . PHE A 1 329 ? 11.219 -21.830 -0.943 1.00 96.88 329 PHE A C 1
ATOM 2467 O O . PHE A 1 329 ? 12.198 -21.972 -1.680 1.00 96.88 329 PHE A O 1
ATOM 2474 N N . SER A 1 330 ? 10.255 -22.740 -0.829 1.00 95.12 330 SER A N 1
ATOM 2475 C CA . SER A 1 330 ? 10.280 -24.031 -1.510 1.00 95.12 330 SER A CA 1
ATOM 2476 C C . SER A 1 330 ? 9.045 -24.238 -2.377 1.00 95.12 330 SER A C 1
ATOM 2478 O O . SER A 1 330 ? 7.964 -23.719 -2.095 1.00 95.12 330 SER A O 1
ATOM 2480 N N . GLY A 1 331 ? 9.227 -25.023 -3.439 1.00 81.81 331 GLY A N 1
ATOM 2481 C CA . GLY A 1 331 ? 8.173 -25.352 -4.390 1.00 81.81 331 GLY A CA 1
ATOM 2482 C C . GLY A 1 331 ? 7.763 -24.183 -5.287 1.00 81.81 331 GLY A C 1
ATOM 2483 O O . GLY A 1 331 ? 7.908 -23.011 -4.953 1.00 81.81 331 GLY A O 1
ATOM 2484 N N . VAL A 1 332 ? 7.245 -24.536 -6.458 1.00 77.56 332 VAL A N 1
ATOM 2485 C CA . VAL A 1 332 ? 6.351 -23.677 -7.232 1.00 77.56 332 VAL A CA 1
ATOM 2486 C C . VAL A 1 332 ? 5.082 -24.494 -7.363 1.00 77.56 332 VAL A C 1
ATOM 2488 O O . VAL A 1 332 ? 5.039 -25.450 -8.134 1.00 77.56 332 VAL A O 1
ATOM 2491 N N . GLN A 1 333 ? 4.099 -24.202 -6.519 1.00 81.12 333 GLN A N 1
ATOM 2492 C CA . GLN A 1 333 ? 2.794 -24.834 -6.639 1.00 81.12 333 GLN A CA 1
ATOM 2493 C C . GLN A 1 333 ? 1.918 -23.989 -7.557 1.00 81.12 333 GLN A C 1
ATOM 2495 O O . GLN A 1 333 ? 1.885 -22.762 -7.430 1.00 81.12 333 GLN A O 1
ATOM 2500 N N . ASP A 1 334 ? 1.188 -24.639 -8.459 1.00 82.94 334 ASP A N 1
ATOM 2501 C CA . ASP A 1 334 ? 0.121 -23.958 -9.177 1.00 82.94 334 ASP A CA 1
ATOM 2502 C C . ASP A 1 334 ? -0.887 -23.447 -8.150 1.00 82.94 334 ASP A C 1
ATOM 2504 O O . ASP A 1 334 ? -1.496 -24.208 -7.390 1.00 82.94 334 ASP A O 1
ATOM 2508 N N . LEU A 1 335 ? -1.012 -22.126 -8.084 1.00 83.94 335 LEU A N 1
ATOM 2509 C CA . LEU A 1 335 ? -2.004 -21.479 -7.253 1.00 83.94 335 LEU A CA 1
ATOM 2510 C C . LEU A 1 335 ? -3.336 -21.602 -7.982 1.00 83.94 335 LEU A C 1
ATOM 2512 O O . LEU A 1 335 ? -3.665 -20.797 -8.856 1.00 83.94 335 LEU A O 1
ATOM 2516 N N . TYR A 1 336 ? -4.091 -22.629 -7.612 1.00 77.44 336 TYR A N 1
ATOM 2517 C CA . TYR A 1 336 ? -5.480 -22.759 -8.013 1.00 77.44 336 TYR A CA 1
ATOM 2518 C C . TYR A 1 336 ? -6.288 -21.717 -7.249 1.00 77.44 336 TYR A C 1
ATOM 2520 O O . TYR A 1 336 ? -6.620 -21.879 -6.076 1.00 77.44 336 TYR A O 1
ATOM 2528 N N . LEU A 1 337 ? -6.549 -20.606 -7.926 1.00 67.62 337 LEU A N 1
ATOM 2529 C CA . LEU A 1 337 ? -7.489 -19.597 -7.474 1.00 67.62 337 LEU A CA 1
ATOM 2530 C C . LEU A 1 337 ? -8.871 -20.235 -7.573 1.00 67.62 337 LEU A C 1
ATOM 2532 O O . LEU A 1 337 ? -9.340 -20.517 -8.675 1.00 67.62 337 LEU A O 1
ATOM 2536 N N . HIS A 1 338 ? -9.457 -20.578 -6.428 1.00 63.16 338 HIS A N 1
ATOM 2537 C CA . HIS A 1 338 ? -10.751 -21.244 -6.409 1.00 63.16 338 HIS A CA 1
ATOM 2538 C C . HIS A 1 338 ? -11.802 -20.386 -7.116 1.00 63.16 338 HIS A C 1
ATOM 2540 O O . HIS A 1 338 ? -11.826 -19.162 -6.977 1.00 63.16 338 HIS A O 1
ATOM 2546 N N . GLU A 1 339 ? -12.661 -21.054 -7.884 1.00 58.75 339 GLU A N 1
ATOM 2547 C CA . GLU A 1 339 ? -13.842 -20.471 -8.512 1.00 58.75 339 GLU A CA 1
ATOM 2548 C C . GLU A 1 339 ? -14.879 -20.165 -7.422 1.00 58.75 339 GLU A C 1
ATOM 2550 O O . GLU A 1 339 ? -15.903 -20.835 -7.303 1.00 58.75 339 GLU A O 1
ATOM 2555 N N . ASP A 1 340 ? -14.601 -19.165 -6.582 1.00 59.19 340 ASP A N 1
ATOM 2556 C CA . ASP A 1 340 ? -15.676 -18.439 -5.914 1.00 59.19 340 ASP A CA 1
ATOM 2557 C C . ASP A 1 340 ? -16.636 -17.978 -7.018 1.00 59.19 340 ASP A C 1
ATOM 2559 O O . ASP A 1 340 ? -16.186 -17.525 -8.076 1.00 59.19 340 ASP A O 1
ATOM 2563 N N . ASN A 1 341 ? -17.946 -18.122 -6.788 1.00 63.94 341 ASN A N 1
ATOM 2564 C CA . ASN A 1 341 ? -18.981 -17.685 -7.729 1.00 63.94 341 ASN A CA 1
ATOM 2565 C C . ASN A 1 341 ? -18.602 -16.327 -8.331 1.00 63.94 341 ASN A C 1
ATOM 2567 O O . ASN A 1 341 ? -18.311 -15.406 -7.560 1.00 63.94 341 ASN A O 1
ATOM 2571 N N . ASP A 1 342 ? -18.609 -16.226 -9.669 1.00 72.50 342 ASP A N 1
ATOM 2572 C CA . ASP A 1 342 ? -18.208 -15.035 -10.426 1.00 72.50 342 ASP A CA 1
ATOM 2573 C C . ASP A 1 342 ? -18.785 -13.780 -9.770 1.00 72.50 342 ASP A C 1
ATOM 2575 O O . ASP A 1 342 ? -19.968 -13.449 -9.916 1.00 72.50 342 ASP A O 1
ATOM 2579 N N . THR A 1 343 ? -17.952 -13.094 -8.983 1.00 85.19 343 THR A N 1
ATOM 2580 C CA . THR A 1 343 ? -18.399 -11.914 -8.262 1.00 85.19 343 THR A CA 1
ATOM 2581 C C . THR A 1 343 ? -18.637 -10.852 -9.322 1.00 85.19 343 THR A C 1
ATOM 2583 O O . THR A 1 343 ? -17.700 -10.510 -10.054 1.00 85.19 343 THR A O 1
ATOM 2586 N N . PRO A 1 344 ? -19.871 -10.333 -9.450 1.00 91.19 344 PRO A N 1
ATOM 2587 C CA . PRO A 1 344 ? -20.197 -9.447 -10.548 1.00 91.19 344 PRO A CA 1
ATOM 2588 C C . PRO A 1 344 ? -19.305 -8.213 -10.474 1.00 91.19 344 PRO A C 1
ATOM 2590 O O . PRO A 1 344 ? -19.207 -7.550 -9.440 1.00 91.19 344 PRO A O 1
ATOM 2593 N N . ILE A 1 345 ? -18.641 -7.917 -11.589 1.00 95.50 345 ILE A N 1
ATOM 2594 C CA . ILE A 1 345 ? -17.808 -6.727 -11.714 1.00 95.50 345 ILE A CA 1
ATOM 2595 C C . ILE A 1 345 ? -18.744 -5.519 -11.738 1.00 95.50 345 ILE A C 1
ATOM 2597 O O . ILE A 1 345 ? -19.587 -5.444 -12.643 1.00 95.50 345 ILE A O 1
ATOM 2601 N N . PRO A 1 346 ? -18.590 -4.549 -10.821 1.00 96.69 346 PRO A N 1
ATOM 2602 C CA . PRO A 1 346 ? -19.455 -3.386 -10.802 1.00 96.69 346 PRO A CA 1
ATOM 2603 C C . PRO A 1 346 ? -19.450 -2.658 -12.148 1.00 96.69 346 PRO A C 1
ATOM 2605 O O . PRO A 1 346 ? -18.401 -2.427 -12.757 1.00 96.69 346 PRO A O 1
ATOM 2608 N N . SER A 1 347 ? -20.633 -2.274 -12.628 1.00 96.88 347 SER A N 1
ATOM 2609 C CA . SER A 1 347 ? -20.785 -1.620 -13.934 1.00 96.88 347 SER A CA 1
ATOM 2610 C C . SER A 1 347 ? -20.003 -0.305 -14.017 1.00 96.88 347 SER A C 1
ATOM 2612 O O . SER A 1 347 ? -19.444 0.018 -15.066 1.00 96.88 347 SER A O 1
ATOM 2614 N N . TYR A 1 348 ? -19.888 0.421 -12.899 1.00 97.44 348 TYR A N 1
ATOM 2615 C CA . TYR A 1 348 ? -19.112 1.658 -12.819 1.00 97.44 348 TYR A CA 1
ATOM 2616 C C . TYR A 1 348 ? -17.606 1.425 -13.018 1.00 97.44 348 TYR A C 1
ATOM 2618 O O . TYR A 1 348 ? -16.955 2.239 -13.670 1.00 97.44 348 TYR A O 1
ATOM 2626 N N . LEU A 1 349 ? -17.054 0.307 -12.525 1.00 97.38 349 LEU A N 1
ATOM 2627 C CA . LEU A 1 349 ? -15.644 -0.044 -12.717 1.00 97.38 349 LEU A CA 1
ATOM 2628 C C . LEU A 1 349 ? -15.362 -0.282 -14.203 1.00 97.38 349 LEU A C 1
ATOM 2630 O O . LEU A 1 349 ? -14.416 0.272 -14.764 1.00 97.38 349 LEU A O 1
ATOM 2634 N N . GLN A 1 350 ? -16.232 -1.050 -14.864 1.00 96.50 350 GLN A N 1
ATOM 2635 C CA . GLN A 1 350 ? -16.119 -1.298 -16.301 1.00 96.50 350 GLN A CA 1
ATOM 2636 C C . GLN A 1 350 ? -16.213 0.008 -17.099 1.00 96.50 350 GLN A C 1
ATOM 2638 O O . GLN A 1 350 ? -15.374 0.266 -17.961 1.00 96.50 350 GLN A O 1
ATOM 2643 N N . ALA A 1 351 ? -17.184 0.866 -16.770 1.00 96.88 351 ALA A N 1
ATOM 2644 C CA . ALA A 1 351 ? -17.345 2.165 -17.413 1.00 96.88 351 ALA A CA 1
ATOM 2645 C C . ALA A 1 351 ? -16.113 3.069 -17.224 1.00 96.88 351 ALA A C 1
ATOM 2647 O O . ALA A 1 351 ? -15.687 3.726 -18.174 1.00 96.88 351 ALA A O 1
ATOM 2648 N N . ASN A 1 352 ? -15.509 3.091 -16.033 1.00 97.56 352 ASN A N 1
ATOM 2649 C CA . ASN A 1 352 ? -14.312 3.888 -15.758 1.00 97.56 352 ASN A CA 1
ATOM 2650 C C . ASN A 1 352 ? -13.097 3.405 -16.554 1.00 97.56 352 ASN A C 1
ATOM 2652 O O . ASN A 1 352 ? -12.411 4.222 -17.166 1.00 97.56 352 ASN A O 1
ATOM 2656 N N . ILE A 1 353 ? -12.866 2.092 -16.619 1.00 95.94 353 ILE A N 1
ATOM 2657 C CA . ILE A 1 353 ? -11.778 1.520 -17.424 1.00 95.94 353 ILE A CA 1
ATOM 2658 C C . ILE A 1 353 ? -11.970 1.845 -18.910 1.00 95.94 353 ILE A C 1
ATOM 2660 O O . ILE A 1 353 ? -11.017 2.260 -19.570 1.00 95.94 353 ILE A O 1
ATOM 2664 N N . VAL A 1 354 ? -13.199 1.737 -19.429 1.00 94.69 354 VAL A N 1
ATOM 2665 C CA . VAL A 1 354 ? -13.513 2.121 -20.816 1.00 94.69 354 VAL A CA 1
ATOM 2666 C C . VAL A 1 354 ? -13.230 3.607 -21.056 1.00 94.69 354 VAL A C 1
ATOM 2668 O O . VAL A 1 354 ? -12.610 3.948 -22.059 1.00 94.69 354 VAL A O 1
ATOM 2671 N N . ARG A 1 355 ? -13.603 4.503 -20.131 1.00 95.75 355 ARG A N 1
ATOM 2672 C CA . ARG A 1 355 ? -13.290 5.942 -20.242 1.00 95.75 355 ARG A CA 1
ATOM 2673 C C . ARG A 1 355 ? -11.786 6.200 -20.288 1.00 95.75 355 ARG A C 1
ATOM 2675 O O . ARG A 1 355 ? -11.340 6.947 -21.156 1.00 95.75 355 ARG A O 1
ATOM 2682 N N . ILE A 1 356 ? -11.013 5.561 -19.403 1.00 94.38 356 ILE A N 1
ATOM 2683 C CA . ILE A 1 356 ? -9.545 5.657 -19.394 1.00 94.38 356 ILE A CA 1
ATOM 2684 C C . ILE A 1 356 ? -8.994 5.205 -20.746 1.00 94.38 356 ILE A C 1
ATOM 2686 O O . ILE A 1 356 ? -8.191 5.913 -21.349 1.00 94.38 356 ILE A O 1
ATOM 2690 N N . GLN A 1 357 ? -9.455 4.068 -21.268 1.00 92.19 357 GLN A N 1
ATOM 2691 C CA . GLN A 1 357 ? -9.047 3.571 -22.582 1.00 92.19 357 GLN A CA 1
ATOM 2692 C C . GLN A 1 357 ? -9.380 4.574 -23.698 1.00 92.19 357 GLN A C 1
ATOM 2694 O O . GLN A 1 357 ? -8.496 4.924 -24.475 1.00 92.19 357 GLN A O 1
ATOM 2699 N N . CYS A 1 358 ? -10.601 5.116 -23.744 1.00 92.25 358 CYS A N 1
ATOM 2700 C CA . CYS A 1 358 ? -11.014 6.082 -24.768 1.00 92.25 358 CYS A CA 1
ATOM 2701 C C . CYS A 1 358 ? -10.105 7.319 -24.847 1.00 92.25 358 CYS A C 1
ATOM 2703 O O . CYS A 1 358 ? -9.830 7.786 -25.949 1.00 92.25 358 CYS A O 1
ATOM 2705 N N . VAL A 1 359 ? -9.611 7.829 -23.713 1.00 92.69 359 VAL A N 1
ATOM 2706 C CA . VAL A 1 359 ? -8.756 9.034 -23.687 1.00 92.69 359 VAL A CA 1
ATOM 2707 C C . VAL A 1 359 ? -7.259 8.740 -23.838 1.00 92.69 359 VAL A C 1
ATOM 2709 O O . VAL A 1 359 ? -6.482 9.652 -24.099 1.00 92.69 359 VAL A O 1
ATOM 2712 N N . THR A 1 360 ? -6.838 7.480 -23.699 1.00 88.38 360 THR A N 1
ATOM 2713 C CA . THR A 1 360 ? -5.416 7.073 -23.724 1.00 88.38 360 THR A CA 1
ATOM 2714 C C . THR A 1 360 ? -5.025 6.233 -24.943 1.00 88.38 360 THR A C 1
ATOM 2716 O O . THR A 1 360 ? -3.842 5.970 -25.147 1.00 88.38 360 THR A O 1
ATOM 2719 N N . ASN A 1 361 ? -5.976 5.840 -25.797 1.00 71.00 361 ASN A N 1
ATOM 2720 C CA . ASN A 1 361 ? -5.748 5.002 -26.986 1.00 71.00 361 ASN A CA 1
ATOM 2721 C C . ASN A 1 361 ? -4.914 5.673 -28.114 1.00 71.00 361 ASN A C 1
ATOM 2723 O O . ASN A 1 361 ? -4.780 5.107 -29.196 1.00 71.00 361 ASN A O 1
ATOM 2727 N N . GLY A 1 362 ? -4.311 6.843 -27.875 1.00 58.97 362 GLY A N 1
ATOM 2728 C CA . GLY A 1 362 ? -3.635 7.702 -28.860 1.00 58.97 362 GLY A CA 1
ATOM 2729 C C . GLY A 1 362 ? -2.230 7.295 -29.341 1.00 58.97 362 GLY A C 1
ATOM 2730 O O . GLY A 1 362 ? -1.520 8.140 -29.873 1.00 58.97 362 GLY A O 1
ATOM 2731 N N . GLY A 1 363 ? -1.804 6.036 -29.204 1.00 55.72 363 GLY A N 1
ATOM 2732 C CA . GLY A 1 363 ? -0.708 5.504 -30.037 1.00 55.72 363 GLY A CA 1
ATOM 2733 C C . GLY A 1 363 ? 0.733 5.538 -29.500 1.00 55.72 363 GLY A C 1
ATOM 2734 O O . GLY A 1 363 ? 1.616 5.019 -30.175 1.00 55.72 363 GLY A O 1
ATOM 2735 N N . SER A 1 364 ? 1.014 6.020 -28.289 1.00 57.66 364 SER A N 1
ATOM 2736 C CA . SER A 1 364 ? 2.317 5.788 -27.636 1.00 57.66 364 SER A CA 1
ATOM 2737 C C . SER A 1 364 ? 2.156 4.733 -26.545 1.00 57.66 364 SER A C 1
ATOM 2739 O O . SER A 1 364 ? 1.356 4.932 -25.636 1.00 57.66 364 SER A O 1
ATOM 2741 N N . GLY A 1 365 ? 2.863 3.604 -26.664 1.00 65.25 365 GLY A N 1
ATOM 2742 C CA . GLY A 1 365 ? 2.693 2.388 -25.857 1.00 65.25 365 GLY A CA 1
ATOM 2743 C C . GLY A 1 365 ? 2.324 2.604 -24.383 1.00 65.25 365 GLY A C 1
ATOM 2744 O O . GLY A 1 365 ? 2.863 3.480 -23.714 1.00 65.25 365 GLY A O 1
ATOM 2745 N N . ARG A 1 366 ? 1.407 1.763 -23.888 1.00 82.50 366 ARG A N 1
ATOM 2746 C CA . ARG A 1 366 ? 0.934 1.729 -22.494 1.00 82.50 366 ARG A CA 1
ATOM 2747 C C . ARG A 1 366 ? 2.127 1.615 -21.537 1.00 82.50 366 ARG A C 1
ATOM 2749 O O . ARG A 1 366 ? 2.694 0.534 -21.359 1.00 82.50 366 ARG A O 1
ATOM 2756 N N . ASN A 1 367 ? 2.537 2.762 -21.002 1.00 90.69 367 ASN A N 1
ATOM 2757 C CA . ASN A 1 367 ? 3.625 2.880 -20.044 1.00 90.69 367 ASN A CA 1
ATOM 2758 C C . ASN A 1 367 ? 3.153 2.437 -18.651 1.00 90.69 367 ASN A C 1
ATOM 2760 O O . ASN A 1 367 ? 1.992 2.100 -18.444 1.00 90.69 367 ASN A O 1
ATOM 2764 N N . GLU A 1 368 ? 4.067 2.422 -17.691 1.00 93.19 368 GLU A N 1
ATOM 2765 C CA . GLU A 1 368 ? 3.770 1.973 -16.331 1.00 93.19 368 GLU A CA 1
ATOM 2766 C C . GLU A 1 368 ? 2.715 2.840 -15.626 1.00 93.19 368 GLU A C 1
ATOM 2768 O O . GLU A 1 368 ? 1.855 2.309 -14.931 1.00 93.19 368 GLU A O 1
ATOM 2773 N N . ALA A 1 369 ? 2.703 4.154 -15.877 1.00 93.75 369 ALA A N 1
ATOM 2774 C CA . ALA A 1 369 ? 1.694 5.058 -15.323 1.00 93.75 369 ALA A CA 1
ATOM 2775 C C . ALA A 1 369 ? 0.273 4.707 -15.802 1.00 93.75 369 ALA A C 1
ATOM 2777 O O . ALA A 1 369 ? -0.677 4.746 -15.020 1.00 93.75 369 ALA A O 1
ATOM 2778 N N . TYR A 1 370 ? 0.123 4.306 -17.069 1.00 94.38 370 TYR A N 1
ATOM 2779 C CA . TYR A 1 370 ? -1.145 3.789 -17.580 1.00 94.38 370 TYR A CA 1
ATOM 2780 C C . TYR A 1 370 ? -1.573 2.511 -16.845 1.00 94.38 370 TYR A C 1
ATOM 2782 O O . TYR A 1 370 ? -2.726 2.404 -16.429 1.00 94.38 370 TYR A O 1
ATOM 2790 N N . SER A 1 371 ? -0.652 1.561 -16.656 1.00 95.19 371 SER A N 1
ATOM 2791 C CA . SER A 1 371 ? -0.922 0.313 -15.931 1.00 95.19 371 SER A CA 1
ATOM 2792 C C . SER A 1 371 ? -1.407 0.580 -14.507 1.00 95.19 371 SER A C 1
ATOM 2794 O O . SER A 1 371 ? -2.431 0.035 -14.097 1.00 95.19 371 SER A O 1
ATOM 2796 N N . ARG A 1 372 ? -0.715 1.477 -13.792 1.00 96.62 372 ARG A N 1
ATOM 2797 C CA . ARG A 1 372 ? -1.082 1.934 -12.446 1.00 96.62 372 ARG A CA 1
ATOM 2798 C C . ARG A 1 372 ? -2.473 2.563 -12.420 1.00 96.62 372 ARG A C 1
ATOM 2800 O O . ARG A 1 372 ? -3.296 2.156 -11.621 1.00 96.62 372 ARG A O 1
ATOM 2807 N N . THR A 1 373 ? -2.804 3.415 -13.394 1.00 97.00 373 THR A N 1
ATOM 2808 C CA . THR A 1 373 ? -4.144 4.033 -13.492 1.00 97.00 373 THR A CA 1
ATOM 2809 C C . THR A 1 373 ? -5.269 2.990 -13.598 1.00 97.00 373 THR A C 1
ATOM 2811 O O . THR A 1 373 ? -6.346 3.165 -13.027 1.00 97.00 373 THR A O 1
ATOM 2814 N N . ILE A 1 374 ? -5.049 1.897 -14.339 1.00 96.94 374 ILE A N 1
ATOM 2815 C CA . ILE A 1 374 ? -6.025 0.799 -14.433 1.00 96.94 374 ILE A CA 1
ATOM 2816 C C . ILE A 1 374 ? -6.082 0.004 -13.125 1.00 96.94 374 ILE A C 1
ATOM 2818 O O . ILE A 1 374 ? -7.175 -0.334 -12.664 1.00 96.94 374 ILE A O 1
ATOM 2822 N N . LEU A 1 375 ? -4.926 -0.269 -12.516 1.00 97.69 375 LEU A N 1
ATOM 2823 C CA . LEU A 1 375 ? -4.847 -0.961 -11.232 1.00 97.69 375 LEU A CA 1
ATOM 2824 C C . LEU A 1 375 ? -5.522 -0.176 -10.112 1.00 97.69 375 LEU A C 1
ATOM 2826 O O . LEU A 1 375 ? -6.274 -0.785 -9.360 1.00 97.69 375 LEU A O 1
ATOM 2830 N N . ASP A 1 376 ? -5.361 1.146 -10.065 1.00 98.12 376 ASP A N 1
ATOM 2831 C CA . ASP A 1 376 ? -6.043 2.022 -9.111 1.00 98.12 376 ASP A CA 1
ATOM 2832 C C . ASP A 1 376 ? -7.553 1.787 -9.160 1.00 98.12 376 ASP A C 1
ATOM 2834 O O . ASP A 1 376 ? -8.180 1.545 -8.133 1.00 98.12 376 ASP A O 1
ATOM 2838 N N . GLN A 1 377 ? -8.150 1.772 -10.359 1.00 98.12 377 GLN A N 1
ATOM 2839 C CA . GLN A 1 377 ? -9.590 1.535 -10.501 1.00 98.12 377 GLN A CA 1
ATOM 2840 C C . GLN A 1 377 ? -10.006 0.169 -9.949 1.00 98.12 377 GLN A C 1
ATOM 2842 O O . GLN A 1 377 ? -11.013 0.068 -9.246 1.00 98.12 377 GLN A O 1
ATOM 2847 N N . ILE A 1 378 ? -9.243 -0.880 -10.262 1.00 98.00 378 ILE A N 1
ATOM 2848 C CA . ILE A 1 378 ? -9.566 -2.253 -9.866 1.00 98.00 378 ILE A CA 1
ATOM 2849 C C . ILE A 1 378 ? -9.381 -2.441 -8.357 1.00 98.00 378 ILE A C 1
ATOM 2851 O O . ILE A 1 378 ? -10.291 -2.946 -7.700 1.00 98.00 378 ILE A O 1
ATOM 2855 N N . LEU A 1 379 ? -8.241 -2.017 -7.805 1.00 97.81 379 LEU A N 1
ATOM 2856 C CA . LEU A 1 379 ? -7.905 -2.158 -6.389 1.00 97.81 379 LEU A CA 1
ATOM 2857 C C . LEU A 1 379 ? -8.829 -1.311 -5.515 1.00 97.81 379 LEU A C 1
ATOM 2859 O O . LEU A 1 379 ? -9.417 -1.849 -4.580 1.00 97.81 379 LEU A O 1
ATOM 2863 N N . ILE A 1 380 ? -9.036 -0.030 -5.846 1.00 97.56 380 ILE A N 1
ATOM 2864 C CA . ILE A 1 380 ? -9.944 0.849 -5.091 1.00 97.56 380 ILE A CA 1
ATOM 2865 C C . ILE A 1 380 ? -11.362 0.282 -5.117 1.00 97.56 380 ILE A C 1
ATOM 2867 O O . ILE A 1 380 ? -12.006 0.204 -4.073 1.00 97.56 380 ILE A O 1
ATOM 2871 N N . SER A 1 381 ? -11.850 -0.161 -6.283 1.00 97.69 381 SER A N 1
ATOM 2872 C CA . SER A 1 381 ? -13.171 -0.787 -6.374 1.00 97.69 381 SER A CA 1
ATOM 2873 C C . SER A 1 381 ? -13.253 -2.060 -5.535 1.00 97.69 381 SER A C 1
ATOM 2875 O O . SER A 1 381 ? -14.236 -2.236 -4.826 1.00 97.69 381 SER A O 1
ATOM 2877 N N . ALA A 1 382 ? -12.252 -2.938 -5.588 1.00 96.44 382 ALA A N 1
ATOM 2878 C CA . ALA A 1 382 ? -12.273 -4.190 -4.840 1.00 96.44 382 ALA A CA 1
ATOM 2879 C C . ALA A 1 382 ? -12.216 -3.961 -3.318 1.00 96.44 382 ALA A C 1
ATOM 2881 O O . ALA A 1 382 ? -12.990 -4.577 -2.589 1.00 96.44 382 ALA A O 1
ATOM 2882 N N . VAL A 1 383 ? -11.368 -3.041 -2.845 1.00 95.12 383 VAL A N 1
ATOM 2883 C CA . VAL A 1 383 ? -11.285 -2.659 -1.423 1.00 95.12 383 VAL A CA 1
ATOM 2884 C C . VAL A 1 383 ? -12.593 -2.017 -0.958 1.00 95.12 383 VAL A C 1
ATOM 2886 O O . VAL A 1 383 ? -13.114 -2.391 0.088 1.00 95.12 383 VAL A O 1
ATOM 2889 N N . TYR A 1 384 ? -13.166 -1.103 -1.747 1.00 94.44 384 TYR A N 1
ATOM 2890 C CA . TYR A 1 384 ? -14.454 -0.470 -1.448 1.00 94.44 384 TYR A CA 1
ATOM 2891 C C . TYR A 1 384 ? -15.592 -1.495 -1.339 1.00 94.44 384 TYR A C 1
ATOM 2893 O O . TYR A 1 384 ? -16.367 -1.474 -0.384 1.00 94.44 384 TYR A O 1
ATOM 2901 N N . GLU A 1 385 ? -15.679 -2.415 -2.299 1.00 93.94 385 GLU A N 1
ATOM 2902 C CA . GLU A 1 385 ? -16.733 -3.426 -2.352 1.00 93.94 385 GLU A CA 1
ATOM 2903 C C . GLU A 1 385 ? -16.603 -4.496 -1.256 1.00 93.94 385 GLU A C 1
ATOM 2905 O O . GLU A 1 385 ? -17.617 -5.051 -0.831 1.00 93.94 385 GLU A O 1
ATOM 2910 N N . GLU A 1 386 ? -15.391 -4.813 -0.790 1.00 91.19 386 GLU A N 1
ATOM 2911 C CA . GLU A 1 386 ? -15.203 -5.660 0.398 1.00 91.19 386 GLU A CA 1
ATOM 2912 C C . GLU A 1 386 ? -15.482 -4.891 1.696 1.00 91.19 386 GLU A C 1
ATOM 2914 O O . GLU A 1 386 ? -16.159 -5.418 2.575 1.00 91.19 386 GLU A O 1
ATOM 2919 N N . GLY A 1 387 ? -15.059 -3.627 1.795 1.00 89.56 387 GLY A N 1
ATOM 2920 C CA . GLY A 1 387 ? -15.332 -2.784 2.962 1.00 89.56 387 GLY A CA 1
ATOM 2921 C C . GLY A 1 387 ? -16.829 -2.584 3.208 1.00 89.56 387 GLY A C 1
ATOM 2922 O O . GLY A 1 387 ? -17.293 -2.718 4.335 1.00 89.56 387 GLY A O 1
ATOM 2923 N N . ARG A 1 388 ? -17.617 -2.359 2.148 1.00 86.69 388 ARG A N 1
ATOM 2924 C CA . ARG A 1 388 ? -19.083 -2.241 2.252 1.00 86.69 388 ARG A CA 1
ATOM 2925 C C . ARG A 1 388 ? -19.787 -3.522 2.672 1.00 86.69 388 ARG A C 1
ATOM 2927 O O . ARG A 1 388 ? -20.855 -3.453 3.266 1.00 86.69 388 ARG A O 1
ATOM 2934 N N . ARG A 1 389 ? -19.238 -4.689 2.330 1.00 79.81 389 ARG A N 1
ATOM 2935 C CA . ARG A 1 389 ? -19.808 -5.968 2.774 1.00 79.81 389 ARG A CA 1
ATOM 2936 C C . ARG A 1 389 ? -19.594 -6.199 4.263 1.00 79.81 389 ARG A C 1
ATOM 2938 O O . ARG A 1 389 ? -20.416 -6.875 4.872 1.00 79.81 389 ARG A O 1
ATOM 2945 N N . ALA A 1 390 ? -18.506 -5.669 4.817 1.00 70.31 390 ALA A N 1
ATOM 2946 C CA . ALA A 1 390 ? -18.199 -5.817 6.230 1.00 70.31 390 ALA A CA 1
ATOM 2947 C C . ALA A 1 390 ? -19.158 -5.020 7.132 1.00 70.31 390 ALA A C 1
ATOM 2949 O O . ALA A 1 390 ? -19.393 -5.438 8.260 1.00 70.31 390 ALA A O 1
ATOM 2950 N N . ASP A 1 391 ? -19.753 -3.935 6.625 1.00 68.25 391 ASP A N 1
ATOM 2951 C CA . ASP A 1 391 ? -20.665 -3.071 7.381 1.00 68.25 391 ASP A CA 1
ATOM 2952 C C . ASP A 1 391 ? -22.029 -2.910 6.675 1.00 68.25 391 ASP A C 1
ATOM 2954 O O . ASP A 1 391 ? -22.303 -1.891 6.034 1.00 68.25 391 ASP A O 1
ATOM 2958 N N . PRO A 1 392 ? -22.914 -3.925 6.741 1.00 59.59 392 PRO A N 1
ATOM 2959 C CA . PRO A 1 392 ? -24.251 -3.834 6.158 1.00 59.59 392 PRO A CA 1
ATOM 2960 C C . PRO A 1 392 ? -25.199 -2.931 6.967 1.00 59.59 392 PRO A C 1
ATOM 2962 O O . PRO A 1 392 ? -26.296 -2.644 6.488 1.00 59.59 392 PRO A O 1
ATOM 2965 N N . ALA A 1 393 ? -24.811 -2.522 8.183 1.00 56.53 393 ALA A N 1
ATOM 2966 C CA . ALA A 1 393 ? -25.661 -1.835 9.155 1.00 56.53 393 ALA A CA 1
ATOM 2967 C C . ALA A 1 393 ? -25.303 -0.354 9.360 1.00 56.53 393 ALA A C 1
ATOM 2969 O O . ALA A 1 393 ? -25.914 0.290 10.213 1.00 56.53 393 ALA A O 1
ATOM 2970 N N . GLN A 1 394 ? -24.383 0.202 8.562 1.00 52.19 394 GLN A N 1
ATOM 2971 C CA . GLN A 1 394 ? -24.096 1.638 8.481 1.00 52.19 394 GLN A CA 1
ATOM 2972 C C . GLN A 1 394 ? -25.250 2.426 7.821 1.00 52.19 394 GLN A C 1
ATOM 2974 O O . GLN A 1 394 ? -25.086 3.149 6.843 1.00 52.19 394 GLN A O 1
ATOM 2979 N N . ASP A 1 395 ? -26.449 2.271 8.374 1.00 48.38 395 ASP A N 1
ATOM 2980 C CA . ASP A 1 395 ? -27.453 3.323 8.409 1.00 48.38 395 ASP A CA 1
ATOM 2981 C C . ASP A 1 395 ? -26.953 4.327 9.468 1.00 48.38 395 ASP A C 1
ATOM 2983 O O . ASP A 1 395 ? -26.633 3.941 10.592 1.00 48.38 395 ASP A O 1
ATOM 2987 N N . GLU A 1 396 ? -26.787 5.593 9.084 1.00 53.81 396 GLU A N 1
ATOM 2988 C CA . GLU A 1 396 ? -25.827 6.594 9.605 1.00 53.81 396 GLU A CA 1
ATOM 2989 C C . GLU A 1 396 ? -25.893 6.982 11.112 1.00 53.81 396 GLU A C 1
ATOM 2991 O O . GLU A 1 396 ? -25.331 8.000 11.508 1.00 53.81 396 GLU A O 1
ATOM 2996 N N . SER A 1 397 ? -26.579 6.242 11.990 1.00 49.94 397 SER A N 1
ATOM 2997 C CA . SER A 1 397 ? -26.999 6.742 13.314 1.00 49.94 397 SER A CA 1
ATOM 2998 C C . SER A 1 397 ? -26.566 5.945 14.557 1.00 49.94 397 SER A C 1
ATOM 3000 O O . SER A 1 397 ? -26.930 6.352 15.661 1.00 49.94 397 SER A O 1
ATOM 3002 N N . ALA A 1 398 ? -25.790 4.859 14.462 1.00 44.72 398 ALA A N 1
ATOM 3003 C CA . ALA A 1 398 ? -25.402 4.076 15.647 1.00 44.72 398 ALA A CA 1
ATOM 3004 C C . ALA A 1 398 ? -23.900 4.170 15.972 1.00 44.72 398 ALA A C 1
ATOM 3006 O O . ALA A 1 398 ? -23.040 3.741 15.210 1.00 44.72 398 ALA A O 1
ATOM 3007 N N . VAL A 1 399 ? -23.596 4.737 17.142 1.00 44.88 399 VAL A N 1
ATOM 3008 C CA . VAL A 1 399 ? -22.247 4.933 17.690 1.00 44.88 399 VAL A CA 1
ATOM 3009 C C . VAL A 1 399 ? -21.545 3.585 17.911 1.00 44.88 399 VAL A C 1
ATOM 3011 O O . VAL A 1 399 ? -22.055 2.706 18.603 1.00 44.88 399 VAL A O 1
ATOM 3014 N N . HIS A 1 400 ? -20.359 3.455 17.315 1.00 42.97 400 HIS A N 1
ATOM 3015 C CA . HIS A 1 400 ? -19.525 2.257 17.262 1.00 42.97 400 HIS A CA 1
ATOM 3016 C C . HIS A 1 400 ? -19.032 1.783 18.639 1.00 42.97 400 HIS A C 1
ATOM 3018 O O . HIS A 1 400 ? -18.142 2.385 19.240 1.00 42.97 400 HIS A O 1
ATOM 3024 N N . HIS A 1 401 ? -19.502 0.617 19.073 1.00 45.78 401 HIS A N 1
ATOM 3025 C CA . HIS A 1 401 ? -18.665 -0.299 19.842 1.00 45.78 401 HIS A CA 1
ATOM 3026 C C . HIS A 1 401 ? -18.173 -1.364 18.865 1.00 45.78 401 HIS A C 1
ATOM 3028 O O . HIS A 1 401 ? -18.932 -2.257 18.502 1.00 45.78 401 HIS A O 1
ATOM 3034 N N . ALA A 1 402 ? -16.933 -1.219 18.387 1.00 48.09 402 ALA A N 1
ATOM 3035 C CA . ALA A 1 402 ? -16.287 -2.215 17.538 1.00 48.09 402 ALA A CA 1
ATOM 3036 C C . ALA A 1 402 ? -16.287 -3.556 18.279 1.00 48.09 402 ALA A C 1
ATOM 3038 O O . ALA A 1 402 ? -15.655 -3.688 19.333 1.00 48.09 402 ALA A O 1
ATOM 3039 N N . HIS A 1 403 ? -17.040 -4.530 17.772 1.00 53.84 403 HIS A N 1
ATOM 3040 C CA . HIS A 1 403 ? -16.975 -5.871 18.322 1.00 53.84 403 HIS A CA 1
ATOM 3041 C C . HIS A 1 403 ? -15.594 -6.448 17.954 1.00 53.84 403 HIS A C 1
ATOM 3043 O O . HIS A 1 403 ? -15.171 -6.309 16.808 1.00 53.84 403 HIS A O 1
ATOM 3049 N N . PRO A 1 404 ? -14.874 -7.119 18.874 1.00 55.66 404 PRO A N 1
ATOM 3050 C CA . PRO A 1 404 ? -13.541 -7.698 18.621 1.00 55.66 404 PRO A CA 1
ATOM 3051 C C . PRO A 1 404 ? -13.451 -8.751 17.493 1.00 55.66 404 PRO A C 1
ATOM 3053 O O . PRO A 1 404 ? -12.408 -9.377 17.313 1.00 55.66 404 PRO A O 1
ATOM 3056 N N . GLU A 1 405 ? -14.552 -9.004 16.786 1.00 60.12 405 GLU A N 1
ATOM 3057 C CA . GLU A 1 405 ? -14.740 -10.101 15.834 1.00 60.12 405 GLU A CA 1
ATOM 3058 C C . GLU A 1 405 ? -15.004 -9.610 14.400 1.00 60.12 405 GLU A C 1
ATOM 3060 O O . GLU A 1 405 ? -15.116 -10.435 13.493 1.00 60.12 405 GLU A O 1
ATOM 3065 N N . ASP A 1 406 ? -15.066 -8.293 14.178 1.00 69.19 406 ASP A N 1
ATOM 3066 C CA . ASP A 1 406 ? -15.268 -7.726 12.845 1.00 69.19 406 ASP A CA 1
ATOM 3067 C C . ASP A 1 406 ? -13.977 -7.828 12.000 1.00 69.19 406 ASP A C 1
ATOM 3069 O O . ASP A 1 406 ? -12.877 -7.606 12.523 1.00 69.19 406 ASP A O 1
ATOM 3073 N N . PRO A 1 407 ? -14.069 -8.165 10.694 1.00 75.75 407 PRO A N 1
ATOM 3074 C CA . PRO A 1 407 ? -12.929 -8.197 9.791 1.00 75.75 407 PRO A CA 1
ATOM 3075 C C . PRO A 1 407 ? -12.186 -6.876 9.841 1.00 75.75 407 PRO A C 1
ATOM 3077 O O . PRO A 1 407 ? -12.792 -5.802 9.862 1.00 75.75 407 PRO A O 1
ATOM 3080 N N . ALA A 1 408 ? -10.861 -6.948 9.818 1.00 82.81 408 ALA A N 1
ATOM 3081 C CA . ALA A 1 408 ? -10.093 -5.729 9.901 1.00 82.81 408 ALA A CA 1
ATOM 3082 C C . ALA A 1 408 ? -10.306 -4.873 8.651 1.00 82.81 408 ALA A C 1
ATOM 3084 O O . ALA A 1 408 ? -10.267 -5.361 7.516 1.00 82.81 408 ALA A O 1
ATOM 3085 N N . ARG A 1 409 ? -10.515 -3.577 8.869 1.00 86.25 409 ARG A N 1
ATOM 3086 C CA . ARG A 1 409 ? -10.623 -2.610 7.786 1.00 86.25 409 ARG A CA 1
ATOM 3087 C C . ARG A 1 409 ? -9.267 -2.499 7.098 1.00 86.25 409 ARG A C 1
ATOM 3089 O O . ARG A 1 409 ? -8.292 -2.095 7.722 1.00 86.25 409 ARG A O 1
ATOM 3096 N N . LEU A 1 410 ? -9.223 -2.857 5.818 1.00 90.12 410 LEU A N 1
ATOM 3097 C CA . LEU A 1 410 ? -8.003 -2.744 5.031 1.00 90.12 410 LEU A CA 1
ATOM 3098 C C . LEU A 1 410 ? -7.843 -1.344 4.437 1.00 90.12 410 LEU A C 1
ATOM 3100 O O . LEU A 1 410 ? -8.793 -0.768 3.903 1.00 90.12 410 LEU A O 1
ATOM 3104 N N . GLU A 1 411 ? -6.620 -0.833 4.485 1.00 91.56 411 GLU A N 1
ATOM 3105 C CA . GLU A 1 411 ? -6.188 0.423 3.886 1.00 91.56 411 GLU A CA 1
ATOM 3106 C C . GLU A 1 411 ? -5.221 0.145 2.732 1.00 91.56 411 GLU A C 1
ATOM 3108 O O . GLU A 1 411 ? -4.304 -0.669 2.854 1.00 91.56 411 GLU A O 1
ATOM 3113 N N . LEU A 1 412 ? -5.445 0.821 1.602 1.00 94.38 412 LEU A N 1
ATOM 3114 C CA . LEU A 1 412 ? -4.594 0.764 0.415 1.00 94.38 412 LEU A CA 1
ATOM 3115 C C . LEU A 1 412 ? -3.553 1.878 0.478 1.00 94.38 412 LEU A C 1
ATOM 3117 O O . LEU A 1 412 ? -3.902 3.055 0.378 1.00 94.38 412 LEU A O 1
ATOM 3121 N N . LEU A 1 413 ? -2.283 1.501 0.603 1.00 93.75 413 LEU A N 1
ATOM 3122 C CA . LEU A 1 413 ? -1.154 2.426 0.586 1.00 93.75 413 LEU A CA 1
ATOM 3123 C C . LEU A 1 413 ? -0.375 2.297 -0.724 1.00 93.75 413 LEU A C 1
ATOM 3125 O O . LEU A 1 413 ? -0.329 1.227 -1.330 1.00 93.75 413 LEU A O 1
ATOM 3129 N N . HIS A 1 414 ? 0.228 3.406 -1.146 1.00 94.75 414 HIS A N 1
ATOM 3130 C CA . HIS A 1 414 ? 1.021 3.510 -2.370 1.00 94.75 414 HIS A CA 1
ATOM 3131 C C . HIS A 1 414 ? 2.498 3.694 -2.015 1.00 94.75 414 HIS A C 1
ATOM 3133 O O . HIS A 1 414 ? 2.796 4.335 -1.007 1.00 94.75 414 HIS A O 1
ATOM 3139 N N . GLU A 1 415 ? 3.401 3.201 -2.867 1.00 94.50 415 GLU A N 1
ATOM 3140 C CA . GLU A 1 415 ? 4.854 3.442 -2.770 1.00 94.50 415 GLU A CA 1
ATOM 3141 C C . GLU A 1 415 ? 5.430 3.120 -1.383 1.00 94.50 415 GLU A C 1
ATOM 3143 O O . GLU A 1 415 ? 6.116 3.924 -0.745 1.00 94.50 415 GLU A O 1
ATOM 3148 N N . VAL A 1 416 ? 5.120 1.926 -0.885 1.00 92.75 416 VAL A N 1
ATOM 3149 C CA . VAL A 1 416 ? 5.437 1.544 0.491 1.00 92.75 416 VAL A CA 1
ATOM 3150 C C . VAL A 1 416 ? 6.879 1.048 0.573 1.00 92.75 416 VAL A C 1
ATOM 3152 O O . VAL A 1 416 ? 7.226 0.079 -0.113 1.00 92.75 416 VAL A O 1
ATOM 3155 N N . PRO A 1 417 ? 7.741 1.673 1.401 1.00 94.56 417 PRO A N 1
ATOM 3156 C CA . PRO A 1 417 ? 9.116 1.233 1.560 1.00 94.56 417 PRO A CA 1
ATOM 3157 C C . PRO A 1 417 ? 9.160 -0.112 2.287 1.00 94.56 417 PRO A C 1
ATOM 3159 O O . PRO A 1 417 ? 8.647 -0.264 3.393 1.00 94.56 417 PRO A O 1
ATOM 3162 N N . LEU A 1 418 ? 9.831 -1.085 1.680 1.00 95.06 418 LEU A N 1
ATOM 3163 C CA . LEU A 1 418 ? 10.055 -2.410 2.245 1.00 95.06 418 LEU A CA 1
ATOM 3164 C C . LEU A 1 418 ? 11.556 -2.644 2.364 1.00 95.06 418 LEU A C 1
ATOM 3166 O O . LEU A 1 418 ? 12.301 -2.429 1.404 1.00 95.06 418 LEU A O 1
ATOM 3170 N N . SER A 1 419 ? 12.014 -3.108 3.528 1.00 95.25 419 SER A N 1
ATOM 3171 C CA . SER A 1 419 ? 13.415 -3.486 3.697 1.00 95.25 419 SER A CA 1
ATOM 3172 C C . SER A 1 419 ? 13.622 -4.607 4.710 1.00 95.25 419 SER A C 1
ATOM 3174 O O . SER A 1 419 ? 12.843 -4.767 5.645 1.00 95.25 419 SER A O 1
ATOM 3176 N N . THR A 1 420 ? 14.666 -5.408 4.503 1.00 95.88 420 THR A N 1
ATOM 3177 C CA . THR A 1 420 ? 15.129 -6.422 5.460 1.00 95.88 420 THR A CA 1
ATOM 3178 C C . THR A 1 420 ? 16.607 -6.723 5.227 1.00 95.88 420 THR A C 1
ATOM 3180 O O . THR A 1 420 ? 17.125 -6.569 4.116 1.00 95.88 420 THR A O 1
ATOM 3183 N N . GLU A 1 421 ? 17.303 -7.173 6.264 1.00 95.81 421 GLU A N 1
ATOM 3184 C CA . GLU A 1 421 ? 18.672 -7.657 6.128 1.00 95.81 421 GLU A CA 1
ATOM 3185 C C . GLU A 1 421 ? 18.687 -9.074 5.543 1.00 95.81 421 GLU A C 1
ATOM 3187 O O . GLU A 1 421 ? 17.888 -9.938 5.905 1.00 95.81 421 GLU A O 1
ATOM 3192 N N . VAL A 1 422 ? 19.592 -9.330 4.603 1.00 96.12 422 VAL A N 1
ATOM 3193 C CA . VAL A 1 422 ? 19.709 -10.617 3.909 1.00 96.12 422 VAL A CA 1
ATOM 3194 C C . VAL A 1 422 ? 21.169 -10.994 3.716 1.00 96.12 422 VAL A C 1
ATOM 3196 O O . VAL A 1 422 ? 22.045 -10.133 3.651 1.00 96.12 422 VAL A O 1
ATOM 3199 N N . ILE A 1 423 ? 21.430 -12.289 3.552 1.00 96.12 423 ILE A N 1
ATOM 3200 C CA . ILE A 1 423 ? 22.714 -12.769 3.042 1.00 96.12 423 ILE A CA 1
ATOM 3201 C C . ILE A 1 423 ? 22.597 -12.861 1.520 1.00 96.12 423 ILE A C 1
ATOM 3203 O O . ILE A 1 423 ? 21.832 -13.669 0.996 1.00 96.12 423 ILE A O 1
ATOM 3207 N N . HIS A 1 424 ? 23.357 -12.043 0.798 1.00 95.81 424 HIS A N 1
ATOM 3208 C CA . HIS A 1 424 ? 23.400 -12.045 -0.663 1.00 95.81 424 HIS A CA 1
ATOM 3209 C C . HIS A 1 424 ? 24.847 -12.214 -1.119 1.00 95.81 424 HIS A C 1
ATOM 3211 O O . HIS A 1 424 ? 25.708 -11.397 -0.797 1.00 95.81 424 HIS A O 1
ATOM 3217 N N . LYS A 1 425 ? 25.117 -13.297 -1.860 1.00 94.88 425 LYS A N 1
ATOM 3218 C CA . LYS A 1 425 ? 26.467 -13.668 -2.330 1.00 94.88 425 LYS A CA 1
ATOM 3219 C C . LYS A 1 425 ? 27.497 -13.789 -1.192 1.00 94.88 425 LYS A C 1
ATOM 3221 O O . LYS A 1 425 ? 28.653 -13.421 -1.356 1.00 94.88 425 LYS A O 1
ATOM 3226 N N . GLY A 1 426 ? 27.062 -14.321 -0.047 1.00 94.75 426 GLY A N 1
ATOM 3227 C CA . GLY A 1 426 ? 27.906 -14.549 1.134 1.00 94.75 426 GLY A CA 1
ATOM 3228 C C . GLY A 1 426 ? 28.116 -13.322 2.026 1.00 94.75 426 GLY A C 1
ATOM 3229 O O . GLY A 1 426 ? 28.741 -13.447 3.072 1.00 94.75 426 GLY A O 1
ATOM 3230 N N . GLU A 1 427 ? 27.573 -12.161 1.657 1.00 95.38 427 GLU A N 1
ATOM 3231 C CA . GLU A 1 427 ? 27.703 -10.922 2.424 1.00 95.38 427 GLU A CA 1
ATOM 3232 C C . GLU A 1 427 ? 26.358 -10.500 3.021 1.00 95.38 427 GLU A C 1
ATOM 3234 O O . GLU A 1 427 ? 25.313 -10.635 2.378 1.00 95.38 427 GLU A O 1
ATOM 3239 N N . GLN A 1 428 ? 26.386 -9.940 4.233 1.00 95.12 428 GLN A N 1
ATOM 3240 C CA . GLN A 1 428 ? 25.221 -9.280 4.819 1.00 95.12 428 GLN A CA 1
ATOM 3241 C C . GLN A 1 428 ? 24.940 -7.988 4.046 1.00 95.12 428 GLN A C 1
ATOM 3243 O O . GLN A 1 428 ? 25.825 -7.152 3.846 1.00 95.12 428 GLN A O 1
ATOM 3248 N N . ARG A 1 429 ? 23.706 -7.838 3.572 1.00 95.69 429 ARG A N 1
ATOM 3249 C CA . ARG A 1 429 ? 23.254 -6.725 2.736 1.00 95.69 429 ARG A CA 1
ATOM 3250 C C . ARG A 1 429 ? 21.849 -6.298 3.133 1.00 95.69 429 ARG A C 1
ATOM 3252 O O . ARG A 1 429 ? 21.095 -7.080 3.703 1.00 95.69 429 ARG A O 1
ATOM 3259 N N . LEU A 1 430 ? 21.493 -5.059 2.808 1.00 95.69 430 LEU A N 1
ATOM 3260 C CA . LEU A 1 430 ? 20.136 -4.557 3.001 1.00 95.69 430 LEU A CA 1
ATOM 3261 C C . LEU A 1 430 ? 19.365 -4.750 1.698 1.00 95.69 430 LEU A C 1
ATOM 3263 O O . LEU A 1 430 ? 19.668 -4.099 0.699 1.00 95.69 430 LEU A O 1
ATOM 3267 N N . LEU A 1 431 ? 18.379 -5.636 1.688 1.00 97.38 431 LEU A N 1
ATOM 3268 C CA . LEU A 1 431 ? 17.422 -5.707 0.592 1.00 97.38 431 LEU A CA 1
ATOM 3269 C C . LEU A 1 431 ? 16.384 -4.613 0.826 1.00 97.38 431 LEU A C 1
ATOM 3271 O O . LEU A 1 431 ? 15.711 -4.644 1.852 1.00 97.38 431 LEU A O 1
ATOM 3275 N N . ALA A 1 432 ? 16.270 -3.645 -0.082 1.00 96.75 432 ALA A N 1
ATOM 3276 C CA . ALA A 1 432 ? 15.327 -2.539 0.080 1.00 96.75 432 ALA A CA 1
ATOM 3277 C C . ALA A 1 432 ? 14.735 -2.070 -1.252 1.00 96.75 432 ALA A C 1
ATOM 3279 O O . ALA A 1 432 ? 15.439 -1.987 -2.260 1.00 96.75 432 ALA A O 1
ATOM 3280 N N . GLY A 1 433 ? 13.450 -1.724 -1.237 1.00 96.44 433 GLY A N 1
ATOM 3281 C CA . GLY A 1 433 ? 12.717 -1.198 -2.386 1.00 96.44 433 GLY A CA 1
ATOM 3282 C C . GLY A 1 433 ? 11.392 -0.557 -1.976 1.00 96.44 433 GLY A C 1
ATOM 3283 O O . GLY A 1 433 ? 11.102 -0.433 -0.789 1.00 96.44 433 GLY A O 1
ATOM 3284 N N . PHE A 1 434 ? 10.605 -0.156 -2.969 1.00 96.75 434 PHE A N 1
ATOM 3285 C CA . PHE A 1 434 ? 9.269 0.413 -2.799 1.00 96.75 434 PHE A CA 1
ATOM 3286 C C . PHE A 1 434 ? 8.281 -0.478 -3.546 1.00 96.75 434 PHE A C 1
ATOM 3288 O O . PHE A 1 434 ? 8.512 -0.787 -4.718 1.00 96.75 434 PHE A O 1
ATOM 3295 N N . ALA A 1 435 ? 7.252 -0.961 -2.855 1.00 96.69 435 ALA A N 1
ATOM 3296 C CA . ALA A 1 435 ? 6.149 -1.664 -3.496 1.00 96.69 435 ALA A CA 1
ATOM 3297 C C . ALA A 1 435 ? 5.135 -0.644 -4.013 1.00 96.69 435 ALA A C 1
ATOM 3299 O O . ALA A 1 435 ? 4.796 0.291 -3.286 1.00 96.69 435 ALA A O 1
ATOM 3300 N N . ASP A 1 436 ? 4.628 -0.844 -5.231 1.00 97.50 436 ASP A N 1
ATOM 3301 C CA . ASP A 1 436 ? 3.702 0.118 -5.840 1.00 97.50 436 ASP A CA 1
ATOM 3302 C C . ASP A 1 436 ? 2.424 0.264 -5.017 1.00 97.50 436 ASP A C 1
ATOM 3304 O O . ASP A 1 436 ? 1.971 1.385 -4.779 1.00 97.50 436 ASP A O 1
ATOM 3308 N N . TYR A 1 437 ? 1.891 -0.861 -4.529 1.00 97.56 437 TYR A N 1
ATOM 3309 C CA . TYR A 1 437 ? 0.772 -0.869 -3.597 1.00 97.56 437 TYR A CA 1
ATOM 3310 C C . TYR A 1 437 ? 0.919 -1.944 -2.533 1.00 97.56 437 TYR A C 1
ATOM 3312 O O . TYR A 1 437 ? 1.402 -3.050 -2.801 1.00 97.56 437 TYR A O 1
ATOM 3320 N N . THR A 1 438 ? 0.386 -1.669 -1.348 1.00 95.88 438 THR A N 1
ATOM 3321 C CA . THR A 1 438 ? 0.164 -2.695 -0.330 1.00 95.88 438 THR A CA 1
ATOM 3322 C C . THR A 1 438 ? -1.165 -2.493 0.396 1.00 95.88 438 THR A C 1
ATOM 3324 O O . THR A 1 438 ? -1.721 -1.392 0.424 1.00 95.88 438 THR A O 1
ATOM 3327 N N . LEU A 1 439 ? -1.695 -3.580 0.966 1.00 93.69 439 LEU A N 1
ATOM 3328 C CA . LEU A 1 439 ? -2.866 -3.544 1.845 1.00 93.69 439 LEU A CA 1
ATOM 3329 C C . LEU A 1 439 ? -2.476 -3.844 3.290 1.00 93.69 439 LEU A C 1
ATOM 3331 O O . LEU A 1 439 ? -1.849 -4.873 3.573 1.00 93.69 439 LEU A O 1
ATOM 3335 N N . PHE A 1 440 ? -2.922 -2.962 4.179 1.00 89.19 440 PHE A N 1
ATOM 3336 C CA . PHE A 1 440 ? -2.658 -2.964 5.613 1.00 89.19 440 PHE A CA 1
ATOM 3337 C C . PHE A 1 440 ? -3.952 -3.022 6.410 1.00 89.19 440 PHE A C 1
ATOM 3339 O O . PHE A 1 440 ? -4.954 -2.485 5.965 1.00 89.19 440 PHE A O 1
ATOM 3346 N N . TYR A 1 441 ? -3.931 -3.614 7.602 1.00 84.31 441 TYR A N 1
ATOM 3347 C CA . TYR A 1 441 ? -5.095 -3.629 8.500 1.00 84.31 441 TYR A CA 1
ATOM 3348 C C . TYR A 1 441 ? -4.950 -2.740 9.746 1.00 84.31 441 TYR A C 1
ATOM 3350 O O . TYR A 1 441 ? -5.873 -2.669 10.553 1.00 84.31 441 TYR A O 1
ATOM 3358 N N . ASP A 1 442 ? -3.791 -2.108 9.948 1.00 77.38 442 ASP A N 1
ATOM 3359 C CA . ASP A 1 442 ? -3.531 -1.246 11.102 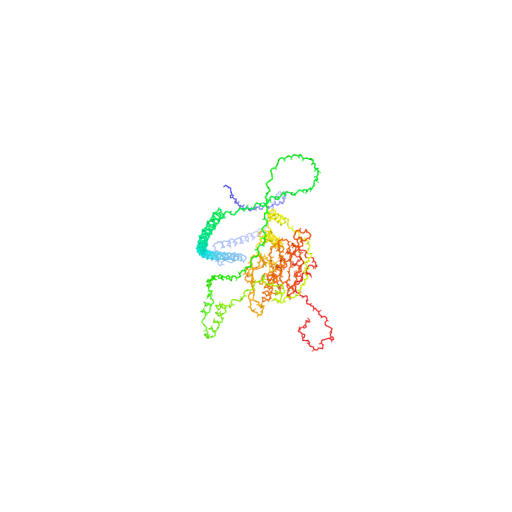1.00 77.38 442 ASP A CA 1
ATOM 3360 C C . ASP A 1 442 ? -2.536 -0.143 10.725 1.00 77.38 442 ASP A C 1
ATOM 3362 O O . ASP A 1 442 ? -1.340 -0.394 10.554 1.00 77.38 442 ASP A O 1
ATOM 3366 N N . ASN A 1 443 ? -3.049 1.079 10.583 1.00 66.06 443 ASN A N 1
ATOM 3367 C CA . ASN A 1 443 ? -2.258 2.262 10.254 1.00 66.06 443 ASN A CA 1
ATOM 3368 C C . ASN A 1 443 ? -1.521 2.832 11.480 1.00 66.06 443 ASN A C 1
ATOM 3370 O O . ASN A 1 443 ? -0.471 3.460 11.344 1.00 66.06 443 ASN A O 1
ATOM 3374 N N . SER A 1 444 ? -2.015 2.559 12.696 1.00 60.12 444 SER A N 1
ATOM 3375 C CA . SER A 1 444 ? -1.367 3.019 13.933 1.00 60.12 444 SER A CA 1
ATOM 3376 C C . SER A 1 444 ? -0.001 2.361 14.150 1.00 60.12 444 SER A C 1
ATOM 3378 O O . SER A 1 444 ? 0.880 2.945 14.774 1.00 60.12 444 SER A O 1
ATOM 3380 N N . ALA A 1 445 ? 0.195 1.185 13.548 1.00 56.62 445 ALA A N 1
ATOM 3381 C CA . ALA A 1 445 ? 1.450 0.452 13.500 1.00 56.62 445 ALA A CA 1
ATOM 3382 C C . ALA A 1 445 ? 2.007 0.354 12.069 1.00 56.62 445 ALA A C 1
ATOM 3384 O O . ALA A 1 445 ? 2.542 -0.691 11.700 1.00 56.62 445 ALA A O 1
ATOM 3385 N N . SER A 1 446 ? 1.893 1.409 11.251 1.00 53.72 446 SER A N 1
ATOM 3386 C CA . SER A 1 446 ? 2.440 1.446 9.878 1.00 53.72 446 SER A CA 1
ATOM 3387 C C . SER A 1 446 ? 3.948 1.141 9.795 1.00 53.72 446 SER A C 1
ATOM 3389 O O . SER A 1 446 ? 4.440 0.720 8.750 1.00 53.72 446 SER A O 1
ATOM 3391 N N . GLU A 1 447 ? 4.675 1.253 10.910 1.00 59.12 447 GLU A N 1
ATOM 3392 C CA . GLU A 1 447 ? 6.074 0.821 11.041 1.00 59.12 447 GLU A CA 1
ATOM 3393 C C . GLU A 1 447 ? 6.247 -0.709 11.067 1.00 59.12 447 GLU A C 1
ATOM 3395 O O . GLU A 1 447 ? 7.309 -1.247 10.744 1.00 59.12 447 GLU A O 1
ATOM 3400 N N . SER A 1 448 ? 5.201 -1.446 11.434 1.00 77.94 448 SER A N 1
ATOM 3401 C CA . SER A 1 448 ? 5.226 -2.897 11.502 1.00 77.94 448 SER A CA 1
ATOM 3402 C C . SER A 1 448 ? 4.959 -3.488 10.125 1.00 77.94 448 SER A C 1
ATOM 3404 O O . SER A 1 448 ? 3.822 -3.748 9.750 1.00 77.94 448 SER A O 1
ATOM 3406 N N . LEU A 1 449 ? 6.020 -3.810 9.382 1.00 81.75 449 LEU A N 1
ATOM 3407 C CA . LEU A 1 449 ? 5.913 -4.526 8.100 1.00 81.75 449 LEU A CA 1
ATOM 3408 C C . LEU A 1 449 ? 5.039 -5.791 8.174 1.00 81.75 449 LEU A C 1
ATOM 3410 O O . LEU A 1 449 ? 4.473 -6.204 7.162 1.00 81.75 449 LEU A O 1
ATOM 3414 N N . ALA A 1 450 ? 4.896 -6.382 9.362 1.00 79.25 450 ALA A N 1
ATOM 3415 C CA . ALA A 1 450 ? 4.053 -7.539 9.604 1.00 79.25 450 ALA A CA 1
ATOM 3416 C C . ALA A 1 450 ? 2.548 -7.272 9.458 1.00 79.25 450 ALA A C 1
ATOM 3418 O O . ALA A 1 450 ? 1.797 -8.240 9.431 1.00 79.25 450 ALA A O 1
ATOM 3419 N N . THR A 1 451 ? 2.080 -6.025 9.373 1.00 81.06 451 THR A N 1
ATOM 3420 C CA . THR A 1 451 ? 0.660 -5.712 9.134 1.00 81.06 451 THR A CA 1
ATOM 3421 C C . THR A 1 451 ? 0.292 -5.709 7.644 1.00 81.06 451 THR A C 1
ATOM 3423 O O . THR A 1 451 ? -0.892 -5.708 7.308 1.00 81.06 451 THR A O 1
ATOM 3426 N N . ASN A 1 452 ? 1.282 -5.809 6.747 1.00 83.56 452 ASN A N 1
ATOM 3427 C CA . ASN A 1 452 ? 1.058 -6.032 5.319 1.00 83.56 452 ASN A CA 1
ATOM 3428 C C . ASN A 1 452 ? 0.572 -7.459 5.055 1.00 83.56 452 ASN A C 1
ATOM 3430 O O . ASN A 1 452 ? 1.131 -8.426 5.578 1.00 83.56 452 ASN A O 1
ATOM 3434 N N . LEU A 1 453 ? -0.422 -7.595 4.179 1.00 85.19 453 LEU A N 1
ATOM 3435 C CA . LEU A 1 453 ? -0.956 -8.900 3.768 1.00 85.19 453 LEU A CA 1
ATOM 3436 C C . LEU A 1 453 ? -1.012 -9.096 2.255 1.00 85.19 453 LEU A C 1
ATOM 3438 O O . LEU A 1 453 ? -0.978 -10.233 1.780 1.00 85.19 453 LEU A O 1
ATOM 3442 N N . VAL A 1 454 ? -1.083 -8.000 1.503 1.00 92.19 454 VAL A N 1
ATOM 3443 C CA . VAL A 1 454 ? -1.141 -8.020 0.042 1.00 92.19 454 VAL A CA 1
ATOM 3444 C C . VAL A 1 454 ? -0.134 -7.025 -0.499 1.00 92.19 454 VAL A C 1
ATOM 3446 O O . VAL A 1 454 ? -0.098 -5.883 -0.044 1.00 92.19 454 VAL A O 1
ATOM 3449 N N . ILE A 1 455 ? 0.659 -7.459 -1.471 1.00 96.19 455 ILE A N 1
ATOM 3450 C CA . ILE A 1 455 ? 1.624 -6.627 -2.191 1.00 96.19 455 ILE A CA 1
ATOM 3451 C C . ILE A 1 455 ? 1.253 -6.641 -3.669 1.00 96.19 455 ILE A C 1
ATOM 3453 O O . ILE A 1 455 ? 1.023 -7.711 -4.236 1.00 96.19 455 ILE A O 1
ATOM 3457 N N . VAL A 1 456 ? 1.203 -5.472 -4.300 1.00 97.88 456 VAL A N 1
ATOM 3458 C CA . VAL A 1 456 ? 0.926 -5.344 -5.733 1.00 97.88 456 VAL A CA 1
ATOM 3459 C C . VAL A 1 456 ? 2.074 -4.619 -6.414 1.00 97.88 456 VAL A C 1
ATOM 3461 O O . VAL A 1 456 ? 2.461 -3.534 -5.990 1.00 97.88 456 VAL A O 1
ATOM 3464 N N . GLU A 1 457 ? 2.581 -5.213 -7.489 1.00 98.12 457 GLU A N 1
ATOM 3465 C CA . GLU A 1 457 ? 3.609 -4.629 -8.347 1.00 98.12 457 GLU A CA 1
ATOM 3466 C C . GLU A 1 457 ? 3.022 -4.359 -9.737 1.00 98.12 457 GLU A C 1
ATOM 3468 O O . GLU A 1 457 ? 2.560 -5.268 -10.439 1.00 98.12 457 GLU A O 1
ATOM 3473 N N . ALA A 1 458 ? 3.047 -3.096 -10.141 1.00 97.44 458 ALA A N 1
ATOM 3474 C CA . ALA A 1 458 ? 2.648 -2.641 -11.454 1.00 97.44 458 ALA A CA 1
ATOM 3475 C C . ALA A 1 458 ? 3.846 -2.663 -12.409 1.00 97.44 458 ALA A C 1
ATOM 3477 O O . ALA A 1 458 ? 4.968 -2.307 -12.063 1.00 97.44 458 ALA A O 1
ATOM 3478 N N . LYS A 1 459 ? 3.614 -3.039 -13.667 1.00 95.94 459 LYS A N 1
ATOM 3479 C CA . LYS A 1 459 ? 4.625 -2.944 -14.726 1.00 95.94 459 LYS A CA 1
ATOM 3480 C C . LYS A 1 459 ? 4.081 -2.328 -15.994 1.00 95.94 459 LYS A C 1
ATOM 3482 O O . LYS A 1 459 ? 2.883 -2.287 -16.251 1.00 95.94 459 LYS A O 1
ATOM 3487 N N . ARG A 1 460 ? 4.996 -1.866 -16.845 1.00 94.44 460 ARG A N 1
ATOM 3488 C CA . ARG A 1 460 ? 4.671 -1.536 -18.237 1.00 94.44 460 ARG A CA 1
ATOM 3489 C C . ARG A 1 460 ? 4.130 -2.764 -18.976 1.00 94.44 460 ARG A C 1
ATOM 3491 O O . ARG A 1 460 ? 4.468 -3.901 -18.642 1.00 94.44 460 ARG A O 1
ATOM 3498 N N . ARG A 1 461 ? 3.356 -2.519 -20.033 1.00 92.00 461 ARG A N 1
ATOM 3499 C CA . ARG A 1 461 ? 2.747 -3.586 -20.831 1.00 92.00 461 ARG A CA 1
ATOM 3500 C C . ARG A 1 461 ? 3.765 -4.627 -21.308 1.00 92.00 461 ARG A C 1
ATOM 3502 O O . ARG A 1 461 ? 4.809 -4.262 -21.848 1.00 92.00 461 ARG A O 1
ATOM 3509 N N . GLY A 1 462 ? 3.430 -5.906 -21.150 1.00 90.81 462 GLY A N 1
ATOM 3510 C CA . GLY A 1 462 ? 4.254 -7.038 -21.586 1.00 90.81 462 GLY A CA 1
ATOM 3511 C C . GLY A 1 462 ? 5.470 -7.320 -20.699 1.00 90.81 462 GLY A C 1
ATOM 3512 O O . GLY A 1 462 ? 6.322 -8.116 -21.082 1.00 90.81 462 GLY A O 1
ATOM 3513 N N . ALA A 1 463 ? 5.573 -6.675 -19.534 1.00 93.00 463 ALA A N 1
ATOM 3514 C CA . ALA A 1 463 ? 6.668 -6.867 -18.584 1.00 93.00 463 ALA A CA 1
ATOM 3515 C C . ALA A 1 463 ? 6.226 -7.521 -17.262 1.00 93.00 463 ALA A C 1
ATOM 3517 O O . ALA A 1 463 ? 6.992 -7.493 -16.304 1.00 93.00 463 ALA A O 1
ATOM 3518 N N . THR A 1 464 ? 5.028 -8.115 -17.201 1.00 92.62 464 THR A N 1
ATOM 3519 C CA . THR A 1 464 ? 4.483 -8.755 -15.990 1.00 92.62 464 THR A CA 1
ATOM 3520 C C . THR A 1 464 ? 5.467 -9.769 -15.397 1.00 92.62 464 THR A C 1
ATOM 3522 O O . THR A 1 464 ? 5.873 -9.633 -14.251 1.00 92.62 464 THR A O 1
ATOM 3525 N N . ASP A 1 465 ? 5.978 -10.721 -16.180 1.00 93.50 465 ASP A N 1
ATOM 3526 C CA . ASP A 1 465 ? 6.885 -11.747 -15.637 1.00 93.50 465 ASP A CA 1
ATOM 3527 C C . ASP A 1 465 ? 8.269 -11.211 -15.228 1.00 93.50 465 ASP A C 1
ATOM 3529 O O . ASP A 1 465 ? 8.928 -11.804 -14.376 1.00 93.50 465 ASP A O 1
ATOM 3533 N N . LEU A 1 466 ? 8.692 -10.051 -15.748 1.00 94.19 466 LEU A N 1
ATOM 3534 C CA . LEU A 1 466 ? 9.953 -9.414 -15.341 1.00 94.19 466 LEU A CA 1
ATOM 3535 C C . LEU A 1 466 ? 9.907 -8.886 -13.899 1.00 94.19 466 LEU A C 1
ATOM 3537 O O . LEU A 1 466 ? 10.950 -8.627 -13.307 1.00 94.19 466 LEU A O 1
ATOM 3541 N N . ALA A 1 467 ? 8.714 -8.724 -13.324 1.00 95.75 467 ALA A N 1
ATOM 3542 C CA . ALA A 1 467 ? 8.540 -8.301 -11.938 1.00 95.75 467 ALA A CA 1
ATOM 3543 C C . ALA A 1 467 ? 8.578 -9.449 -10.931 1.00 95.75 467 ALA A C 1
ATOM 3545 O O . ALA A 1 467 ? 8.572 -9.194 -9.729 1.00 95.75 467 ALA A O 1
ATOM 3546 N N . LEU A 1 468 ? 8.573 -10.703 -11.388 1.00 96.38 468 LEU A N 1
ATOM 3547 C CA . LEU A 1 468 ? 8.413 -11.851 -10.503 1.00 96.38 468 LEU A CA 1
ATOM 3548 C C . LEU A 1 468 ? 9.491 -11.930 -9.405 1.00 96.38 468 LEU A C 1
ATOM 3550 O O . LEU A 1 468 ? 9.113 -12.091 -8.243 1.00 96.38 468 LEU A O 1
ATOM 3554 N N . PRO A 1 469 ? 10.797 -11.736 -9.694 1.00 97.25 469 PRO A N 1
ATOM 3555 C CA . PRO A 1 469 ? 11.815 -11.706 -8.643 1.00 97.25 469 PRO A CA 1
ATOM 3556 C C . PRO A 1 469 ? 11.586 -10.587 -7.623 1.00 97.25 469 PRO A C 1
ATOM 3558 O O . PRO A 1 469 ? 11.730 -10.802 -6.420 1.00 97.25 469 PRO A O 1
ATOM 3561 N N . GLN A 1 470 ? 11.189 -9.407 -8.107 1.00 97.81 470 GLN A N 1
ATOM 3562 C CA . GLN A 1 470 ? 10.918 -8.238 -7.278 1.00 97.81 470 GLN A CA 1
ATOM 3563 C C . GLN A 1 470 ? 9.720 -8.482 -6.350 1.00 97.81 470 GLN A C 1
ATOM 3565 O O . GLN A 1 470 ? 9.831 -8.237 -5.149 1.00 97.81 470 GLN A O 1
ATOM 3570 N N . LEU A 1 471 ? 8.614 -9.034 -6.865 1.00 98.19 471 LEU A N 1
ATOM 3571 C CA . LEU A 1 471 ? 7.458 -9.383 -6.038 1.00 98.19 471 LEU A CA 1
ATOM 3572 C C . LEU A 1 471 ? 7.821 -10.456 -5.003 1.00 98.19 471 LEU A C 1
ATOM 3574 O O . LEU A 1 471 ? 7.488 -10.293 -3.835 1.00 98.19 471 LEU A O 1
ATOM 3578 N N . ILE A 1 472 ? 8.517 -11.532 -5.391 1.00 98.19 472 ILE A N 1
ATOM 3579 C CA . ILE A 1 472 ? 8.923 -12.601 -4.456 1.00 98.19 472 ILE A CA 1
ATOM 3580 C C . ILE A 1 472 ? 9.770 -12.030 -3.316 1.00 98.19 472 ILE A C 1
ATOM 3582 O O . ILE A 1 472 ? 9.560 -12.381 -2.155 1.00 98.19 472 ILE A O 1
ATOM 3586 N N . ALA A 1 473 ? 10.695 -11.125 -3.632 1.00 98.38 473 ALA A N 1
ATOM 3587 C CA . ALA A 1 473 ? 11.506 -10.437 -2.640 1.00 98.38 473 ALA A CA 1
ATOM 3588 C C . ALA A 1 473 ? 10.654 -9.615 -1.658 1.00 98.38 473 ALA A C 1
ATOM 3590 O O . ALA A 1 473 ? 10.856 -9.714 -0.449 1.00 98.38 473 ALA A O 1
ATOM 3591 N N . TYR A 1 474 ? 9.666 -8.860 -2.147 1.00 98.38 474 TYR A N 1
ATOM 3592 C CA . TYR A 1 474 ? 8.745 -8.113 -1.289 1.00 98.38 474 TYR A CA 1
ATOM 3593 C C . TYR A 1 474 ? 7.866 -9.013 -0.419 1.00 98.38 474 TYR A C 1
ATOM 3595 O O . TYR A 1 474 ? 7.758 -8.780 0.787 1.00 98.38 474 TYR A O 1
ATOM 3603 N N . LEU A 1 475 ? 7.299 -10.079 -0.991 1.00 97.88 475 LEU A N 1
ATOM 3604 C CA . LEU A 1 475 ? 6.548 -11.076 -0.226 1.00 97.88 475 LEU A CA 1
ATOM 3605 C C . LEU A 1 475 ? 7.434 -11.708 0.854 1.00 97.88 475 LEU A C 1
ATOM 3607 O O . LEU A 1 475 ? 6.971 -11.950 1.966 1.00 97.88 475 LEU A O 1
ATOM 3611 N N . GLY A 1 476 ? 8.719 -11.911 0.552 1.00 97.81 476 GLY A N 1
ATOM 3612 C CA . GLY A 1 476 ? 9.703 -12.423 1.493 1.00 97.81 476 GLY A CA 1
ATOM 3613 C C . GLY A 1 476 ? 9.992 -11.514 2.672 1.00 97.81 476 GLY A C 1
ATOM 3614 O O . GLY A 1 476 ? 10.012 -11.993 3.809 1.00 97.81 476 GLY A O 1
ATOM 3615 N N . ILE A 1 477 ? 10.143 -10.212 2.421 1.00 97.56 477 ILE A N 1
ATOM 3616 C CA . ILE A 1 477 ? 10.309 -9.201 3.471 1.00 97.56 477 ILE A CA 1
ATOM 3617 C C . ILE A 1 477 ? 9.133 -9.268 4.452 1.00 97.56 477 ILE A C 1
ATOM 3619 O O . ILE A 1 477 ? 9.340 -9.403 5.659 1.00 97.56 477 ILE A O 1
ATOM 3623 N N . VAL A 1 478 ? 7.902 -9.239 3.935 1.00 96.31 478 VAL A N 1
ATOM 3624 C CA . VAL A 1 478 ? 6.689 -9.250 4.764 1.00 96.31 478 VAL A CA 1
ATOM 3625 C C . VAL A 1 478 ? 6.512 -10.589 5.485 1.00 96.31 478 VAL A C 1
ATOM 3627 O O . VAL A 1 478 ? 6.280 -10.604 6.692 1.00 96.31 478 VAL A O 1
ATOM 3630 N N . HIS A 1 479 ? 6.675 -11.720 4.791 1.00 96.31 479 HIS A N 1
ATOM 3631 C CA . HIS A 1 479 ? 6.539 -13.053 5.388 1.00 96.31 479 HIS A CA 1
ATOM 3632 C C . HIS A 1 479 ? 7.519 -13.247 6.554 1.00 96.31 479 HIS A C 1
ATOM 3634 O O . HIS A 1 479 ? 7.130 -13.710 7.629 1.00 96.31 479 HIS A O 1
ATOM 3640 N N . ARG A 1 480 ? 8.787 -12.852 6.371 1.00 96.31 480 ARG A N 1
ATOM 3641 C CA . ARG A 1 480 ? 9.799 -12.905 7.432 1.00 96.31 480 ARG A CA 1
ATOM 3642 C C . ARG A 1 480 ? 9.417 -12.016 8.615 1.00 96.31 480 ARG A C 1
ATOM 3644 O O . ARG A 1 480 ? 9.404 -12.514 9.736 1.00 96.31 480 ARG A O 1
ATOM 3651 N N . ALA A 1 481 ? 9.034 -10.761 8.371 1.00 94.25 481 ALA A N 1
ATOM 3652 C CA . ALA A 1 481 ? 8.615 -9.845 9.433 1.00 94.25 481 ALA A CA 1
ATOM 3653 C C . ALA A 1 481 ? 7.434 -10.411 10.247 1.00 94.25 481 ALA A C 1
ATOM 3655 O O . ALA A 1 481 ? 7.419 -10.332 11.476 1.00 94.25 481 ALA A O 1
ATOM 3656 N N . ARG A 1 482 ? 6.462 -11.056 9.583 1.00 92.75 482 ARG A N 1
ATOM 3657 C CA . ARG A 1 482 ? 5.343 -11.742 10.254 1.00 92.75 482 ARG A CA 1
ATOM 3658 C C . ARG A 1 482 ? 5.813 -12.908 11.127 1.00 92.75 482 ARG A C 1
ATOM 3660 O O . ARG A 1 482 ? 5.336 -13.043 12.254 1.00 92.75 482 ARG A O 1
ATOM 3667 N N . LYS A 1 483 ? 6.754 -13.726 10.642 1.00 93.19 483 LYS A N 1
ATOM 3668 C CA . LYS A 1 483 ? 7.348 -14.827 11.422 1.00 93.19 483 LYS A CA 1
ATOM 3669 C C . LYS A 1 483 ? 8.132 -14.327 12.633 1.00 93.19 483 LYS A C 1
ATOM 3671 O O . LYS A 1 483 ? 7.958 -14.860 13.724 1.00 93.19 483 LYS A O 1
ATOM 3676 N N . GLU A 1 484 ? 8.947 -13.291 12.463 1.00 92.69 484 GLU A N 1
ATOM 3677 C CA . GLU A 1 484 ? 9.738 -12.681 13.542 1.00 92.69 484 GLU A CA 1
ATOM 3678 C C . GLU A 1 484 ? 8.844 -12.090 14.638 1.00 92.69 484 GLU A C 1
ATOM 3680 O O . GLU A 1 484 ? 9.121 -12.251 15.826 1.00 92.69 484 GLU A O 1
ATOM 3685 N N . GLN A 1 485 ? 7.707 -11.503 14.254 1.00 88.62 485 GLN A N 1
ATOM 3686 C CA . GLN A 1 485 ? 6.681 -11.027 15.186 1.00 88.62 485 GLN A CA 1
ATOM 3687 C C . GLN A 1 485 ? 5.742 -12.125 15.704 1.00 88.62 485 GLN A C 1
ATOM 3689 O O . GLN A 1 485 ? 4.738 -11.815 16.349 1.00 88.62 485 GLN A O 1
ATOM 3694 N N . LYS A 1 486 ? 6.039 -13.401 15.423 1.00 89.56 486 LYS A N 1
ATOM 3695 C CA . LYS A 1 486 ? 5.266 -14.567 15.874 1.00 89.56 486 LYS A CA 1
ATOM 3696 C C . LYS A 1 486 ? 3.772 -14.462 15.540 1.00 89.56 486 LYS A C 1
ATOM 3698 O O . LYS A 1 486 ? 2.927 -14.872 16.333 1.00 89.56 486 LYS A O 1
ATOM 3703 N N . LYS A 1 487 ? 3.431 -13.897 14.376 1.00 86.06 487 LYS A N 1
ATOM 3704 C CA . LYS A 1 487 ? 2.046 -13.907 13.889 1.00 86.06 487 LYS A CA 1
ATOM 3705 C C . LYS A 1 487 ? 1.644 -15.354 13.594 1.00 86.06 487 LYS A C 1
ATOM 3707 O O . LYS A 1 487 ? 2.390 -16.061 12.920 1.00 86.06 487 LYS A O 1
ATOM 3712 N N . GLU A 1 488 ? 0.472 -15.774 14.076 1.00 85.25 488 GLU A N 1
ATOM 3713 C CA . GLU A 1 488 ? -0.055 -17.132 13.842 1.00 85.25 488 GLU A CA 1
ATOM 3714 C C . GLU A 1 488 ? -0.187 -17.426 12.346 1.00 85.25 488 GLU A C 1
ATOM 3716 O O . GLU A 1 488 ? 0.234 -18.473 11.863 1.00 85.25 488 GLU A O 1
ATOM 3721 N N . ASN A 1 489 ? -0.710 -16.451 11.604 1.00 87.56 489 ASN A N 1
ATOM 3722 C CA . ASN A 1 489 ? -0.785 -16.490 10.157 1.00 87.56 489 ASN A CA 1
ATOM 3723 C C . ASN A 1 489 ? 0.343 -15.630 9.569 1.00 87.56 489 ASN A C 1
ATOM 3725 O O . ASN A 1 489 ? 0.367 -14.417 9.766 1.00 87.56 489 ASN A O 1
ATOM 3729 N N . SER A 1 490 ? 1.277 -16.226 8.839 1.00 92.81 490 SER A N 1
ATOM 3730 C CA . SER A 1 490 ? 2.318 -15.540 8.071 1.00 92.81 490 SER A CA 1
ATOM 3731 C C . SER A 1 490 ? 2.066 -15.559 6.562 1.00 92.81 490 SER A C 1
ATOM 3733 O O . SER A 1 490 ? 2.950 -15.137 5.826 1.00 92.81 490 SER A O 1
ATOM 3735 N N . VAL A 1 491 ? 0.894 -16.008 6.096 1.00 92.56 491 VAL A N 1
ATOM 3736 C CA . VAL A 1 491 ? 0.524 -16.000 4.675 1.00 92.56 491 VAL A CA 1
ATOM 3737 C C . VAL A 1 491 ? 0.588 -14.581 4.116 1.00 92.56 491 VAL A C 1
ATOM 3739 O O . VAL A 1 491 ? 0.097 -13.632 4.728 1.00 92.56 491 VAL A O 1
ATOM 3742 N N . VAL A 1 492 ? 1.178 -14.450 2.928 1.00 95.06 492 VAL A N 1
ATOM 3743 C CA . VAL A 1 492 ? 1.249 -13.184 2.187 1.00 95.06 492 VAL A CA 1
ATOM 3744 C C . VAL A 1 492 ? 0.816 -13.423 0.748 1.00 95.06 492 VAL A C 1
ATOM 3746 O O . VAL A 1 492 ? 1.229 -14.404 0.120 1.00 95.06 492 VAL A O 1
ATOM 3749 N N . PHE A 1 493 ? -0.007 -12.522 0.220 1.00 96.56 493 PHE A N 1
ATOM 3750 C CA . PHE A 1 493 ? -0.477 -12.552 -1.159 1.00 96.56 493 PHE A CA 1
ATOM 3751 C C . PHE A 1 493 ? 0.243 -11.511 -2.007 1.00 96.56 493 PHE A C 1
ATOM 3753 O O . PHE A 1 493 ? 0.559 -10.413 -1.550 1.00 96.56 493 PHE A O 1
ATOM 3760 N N . GLY A 1 494 ? 0.475 -11.857 -3.267 1.00 97.56 494 GLY A N 1
ATOM 3761 C CA . GLY A 1 494 ? 1.115 -10.991 -4.241 1.00 97.56 494 GLY A CA 1
ATOM 3762 C C . GLY A 1 494 ? 0.311 -10.891 -5.525 1.00 97.56 494 GLY A C 1
ATOM 3763 O O . GLY A 1 494 ? -0.293 -11.871 -5.963 1.00 97.56 494 GLY A O 1
ATOM 3764 N N . ILE A 1 495 ? 0.319 -9.715 -6.140 1.00 98.25 495 ILE A N 1
ATOM 3765 C CA . ILE A 1 495 ? -0.293 -9.465 -7.442 1.00 98.25 495 ILE A CA 1
ATOM 3766 C C . ILE A 1 495 ? 0.745 -8.766 -8.315 1.00 98.25 495 ILE A C 1
ATOM 3768 O O . ILE A 1 495 ? 1.330 -7.766 -7.912 1.00 98.25 495 ILE A O 1
ATOM 3772 N N . ILE A 1 496 ? 0.961 -9.269 -9.523 1.00 98.12 496 ILE A N 1
ATOM 3773 C CA . ILE A 1 496 ? 1.721 -8.569 -10.556 1.00 98.12 496 ILE A CA 1
ATOM 3774 C C . ILE A 1 496 ? 0.773 -8.229 -11.682 1.00 98.12 496 ILE A C 1
ATOM 3776 O O . ILE A 1 496 ? 0.023 -9.101 -12.132 1.00 98.12 496 ILE A O 1
ATOM 3780 N N . SER A 1 497 ? 0.819 -6.994 -12.171 1.00 98.00 497 SER A N 1
ATOM 3781 C CA . SER A 1 497 ? 0.006 -6.637 -13.323 1.00 98.00 497 SER A CA 1
ATOM 3782 C C . SER A 1 497 ? 0.583 -5.518 -14.174 1.00 98.00 497 SER A C 1
ATOM 3784 O O . SER A 1 497 ? 1.253 -4.613 -13.688 1.00 98.00 497 SER A O 1
ATOM 3786 N N . ASP A 1 498 ? 0.269 -5.557 -15.466 1.00 96.38 498 ASP A N 1
ATOM 3787 C CA . ASP A 1 498 ? 0.469 -4.433 -16.383 1.00 96.38 498 ASP A CA 1
ATOM 3788 C C . ASP A 1 498 ? -0.833 -3.665 -16.688 1.00 96.38 498 ASP A C 1
ATOM 3790 O O . ASP A 1 498 ? -0.963 -2.986 -17.709 1.00 96.38 498 ASP A O 1
ATOM 3794 N N . GLY A 1 499 ? -1.833 -3.812 -15.815 1.00 95.44 499 GLY A N 1
ATOM 3795 C CA . GLY A 1 499 ? -3.186 -3.287 -15.985 1.00 95.44 499 GLY A CA 1
ATOM 3796 C C . GLY A 1 499 ? -4.054 -4.121 -16.934 1.00 95.44 499 GLY A C 1
ATOM 3797 O O . GLY A 1 499 ? -5.273 -3.978 -16.917 1.00 95.44 499 GLY A O 1
ATOM 3798 N N . ASN A 1 500 ? -3.472 -5.013 -17.743 1.00 96.06 500 ASN A N 1
ATOM 3799 C CA . ASN A 1 500 ? -4.218 -5.962 -18.566 1.00 96.06 500 ASN A CA 1
ATOM 3800 C C . ASN A 1 500 ? -3.956 -7.412 -18.161 1.00 96.06 500 ASN A C 1
ATOM 3802 O O . ASN A 1 500 ? -4.901 -8.173 -18.044 1.00 96.06 500 ASN A O 1
ATOM 3806 N N . VAL A 1 501 ? -2.703 -7.808 -17.989 1.00 97.38 501 VAL A N 1
ATOM 3807 C CA . VAL A 1 501 ? -2.297 -9.166 -17.637 1.00 97.38 501 VAL A CA 1
ATOM 3808 C C . VAL A 1 501 ? -2.011 -9.222 -16.146 1.00 97.38 501 VAL A C 1
ATOM 3810 O O . VAL A 1 501 ? -1.245 -8.404 -15.649 1.00 97.38 501 VAL A O 1
ATOM 3813 N N . PHE A 1 502 ? -2.586 -10.198 -15.456 1.00 97.75 502 PHE A N 1
ATOM 3814 C CA . PHE A 1 502 ? -2.491 -10.406 -14.020 1.00 97.75 502 PHE A CA 1
ATOM 3815 C C . PHE A 1 502 ? -1.837 -11.752 -13.726 1.00 97.75 502 PHE A C 1
ATOM 3817 O O . PHE A 1 502 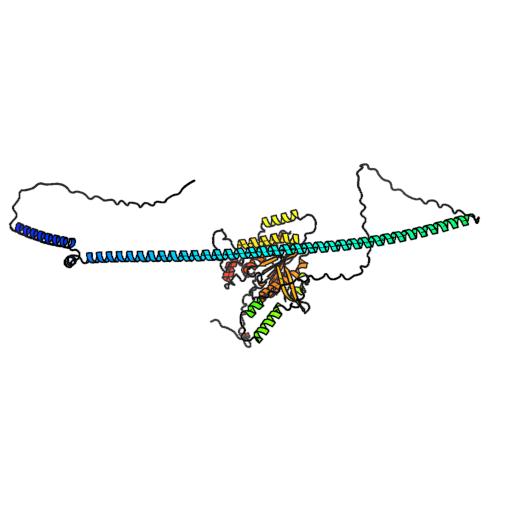? -2.161 -12.763 -14.350 1.00 97.75 502 PHE A O 1
ATOM 3824 N N . ARG A 1 503 ? -0.951 -11.757 -12.732 1.00 97.25 503 ARG A N 1
ATOM 3825 C CA . ARG A 1 503 ? -0.430 -12.959 -12.085 1.00 97.25 503 ARG A CA 1
ATOM 3826 C C . ARG A 1 503 ? -0.615 -12.817 -10.584 1.00 97.25 503 ARG A C 1
ATOM 3828 O O . ARG A 1 503 ? -0.206 -11.820 -9.997 1.00 97.25 503 ARG A O 1
ATOM 3835 N N . PHE A 1 504 ? -1.200 -13.830 -9.971 1.00 97.12 504 PHE A N 1
ATOM 3836 C CA . PHE A 1 504 ? -1.370 -13.922 -8.525 1.00 97.12 504 PHE A CA 1
ATOM 3837 C C . PHE A 1 504 ? -0.346 -14.877 -7.930 1.00 97.12 504 PHE A C 1
ATOM 3839 O O . PHE A 1 504 ? -0.085 -15.931 -8.514 1.00 97.12 504 PHE A O 1
ATOM 3846 N N . SER A 1 505 ? 0.184 -14.528 -6.763 1.00 96.94 505 SER A N 1
ATOM 3847 C CA . SER A 1 505 ? 1.151 -15.314 -6.003 1.00 96.94 505 SER A CA 1
ATOM 3848 C C . SER A 1 505 ? 0.735 -15.427 -4.538 1.00 96.94 505 SER A C 1
ATOM 3850 O O . SER A 1 505 ? 0.038 -14.561 -4.008 1.00 96.94 505 SER A O 1
ATOM 3852 N N . ARG A 1 506 ? 1.187 -16.485 -3.867 1.00 95.75 506 ARG A N 1
ATOM 3853 C CA . ARG A 1 506 ? 0.960 -16.716 -2.436 1.00 95.75 506 ARG A CA 1
ATOM 3854 C C . ARG A 1 506 ? 2.192 -17.347 -1.804 1.00 95.75 506 ARG A C 1
ATOM 3856 O O . ARG A 1 506 ? 2.793 -18.238 -2.398 1.00 95.75 506 ARG A O 1
ATOM 3863 N N . ILE A 1 507 ? 2.510 -16.932 -0.584 1.00 96.12 507 ILE A N 1
ATOM 3864 C CA . ILE A 1 507 ? 3.447 -17.634 0.300 1.00 96.12 507 ILE A CA 1
ATOM 3865 C C . ILE A 1 507 ? 2.651 -18.216 1.460 1.00 96.12 507 ILE A C 1
ATOM 3867 O O . ILE A 1 507 ? 1.917 -17.476 2.110 1.00 96.12 507 ILE A O 1
ATOM 3871 N N . THR A 1 508 ? 2.746 -19.528 1.686 1.00 94.25 508 THR A N 1
ATOM 3872 C CA . THR A 1 508 ? 2.053 -20.198 2.802 1.00 94.25 508 THR A CA 1
ATOM 3873 C C . THR A 1 508 ? 2.766 -19.970 4.137 1.00 94.25 508 THR A C 1
ATOM 3875 O O . THR A 1 508 ? 3.882 -19.453 4.170 1.00 94.25 508 THR A O 1
ATOM 3878 N N . ASN A 1 509 ? 2.159 -20.406 5.246 1.00 93.06 509 ASN A N 1
ATOM 3879 C CA . ASN A 1 509 ? 2.785 -20.345 6.570 1.00 93.06 509 ASN A CA 1
ATOM 3880 C C . ASN A 1 509 ? 4.119 -21.112 6.637 1.00 93.06 509 ASN A C 1
ATOM 3882 O O . ASN A 1 509 ? 4.998 -20.763 7.420 1.00 93.06 509 ASN A O 1
ATOM 3886 N N . GLU A 1 510 ? 4.297 -22.135 5.809 1.00 94.38 510 GLU A N 1
ATOM 3887 C CA . GLU A 1 510 ? 5.487 -22.989 5.750 1.00 94.38 510 GLU A CA 1
ATOM 3888 C C . GLU A 1 510 ? 6.546 -22.439 4.783 1.00 94.38 510 GLU A C 1
ATOM 3890 O O . GLU A 1 510 ? 7.555 -23.095 4.531 1.00 94.38 510 GLU A O 1
ATOM 3895 N N . GLY A 1 511 ? 6.319 -21.260 4.195 1.00 95.06 511 GLY A N 1
ATOM 3896 C CA . GLY A 1 511 ? 7.208 -20.695 3.184 1.00 95.06 511 GLY A CA 1
ATOM 3897 C C . GLY A 1 511 ? 7.135 -21.417 1.835 1.00 95.06 511 GLY A C 1
ATOM 3898 O O . GLY A 1 511 ? 8.108 -21.400 1.078 1.00 95.06 511 GLY A O 1
ATOM 3899 N N . LYS A 1 512 ? 6.011 -22.069 1.503 1.00 96.00 512 LYS A N 1
ATOM 3900 C CA . LYS A 1 512 ? 5.802 -22.611 0.152 1.00 96.00 512 LYS A CA 1
ATOM 3901 C C . LYS A 1 512 ? 5.317 -21.511 -0.778 1.00 96.00 512 LYS A C 1
ATOM 3903 O O . LYS A 1 512 ? 4.357 -20.810 -0.452 1.00 96.00 512 LYS A O 1
ATOM 3908 N N . TYR A 1 513 ? 5.958 -21.376 -1.934 1.00 96.38 513 TYR A N 1
ATOM 3909 C CA . TYR A 1 513 ? 5.568 -20.395 -2.941 1.00 96.38 513 TYR A CA 1
ATOM 3910 C C . TYR A 1 513 ? 4.622 -21.015 -3.969 1.00 96.38 513 TYR A C 1
ATOM 3912 O O . TYR A 1 513 ? 4.869 -22.100 -4.504 1.00 96.38 513 TYR A O 1
ATOM 3920 N N . GLY A 1 514 ? 3.542 -20.302 -4.272 1.00 95.38 514 GLY A N 1
ATOM 3921 C CA . GLY A 1 514 ? 2.638 -20.646 -5.357 1.00 95.38 514 GLY A CA 1
ATOM 3922 C C . GLY A 1 514 ? 2.329 -19.454 -6.246 1.00 95.38 514 GLY A C 1
ATOM 3923 O O . GLY A 1 514 ? 2.314 -18.310 -5.787 1.00 95.38 514 GLY A O 1
ATOM 3924 N N . GLN A 1 515 ? 2.056 -19.728 -7.520 1.00 95.44 515 GLN A N 1
ATOM 3925 C CA . GLN A 1 515 ? 1.630 -18.719 -8.485 1.00 95.44 515 GLN A CA 1
ATOM 3926 C C . GLN A 1 515 ? 0.569 -19.261 -9.439 1.00 95.44 515 GLN A C 1
ATOM 3928 O O . GLN A 1 515 ? 0.544 -20.444 -9.757 1.00 95.44 515 GLN A O 1
ATOM 3933 N N . SER A 1 516 ? -0.305 -18.381 -9.902 1.00 95.38 516 SER A N 1
ATOM 3934 C CA . SER A 1 516 ? -1.312 -18.688 -10.922 1.00 95.38 516 SER A CA 1
ATOM 3935 C C . SER A 1 516 ? -0.726 -18.555 -12.329 1.00 95.38 516 SER A C 1
ATOM 3937 O O . SER A 1 516 ? 0.352 -17.978 -12.515 1.00 95.38 516 SER A O 1
ATOM 3939 N N . GLY A 1 517 ? -1.449 -19.064 -13.331 1.00 94.56 517 GLY A N 1
ATOM 3940 C CA . GLY A 1 517 ? -1.227 -18.705 -14.733 1.00 94.56 517 GLY A CA 1
ATOM 3941 C C . GLY A 1 517 ? -1.489 -17.216 -15.002 1.00 94.56 517 GLY A C 1
ATOM 3942 O O . GLY A 1 517 ? -1.981 -16.491 -14.139 1.00 94.56 517 GLY A O 1
ATOM 3943 N N . LEU A 1 518 ? -1.150 -16.753 -16.206 1.00 95.88 518 LEU A N 1
ATOM 3944 C CA . LEU A 1 518 ? -1.475 -15.389 -16.625 1.00 95.88 518 LEU A CA 1
ATOM 3945 C C . LEU A 1 518 ? -2.967 -15.286 -16.949 1.00 95.88 518 LEU A C 1
ATOM 3947 O O . LEU A 1 518 ? -3.487 -16.113 -17.695 1.00 95.88 518 LEU A O 1
ATOM 3951 N N . LEU A 1 519 ? -3.618 -14.257 -16.414 1.00 95.81 519 LEU A N 1
ATOM 3952 C CA . LEU A 1 519 ? -5.009 -13.915 -16.706 1.00 95.81 519 LEU A CA 1
ATOM 3953 C C . LEU A 1 519 ? -5.077 -12.538 -17.368 1.00 95.81 519 LEU A C 1
ATOM 3955 O O . LEU A 1 519 ? -4.376 -11.617 -16.964 1.00 95.81 519 LEU A O 1
ATOM 3959 N N . GLU A 1 520 ? -5.933 -12.362 -18.362 1.00 96.50 520 GLU A N 1
ATOM 3960 C CA . GLU A 1 520 ? -6.081 -11.144 -19.146 1.00 96.50 520 GLU A CA 1
ATOM 3961 C C . GLU A 1 520 ? -7.430 -10.461 -18.891 1.00 96.50 520 GLU A C 1
ATOM 3963 O O . GLU A 1 520 ? -8.501 -10.984 -19.185 1.00 96.50 520 GLU A O 1
ATOM 3968 N N . TRP A 1 521 ? -7.389 -9.209 -18.445 1.00 95.88 521 TRP A N 1
ATOM 3969 C CA . TRP A 1 521 ? -8.559 -8.371 -18.198 1.00 95.88 521 TRP A CA 1
ATOM 3970 C C . TRP A 1 521 ? -9.416 -8.152 -19.448 1.00 95.88 521 TRP A C 1
ATOM 3972 O O . TRP A 1 521 ? -10.638 -8.034 -19.363 1.00 95.88 521 TRP A O 1
ATOM 3982 N N . ASN A 1 522 ? -8.810 -8.079 -20.634 1.00 93.69 522 ASN A N 1
ATOM 3983 C CA . ASN A 1 522 ? -9.570 -7.888 -21.871 1.00 93.69 522 ASN A CA 1
ATOM 3984 C C . ASN A 1 522 ? -10.360 -9.133 -22.300 1.00 93.69 522 ASN A C 1
ATOM 3986 O O . ASN A 1 522 ? -11.303 -8.980 -23.075 1.00 93.69 522 ASN A O 1
ATOM 3990 N N . ARG A 1 523 ? -10.040 -10.320 -21.772 1.00 94.94 523 ARG A N 1
ATOM 3991 C CA . ARG A 1 523 ? -10.806 -11.546 -22.014 1.00 94.94 523 ARG A CA 1
ATOM 3992 C C . ARG A 1 523 ? -11.994 -11.598 -21.065 1.00 94.94 523 ARG A C 1
ATOM 3994 O O . ARG A 1 523 ? -11.836 -11.486 -19.850 1.00 94.94 523 ARG A O 1
ATOM 4001 N N . VAL A 1 524 ? -13.198 -11.710 -21.617 1.00 90.62 524 VAL A N 1
ATOM 4002 C CA . VAL A 1 524 ? -14.451 -11.599 -20.849 1.00 90.62 524 VAL A CA 1
ATOM 4003 C C . VAL A 1 524 ? -14.542 -12.718 -19.808 1.00 90.62 524 VAL A C 1
ATOM 4005 O O . VAL A 1 524 ? -14.910 -12.467 -18.664 1.00 90.62 524 VAL A O 1
ATOM 4008 N N . GLU A 1 525 ? -14.121 -13.916 -20.196 1.00 90.19 525 GLU A N 1
ATOM 4009 C CA . GLU A 1 525 ? -14.077 -15.138 -19.399 1.00 90.19 525 GLU A CA 1
ATOM 4010 C C . GLU A 1 525 ? -13.036 -15.121 -18.262 1.00 90.19 525 GLU A C 1
ATOM 4012 O O . GLU A 1 525 ? -13.186 -15.846 -17.281 1.00 90.19 525 GLU A O 1
ATOM 4017 N N . GLU A 1 526 ? -11.993 -14.289 -18.358 1.00 93.62 526 GLU A N 1
ATOM 4018 C CA . GLU A 1 526 ? -10.932 -14.188 -17.343 1.00 93.62 526 GLU A CA 1
ATOM 4019 C C . GLU A 1 526 ? -11.095 -12.946 -16.456 1.00 93.62 526 GLU A C 1
ATOM 4021 O O . GLU A 1 526 ? -10.691 -12.956 -15.293 1.00 93.62 526 GLU A O 1
ATOM 4026 N N . ARG A 1 527 ? -11.748 -11.885 -16.948 1.00 93.75 527 ARG A N 1
ATOM 4027 C CA . ARG A 1 527 ? -11.968 -10.646 -16.186 1.00 93.75 527 ARG A CA 1
ATOM 4028 C C . ARG A 1 527 ? -12.729 -10.878 -14.881 1.00 93.75 527 ARG A C 1
ATOM 4030 O O . ARG A 1 527 ? -12.349 -10.324 -13.849 1.00 93.75 527 ARG A O 1
ATOM 4037 N N . GLY A 1 528 ? -13.786 -11.693 -14.929 1.00 93.38 528 GLY A N 1
ATOM 4038 C CA . GLY A 1 528 ? -14.558 -12.083 -13.743 1.00 93.38 528 GLY A CA 1
ATOM 4039 C C . GLY A 1 528 ? -13.681 -12.788 -12.710 1.00 93.38 528 GLY A C 1
ATOM 4040 O O . GLY A 1 528 ? -13.690 -12.423 -11.533 1.00 93.38 528 GLY A O 1
ATOM 4041 N N . LYS A 1 529 ? -12.820 -13.700 -13.177 1.00 93.38 529 LYS A N 1
ATOM 4042 C CA . LYS A 1 529 ? -11.863 -14.443 -12.347 1.00 93.38 529 LYS A CA 1
ATOM 4043 C C . LYS A 1 529 ? -10.824 -13.530 -11.704 1.00 93.38 529 LYS A C 1
ATOM 4045 O O . LYS A 1 529 ? -10.566 -13.661 -10.510 1.00 93.38 529 LYS A O 1
ATOM 4050 N N . ILE A 1 530 ? -10.270 -12.572 -12.453 1.00 95.38 530 ILE A N 1
ATOM 4051 C CA . ILE A 1 530 ? -9.312 -11.581 -11.932 1.00 95.38 530 ILE A CA 1
ATOM 4052 C C . ILE A 1 530 ? -9.948 -10.787 -10.792 1.00 95.38 530 ILE A C 1
ATOM 4054 O O . ILE A 1 530 ? -9.394 -10.724 -9.696 1.00 95.38 530 ILE A O 1
ATOM 4058 N N . TYR A 1 531 ? -11.120 -10.197 -11.034 1.00 95.81 531 TYR A N 1
ATOM 4059 C CA . TYR A 1 531 ? -11.774 -9.347 -10.043 1.00 95.81 531 TYR A CA 1
ATOM 4060 C C . TYR A 1 531 ? -12.203 -10.137 -8.800 1.00 95.81 531 TYR A C 1
ATOM 4062 O O . TYR A 1 531 ? -11.951 -9.708 -7.673 1.00 95.81 531 TYR A O 1
ATOM 4070 N N . THR A 1 532 ? -12.776 -11.326 -9.001 1.00 93.38 532 THR A N 1
ATOM 4071 C CA . THR A 1 532 ? -13.158 -12.239 -7.916 1.00 93.38 532 THR A CA 1
ATOM 4072 C C . THR A 1 532 ? -11.943 -12.660 -7.093 1.00 93.38 532 THR A C 1
ATOM 4074 O O . THR A 1 532 ? -11.996 -12.612 -5.867 1.00 93.38 532 THR A O 1
ATOM 4077 N N . THR A 1 533 ? -10.816 -12.965 -7.740 1.00 94.50 533 THR A N 1
ATOM 4078 C CA . THR A 1 533 ? -9.567 -13.314 -7.050 1.00 94.50 533 THR A CA 1
ATOM 4079 C C . THR A 1 533 ? -9.050 -12.164 -6.194 1.00 94.50 533 THR A C 1
ATOM 4081 O O . THR A 1 533 ? -8.712 -12.376 -5.033 1.00 94.50 533 THR A O 1
ATOM 4084 N N . ILE A 1 534 ? -9.003 -10.941 -6.733 1.00 96.00 534 ILE A N 1
ATOM 4085 C CA . ILE A 1 534 ? -8.543 -9.763 -5.981 1.00 96.00 534 ILE A CA 1
ATOM 4086 C C . ILE A 1 534 ? -9.413 -9.568 -4.737 1.00 96.00 534 ILE A C 1
ATOM 4088 O O . ILE A 1 534 ? -8.889 -9.402 -3.639 1.00 96.00 534 ILE A O 1
ATOM 4092 N N . ARG A 1 535 ? -10.737 -9.656 -4.885 1.00 93.94 535 ARG A N 1
ATOM 4093 C CA . ARG A 1 535 ? -11.673 -9.559 -3.758 1.00 93.94 535 ARG A CA 1
ATOM 4094 C C . ARG A 1 535 ? -11.484 -10.683 -2.745 1.00 93.94 535 ARG A C 1
ATOM 4096 O O . ARG A 1 535 ? -11.494 -10.420 -1.547 1.00 93.94 535 ARG A O 1
ATOM 4103 N N . SER A 1 536 ? -11.281 -11.913 -3.211 1.00 91.44 536 SER A N 1
ATOM 4104 C CA . SER A 1 536 ? -11.039 -13.069 -2.343 1.00 91.44 536 SER A CA 1
ATOM 4105 C C . SER A 1 536 ? -9.732 -12.916 -1.549 1.00 91.44 536 SER A C 1
ATOM 4107 O O . SER A 1 536 ? -9.714 -13.147 -0.339 1.00 91.44 536 SER A O 1
ATOM 4109 N N . ILE A 1 537 ? -8.665 -12.405 -2.179 1.00 93.19 537 ILE A N 1
ATOM 4110 C CA . ILE A 1 537 ? -7.399 -12.060 -1.512 1.00 93.19 537 ILE A CA 1
ATOM 4111 C C . ILE A 1 537 ? -7.613 -10.974 -0.450 1.00 93.19 537 ILE A C 1
ATOM 4113 O O . ILE A 1 537 ? -7.190 -11.154 0.689 1.00 93.19 537 ILE A O 1
ATOM 4117 N N . ILE A 1 538 ? -8.294 -9.874 -0.794 1.00 93.50 538 ILE A N 1
ATOM 4118 C CA . ILE A 1 538 ? -8.594 -8.764 0.131 1.00 93.50 538 ILE A CA 1
ATOM 4119 C C . ILE A 1 538 ? -9.377 -9.276 1.343 1.00 93.50 538 ILE A C 1
ATOM 4121 O O . ILE A 1 538 ? -9.017 -8.994 2.483 1.00 93.50 538 ILE A O 1
ATOM 4125 N N . ARG A 1 539 ? -10.412 -10.085 1.113 1.00 90.38 539 ARG A N 1
ATOM 4126 C CA . ARG A 1 539 ? -11.217 -10.683 2.181 1.00 90.38 539 ARG A CA 1
ATOM 4127 C C . ARG A 1 539 ? -10.389 -11.597 3.074 1.00 90.38 539 ARG A C 1
ATOM 4129 O O . ARG A 1 539 ? -10.451 -11.496 4.295 1.00 90.38 539 ARG A O 1
ATOM 4136 N N . THR A 1 540 ? -9.588 -12.469 2.468 1.00 87.81 540 THR A N 1
ATOM 4137 C CA . THR A 1 540 ? -8.718 -13.389 3.208 1.00 87.81 540 THR A CA 1
ATOM 4138 C C . THR A 1 540 ? -7.709 -12.618 4.052 1.00 87.81 540 THR A C 1
ATOM 4140 O O . THR A 1 540 ? -7.475 -12.977 5.204 1.00 87.81 540 THR A O 1
ATOM 4143 N N . ALA A 1 541 ? -7.155 -11.529 3.519 1.00 89.06 541 ALA A N 1
ATOM 4144 C CA . ALA A 1 541 ? -6.282 -10.633 4.257 1.00 89.06 541 ALA A CA 1
ATOM 4145 C C . ALA A 1 541 ? -7.010 -9.985 5.452 1.00 89.06 541 ALA A C 1
ATOM 4147 O O . ALA A 1 541 ? -6.539 -10.091 6.580 1.00 89.06 541 ALA A O 1
ATOM 4148 N N . ALA A 1 542 ? -8.197 -9.408 5.254 1.00 88.25 542 ALA A N 1
ATOM 4149 C CA . ALA A 1 542 ? -8.975 -8.793 6.336 1.00 88.25 542 ALA A CA 1
ATOM 4150 C C . ALA A 1 542 ? -9.253 -9.770 7.497 1.00 88.25 542 ALA A C 1
ATOM 4152 O O . ALA A 1 542 ? -9.140 -9.405 8.668 1.00 88.25 542 ALA A O 1
ATOM 4153 N N . LEU A 1 543 ? -9.543 -11.034 7.169 1.00 84.31 543 LEU A N 1
ATOM 4154 C CA . LEU A 1 543 ? -9.776 -12.117 8.133 1.00 84.31 543 LEU A CA 1
ATOM 4155 C C . LEU A 1 543 ? -8.492 -12.671 8.771 1.00 84.31 543 LEU A C 1
ATOM 4157 O O . LEU A 1 543 ? -8.548 -13.322 9.807 1.00 84.31 543 LEU A O 1
ATOM 4161 N N . SER A 1 544 ? -7.335 -12.433 8.154 1.00 78.50 544 SER A N 1
ATOM 4162 C CA . SER A 1 544 ? -6.019 -12.868 8.645 1.00 78.50 544 SER A CA 1
ATOM 4163 C C . SER A 1 544 ? -5.342 -11.825 9.545 1.00 78.50 544 SER A C 1
ATOM 4165 O O . SER A 1 544 ? -4.187 -12.002 9.952 1.00 78.50 544 SER A O 1
ATOM 4167 N N . SER A 1 545 ? -6.037 -10.722 9.838 1.00 72.38 545 SER A N 1
ATOM 4168 C CA . SER A 1 545 ? -5.572 -9.687 10.754 1.00 72.38 545 SER A CA 1
ATOM 4169 C C . SER A 1 545 ? -5.606 -10.171 12.218 1.00 72.38 545 SER A C 1
ATOM 4171 O O . SER A 1 545 ? -6.651 -10.636 12.678 1.00 72.38 545 SER A O 1
ATOM 4173 N N . PRO A 1 546 ? -4.524 -9.984 13.001 1.00 60.28 546 PRO A N 1
ATOM 4174 C CA . PRO A 1 546 ? -4.471 -10.247 14.441 1.00 60.28 546 PRO A CA 1
ATOM 4175 C C . PRO A 1 546 ? -5.428 -9.399 15.289 1.00 60.28 546 PRO A C 1
ATOM 4177 O O . PRO A 1 546 ? -5.588 -9.697 16.468 1.00 60.28 546 PRO A O 1
ATOM 4180 N N . SER A 1 547 ? -6.014 -8.324 14.740 1.00 52.41 547 SER A N 1
ATOM 4181 C CA . SER A 1 547 ? -7.040 -7.541 15.448 1.00 52.41 547 SER A CA 1
ATOM 4182 C C . SER A 1 547 ? -8.338 -8.329 15.631 1.00 52.41 547 SER A C 1
ATOM 4184 O O . SER A 1 547 ? -9.111 -8.024 16.534 1.00 52.41 547 SER A O 1
ATOM 4186 N N . THR A 1 548 ? -8.549 -9.370 14.823 1.00 48.88 548 THR A N 1
ATOM 4187 C CA . THR A 1 548 ? -9.508 -10.420 15.145 1.00 48.88 548 THR A CA 1
ATOM 4188 C C . THR A 1 548 ? -8.815 -11.328 16.151 1.00 48.88 548 THR A C 1
ATOM 4190 O O . THR A 1 548 ? -7.802 -11.959 15.842 1.00 48.88 548 THR A O 1
ATOM 4193 N N . THR A 1 549 ? -9.285 -11.353 17.400 1.00 42.66 549 THR A N 1
ATOM 4194 C CA . THR A 1 549 ? -8.776 -12.358 18.346 1.00 42.66 549 THR A CA 1
ATOM 4195 C C . THR A 1 549 ? -8.964 -13.709 17.660 1.00 42.66 549 THR A C 1
ATOM 4197 O O . THR A 1 549 ? -10.064 -13.921 17.139 1.00 42.66 549 THR A O 1
ATOM 4200 N N . PRO A 1 550 ? -7.946 -14.598 17.593 1.00 44.31 550 PRO A N 1
ATOM 4201 C CA . PRO A 1 550 ? -8.098 -15.876 16.917 1.00 44.31 550 PRO A CA 1
ATOM 4202 C C . PRO A 1 550 ? -9.381 -16.500 17.432 1.00 44.31 550 PRO A C 1
ATOM 4204 O O . PRO A 1 550 ? -9.501 -16.743 18.637 1.00 44.31 550 PRO A O 1
ATOM 4207 N N . ILE A 1 551 ? -10.382 -16.651 16.559 1.00 51.50 551 ILE A N 1
ATOM 4208 C CA . ILE A 1 551 ? -11.642 -17.259 16.966 1.00 51.50 551 ILE A CA 1
ATOM 4209 C C . ILE A 1 551 ? -11.260 -18.694 17.316 1.00 51.50 551 ILE A C 1
ATOM 4211 O O . ILE A 1 551 ? -11.067 -19.522 16.424 1.00 51.50 551 ILE A O 1
ATOM 4215 N N . LYS A 1 552 ? -11.042 -18.942 18.614 1.00 48.75 552 LYS A N 1
ATOM 4216 C CA . LYS A 1 552 ? -10.549 -20.218 19.146 1.00 48.75 552 LYS A CA 1
ATOM 4217 C C . LYS A 1 552 ? -11.522 -21.350 18.848 1.00 48.75 552 LYS A C 1
ATOM 4219 O O . LYS A 1 552 ? -11.121 -22.504 18.831 1.00 48.75 552 LYS A O 1
ATOM 4224 N N . ASP A 1 553 ? -12.784 -21.002 18.618 1.00 52.41 553 ASP A N 1
ATOM 4225 C CA . ASP A 1 553 ? -13.850 -21.916 18.248 1.00 52.41 553 ASP A CA 1
ATOM 4226 C C . ASP A 1 553 ? -13.975 -22.032 16.708 1.00 52.41 553 ASP A C 1
ATOM 4228 O O . ASP A 1 553 ? -14.434 -21.090 16.045 1.00 52.41 553 ASP A O 1
ATOM 4232 N N . PRO A 1 554 ? -13.628 -23.191 16.117 1.00 53.50 554 PRO A N 1
ATOM 4233 C CA . PRO A 1 554 ? -13.779 -23.445 14.686 1.00 53.50 554 PRO A CA 1
ATOM 4234 C C . PRO A 1 554 ? -15.226 -23.299 14.193 1.00 53.50 554 PRO A C 1
ATOM 4236 O O . PRO A 1 554 ? -15.450 -22.866 13.061 1.00 53.50 554 PRO A O 1
ATOM 4239 N N . ALA A 1 555 ? -16.223 -23.625 15.024 1.00 56.22 555 ALA A N 1
ATOM 4240 C CA . ALA A 1 555 ? -17.636 -23.514 14.666 1.00 56.22 555 ALA A CA 1
ATOM 4241 C C . ALA A 1 555 ? -18.073 -22.048 14.584 1.00 56.22 555 ALA A C 1
ATOM 4243 O O . ALA A 1 555 ? -18.795 -21.658 13.665 1.00 56.22 555 ALA A O 1
ATOM 4244 N N . ARG A 1 556 ? -17.570 -21.214 15.495 1.00 56.19 556 ARG A N 1
ATOM 4245 C CA . ARG A 1 556 ? -17.823 -19.772 15.491 1.00 56.19 556 ARG A CA 1
ATOM 4246 C C . ARG A 1 556 ? -17.101 -19.069 14.347 1.00 56.19 556 ARG A C 1
ATOM 4248 O O . ARG A 1 556 ? -17.705 -18.227 13.692 1.00 56.19 556 ARG A O 1
ATOM 4255 N N . ARG A 1 557 ? -15.876 -19.490 14.006 1.00 58.56 557 ARG A N 1
ATOM 4256 C CA . ARG A 1 557 ? -15.189 -19.045 12.779 1.00 58.56 557 ARG A CA 1
ATOM 4257 C C . ARG A 1 557 ? -16.026 -19.375 11.544 1.00 58.56 557 ARG A C 1
ATOM 4259 O O . ARG A 1 557 ? -16.218 -18.523 10.687 1.00 58.56 557 ARG A O 1
ATOM 4266 N N . LYS A 1 558 ? -16.579 -20.588 11.482 1.00 56.59 558 LYS A N 1
ATOM 4267 C CA . LYS A 1 558 ? -17.467 -21.027 10.397 1.00 56.59 558 LYS A CA 1
ATOM 4268 C C . LYS A 1 558 ? -18.754 -20.197 10.319 1.00 56.59 558 LYS A C 1
ATOM 4270 O O . LYS A 1 558 ? -19.225 -19.934 9.219 1.00 56.59 558 LYS A O 1
ATOM 4275 N N . LEU A 1 559 ? -19.292 -19.760 11.458 1.00 60.91 559 LEU A N 1
ATOM 4276 C CA . LEU A 1 559 ? -20.462 -18.880 11.537 1.00 60.91 559 LEU A CA 1
ATOM 4277 C C . LEU A 1 559 ? -20.153 -17.460 11.035 1.00 60.91 559 LEU A C 1
ATOM 4279 O O . LEU A 1 559 ? -20.907 -16.925 10.230 1.00 60.91 559 LEU A O 1
ATOM 4283 N N . VAL A 1 560 ? -19.028 -16.880 11.465 1.00 57.94 560 VAL A N 1
ATOM 4284 C CA . VAL A 1 560 ? -18.553 -15.560 11.017 1.00 57.94 560 VAL A CA 1
ATOM 4285 C C . VAL A 1 560 ? -18.293 -15.584 9.507 1.00 57.94 560 VAL A C 1
ATOM 4287 O O . VAL A 1 560 ? -18.813 -14.746 8.777 1.00 57.94 560 VAL A O 1
ATOM 4290 N N . LEU A 1 561 ? -17.612 -16.619 9.005 1.00 56.31 561 LEU A N 1
ATOM 4291 C CA . LEU A 1 561 ? -17.422 -16.842 7.566 1.00 56.31 561 LEU A CA 1
ATOM 4292 C C . LEU A 1 561 ? -18.751 -16.995 6.803 1.00 56.31 561 LEU A C 1
ATOM 4294 O O . LEU A 1 561 ? -18.857 -16.530 5.671 1.00 56.31 561 LEU A O 1
ATOM 4298 N N . ALA A 1 562 ? -19.770 -17.615 7.407 1.00 54.31 562 ALA A N 1
ATOM 4299 C CA . ALA A 1 562 ? -21.096 -17.746 6.802 1.00 54.31 562 ALA A CA 1
ATOM 4300 C C . ALA A 1 562 ? -21.882 -16.418 6.783 1.00 54.31 562 ALA A C 1
ATOM 4302 O O . ALA A 1 562 ? -22.641 -16.177 5.842 1.00 54.31 562 ALA A O 1
ATOM 4303 N N . ALA A 1 563 ? -21.688 -15.548 7.782 1.00 51.41 563 ALA A N 1
ATOM 4304 C CA . ALA A 1 563 ? -22.323 -14.231 7.866 1.00 51.41 563 ALA A CA 1
ATOM 4305 C C . ALA A 1 563 ? -21.796 -13.245 6.806 1.00 51.41 563 ALA A C 1
ATOM 4307 O O . ALA A 1 563 ? -22.560 -12.416 6.317 1.00 51.41 563 ALA A O 1
ATOM 4308 N N . PHE A 1 564 ? -20.542 -13.395 6.360 1.00 53.22 564 PHE A N 1
ATOM 4309 C CA . PHE A 1 564 ? -19.936 -12.582 5.289 1.00 53.22 564 PHE A CA 1
ATOM 4310 C C . PHE A 1 564 ? -20.377 -12.953 3.858 1.00 53.22 564 PHE A C 1
ATOM 4312 O O . PHE A 1 564 ? -19.792 -12.497 2.873 1.00 53.22 564 PHE A O 1
ATOM 4319 N N . GLY A 1 565 ? -21.473 -13.708 3.742 1.00 43.06 565 GLY A N 1
ATOM 4320 C CA . GLY A 1 565 ? -22.155 -14.035 2.496 1.00 43.06 565 GLY A CA 1
ATOM 4321 C C . GLY A 1 565 ? -21.783 -15.421 1.995 1.00 43.06 565 GLY A C 1
ATOM 4322 O O . GLY A 1 565 ? -20.680 -15.603 1.501 1.00 43.06 565 GLY A O 1
ATOM 4323 N N . ASN A 1 566 ? -22.726 -16.368 2.121 1.00 39.19 566 ASN A N 1
ATOM 4324 C CA . ASN A 1 566 ? -22.754 -17.717 1.533 1.00 39.19 566 ASN A CA 1
ATOM 4325 C C . ASN A 1 566 ? -21.392 -18.276 1.088 1.00 39.19 566 ASN A C 1
ATOM 4327 O O . ASN A 1 566 ? -21.237 -18.730 -0.045 1.00 39.19 566 ASN A O 1
ATOM 4331 N N . ALA A 1 567 ? -20.433 -18.317 2.012 1.00 39.53 567 ALA A N 1
ATOM 4332 C CA . ALA A 1 567 ? -19.386 -19.313 1.966 1.00 39.53 567 ALA A CA 1
ATOM 4333 C C . ALA A 1 567 ? -20.122 -20.647 2.108 1.00 39.53 567 ALA A C 1
ATOM 4335 O O . ALA A 1 567 ? -20.642 -20.993 3.175 1.00 39.53 567 ALA A O 1
ATOM 4336 N N . THR A 1 568 ? -20.285 -21.352 0.994 1.00 43.34 568 THR A N 1
ATOM 4337 C CA . THR A 1 568 ? -20.862 -22.691 1.001 1.00 43.34 568 THR A CA 1
ATOM 4338 C C . THR A 1 568 ? -20.082 -23.550 1.999 1.00 43.34 568 THR A C 1
ATOM 4340 O O . THR A 1 568 ? -18.922 -23.276 2.303 1.00 43.34 568 THR A O 1
ATOM 4343 N N . LYS A 1 569 ? -20.682 -24.612 2.554 1.00 39.72 569 LYS A N 1
ATOM 4344 C CA . LYS A 1 569 ? -19.979 -25.510 3.499 1.00 39.72 569 LYS A CA 1
ATOM 4345 C C . LYS A 1 569 ? -18.625 -26.015 2.953 1.00 39.72 569 LYS A C 1
ATOM 4347 O O . LYS A 1 569 ? -17.781 -26.410 3.752 1.00 39.72 569 LYS A O 1
ATOM 4352 N N . SER A 1 570 ? -18.411 -25.978 1.635 1.00 42.69 570 SER A N 1
ATOM 4353 C CA . SER A 1 570 ? -17.122 -26.202 0.979 1.00 42.69 570 SER A CA 1
ATOM 4354 C C . SER A 1 570 ? -16.072 -25.118 1.241 1.00 42.69 570 SER A C 1
ATOM 4356 O O . SER A 1 570 ? -14.925 -25.484 1.456 1.00 42.69 570 SER A O 1
ATOM 4358 N N . ASP A 1 571 ? -16.422 -23.835 1.289 1.00 37.78 571 ASP A N 1
ATOM 4359 C CA . ASP A 1 571 ? -15.464 -22.715 1.286 1.00 37.78 571 ASP A CA 1
ATOM 4360 C C . ASP A 1 571 ? -14.756 -22.560 2.642 1.00 37.78 571 ASP A C 1
ATOM 4362 O O . ASP A 1 571 ? -13.541 -22.380 2.707 1.00 37.78 571 ASP A O 1
ATOM 4366 N N . ALA A 1 572 ? -15.482 -22.772 3.748 1.00 39.53 572 ALA A N 1
ATOM 4367 C CA . ALA A 1 572 ? -14.920 -22.735 5.105 1.00 39.53 572 ALA A CA 1
ATOM 4368 C C . ALA A 1 572 ? -14.014 -23.936 5.447 1.00 39.53 572 ALA A C 1
ATOM 4370 O O . ALA A 1 572 ? -13.279 -23.880 6.427 1.00 39.53 572 ALA A O 1
ATOM 4371 N N . THR A 1 573 ? -14.076 -25.017 4.661 1.00 40.09 573 THR A N 1
ATOM 4372 C CA . THR A 1 573 ? -13.206 -26.201 4.810 1.00 40.09 573 THR A CA 1
ATOM 4373 C C . THR A 1 573 ? -12.086 -26.224 3.756 1.00 40.09 573 THR A C 1
ATOM 4375 O O . THR A 1 573 ? -11.266 -27.135 3.771 1.00 40.09 573 THR A O 1
ATOM 4378 N N . ARG A 1 574 ? -12.063 -25.259 2.815 1.00 45.09 574 ARG A N 1
ATOM 4379 C CA . ARG A 1 574 ? -11.155 -25.231 1.647 1.00 45.09 574 ARG A CA 1
ATOM 4380 C C . ARG A 1 574 ? -10.288 -23.977 1.538 1.00 45.09 574 ARG A C 1
ATOM 4382 O O . ARG A 1 574 ? -9.276 -24.024 0.843 1.00 45.09 574 ARG A O 1
ATOM 4389 N N . LEU A 1 575 ? -10.608 -22.894 2.253 1.00 40.88 575 LEU A N 1
ATOM 4390 C CA . LEU A 1 575 ? -9.596 -21.903 2.617 1.00 40.88 575 LEU A CA 1
ATOM 4391 C C . LEU A 1 575 ? -8.673 -22.531 3.669 1.00 40.88 575 LEU A C 1
ATOM 4393 O O . LEU A 1 575 ? -8.960 -22.515 4.864 1.00 40.88 575 LEU A O 1
ATOM 4397 N N . ASP A 1 576 ? -7.572 -23.120 3.212 1.00 42.62 576 ASP A N 1
ATOM 4398 C CA . ASP A 1 576 ? -6.477 -23.530 4.084 1.00 42.62 576 ASP A CA 1
ATOM 4399 C C . ASP A 1 576 ? -5.838 -22.273 4.695 1.00 42.62 576 ASP A C 1
ATOM 4401 O O . ASP A 1 576 ? -5.051 -21.569 4.057 1.00 42.62 576 ASP A O 1
ATOM 4405 N N . PHE A 1 577 ? -6.227 -21.959 5.932 1.00 43.72 577 PHE A N 1
ATOM 4406 C CA . PHE A 1 577 ? -5.634 -20.890 6.739 1.00 43.72 577 PHE A CA 1
ATOM 4407 C C . PHE A 1 577 ? -4.245 -21.278 7.287 1.00 43.72 577 PHE A C 1
ATOM 4409 O O . PHE A 1 577 ? -3.690 -20.553 8.115 1.00 43.72 577 PHE A O 1
ATOM 4416 N N . GLY A 1 578 ? -3.692 -22.423 6.861 1.00 40.97 578 GLY A N 1
ATOM 4417 C CA . GLY A 1 578 ? -2.432 -22.979 7.342 1.00 40.97 578 GLY A CA 1
ATOM 4418 C C . GLY A 1 578 ? -2.460 -23.284 8.839 1.00 40.97 578 GLY A C 1
ATOM 4419 O O . GLY A 1 578 ? -1.440 -23.170 9.512 1.00 40.97 578 GLY A O 1
ATOM 4420 N N . ILE A 1 579 ? -3.643 -23.626 9.356 1.00 39.38 579 ILE A N 1
ATOM 4421 C CA . ILE A 1 579 ? -3.793 -24.364 10.606 1.00 39.38 579 ILE A CA 1
ATOM 4422 C C . ILE A 1 579 ? -4.080 -25.789 10.151 1.00 39.38 579 ILE A C 1
ATOM 4424 O O . ILE A 1 579 ? -5.225 -26.103 9.827 1.00 39.38 579 ILE A O 1
ATOM 4428 N N . GLU A 1 580 ? -3.043 -26.622 10.035 1.00 37.62 580 GLU A N 1
ATOM 4429 C CA . GLU A 1 580 ? -3.263 -28.054 9.837 1.00 37.62 580 GLU A CA 1
ATOM 4430 C C . GLU A 1 580 ? -4.205 -28.537 10.953 1.00 37.62 580 GLU A C 1
ATOM 4432 O O . GLU A 1 580 ? -3.965 -28.267 12.134 1.00 37.62 580 GLU A O 1
ATOM 4437 N N . GLU A 1 581 ? -5.308 -29.204 10.593 1.00 38.53 581 GLU A N 1
ATOM 4438 C CA . GLU A 1 581 ? -6.107 -29.929 11.583 1.00 38.53 581 GLU A CA 1
ATOM 4439 C C . GLU A 1 581 ? -5.159 -30.862 12.354 1.00 38.53 581 GLU A C 1
ATOM 4441 O O . GLU A 1 581 ? -4.316 -31.507 11.719 1.00 38.53 581 GLU A O 1
ATOM 4446 N N . PRO A 1 582 ? -5.246 -30.943 13.696 1.00 32.78 582 PRO A N 1
ATOM 4447 C CA . PRO A 1 582 ? -4.436 -31.886 14.450 1.00 32.78 582 PRO A CA 1
ATOM 4448 C C . PRO A 1 582 ? -4.667 -33.288 13.879 1.00 32.78 582 PRO A C 1
ATOM 4450 O O . PRO A 1 582 ? -5.753 -33.856 13.997 1.00 32.78 582 PRO A O 1
ATOM 4453 N N . LYS A 1 583 ? -3.646 -33.831 13.209 1.00 31.42 583 LYS A N 1
ATOM 4454 C CA . LYS A 1 583 ? -3.658 -35.206 12.718 1.00 31.42 583 LYS A CA 1
ATOM 4455 C C . LYS A 1 583 ? -3.567 -36.119 13.927 1.00 31.42 583 LYS A C 1
ATOM 4457 O O . LYS A 1 583 ? -2.502 -36.283 14.518 1.00 31.42 583 LYS A O 1
ATOM 4462 N N . PHE A 1 584 ? -4.701 -36.696 14.294 1.00 34.19 584 PHE A N 1
ATOM 4463 C CA . PHE A 1 584 ? -4.741 -37.822 15.208 1.00 34.19 584 PHE A CA 1
ATOM 4464 C C . PHE A 1 584 ? -4.225 -39.042 14.452 1.00 34.19 584 PHE A C 1
ATOM 4466 O O . PHE A 1 584 ? -4.872 -39.538 13.530 1.00 34.19 584 PHE A O 1
ATOM 4473 N N . TRP A 1 585 ? -3.035 -39.498 14.818 1.00 40.19 585 TRP A N 1
ATOM 4474 C CA . TRP A 1 585 ? -2.566 -40.818 14.435 1.00 40.19 585 TRP A CA 1
ATOM 4475 C C . TRP A 1 585 ? -3.222 -41.805 15.396 1.00 40.19 585 TRP A C 1
ATOM 4477 O O . TRP A 1 585 ? -3.097 -41.657 16.612 1.00 40.19 585 TRP A O 1
ATOM 4487 N N . VAL A 1 586 ? -3.949 -42.785 14.863 1.00 37.06 586 VAL A N 1
ATOM 4488 C CA . VAL A 1 586 ? -4.235 -44.001 15.624 1.00 37.06 586 VAL A CA 1
ATOM 4489 C C . VAL A 1 586 ? -2.909 -44.742 15.656 1.00 37.06 586 VAL A C 1
ATOM 4491 O O . VAL A 1 586 ? -2.513 -45.346 14.663 1.00 37.06 586 VAL A O 1
ATOM 4494 N N . VAL A 1 587 ? -2.166 -44.553 16.740 1.00 40.78 587 VAL A N 1
ATOM 4495 C CA . VAL A 1 587 ? -0.977 -45.351 17.016 1.00 40.78 587 VAL A CA 1
ATOM 4496 C C . VAL A 1 587 ? -1.496 -46.727 17.407 1.00 40.78 587 VAL A C 1
ATOM 4498 O O . VAL A 1 587 ? -2.322 -46.825 18.314 1.00 40.78 587 VAL A O 1
ATOM 4501 N N . ASP A 1 588 ? -1.094 -47.754 16.666 1.00 47.06 588 ASP A N 1
ATOM 4502 C CA . ASP A 1 588 ? -1.357 -49.136 17.053 1.00 47.06 588 ASP A CA 1
ATOM 4503 C C . ASP A 1 588 ? -0.588 -49.388 18.356 1.00 47.06 588 ASP A C 1
ATOM 4505 O O . ASP A 1 588 ? 0.602 -49.070 18.443 1.00 47.06 588 ASP A O 1
ATOM 4509 N N . ASP A 1 589 ? -1.261 -49.904 19.386 1.00 52.03 589 ASP A N 1
ATOM 4510 C CA . ASP A 1 589 ? -0.692 -50.031 20.740 1.00 52.03 589 ASP A CA 1
ATOM 4511 C C . ASP A 1 589 ? 0.567 -50.931 20.775 1.00 52.03 589 ASP A C 1
ATOM 4513 O O . ASP A 1 589 ? 1.318 -50.910 21.750 1.00 52.03 589 ASP A O 1
ATOM 4517 N N . GLU A 1 590 ? 0.841 -51.678 19.700 1.00 55.31 590 GLU A N 1
ATOM 4518 C CA . GLU A 1 590 ? 2.019 -52.538 19.539 1.00 55.31 590 GLU A CA 1
ATOM 4519 C C . GLU A 1 590 ? 3.309 -51.785 19.135 1.00 55.31 590 GLU A C 1
ATOM 4521 O O . GLU A 1 590 ? 4.394 -52.340 19.289 1.00 55.31 590 GLU A O 1
ATOM 4526 N N . GLU A 1 591 ? 3.245 -50.525 18.675 1.00 49.28 591 GLU A N 1
ATOM 4527 C CA . GLU A 1 591 ? 4.434 -49.729 18.281 1.00 49.28 591 GLU A CA 1
ATOM 4528 C C . GLU A 1 591 ? 4.947 -48.764 19.376 1.00 49.28 591 GLU A C 1
ATOM 4530 O O . GLU A 1 591 ? 5.938 -48.057 19.179 1.00 49.28 591 GLU A O 1
ATOM 4535 N N . LEU A 1 592 ? 4.298 -48.719 20.546 1.00 49.28 592 LEU A N 1
ATOM 4536 C CA . LEU A 1 592 ? 4.627 -47.774 21.629 1.00 49.28 592 LEU A CA 1
ATOM 4537 C C . LEU A 1 592 ? 5.707 -48.259 22.609 1.00 49.28 592 LEU A C 1
ATOM 4539 O O . LEU A 1 592 ? 6.146 -47.489 23.470 1.00 49.28 592 LEU A O 1
ATOM 4543 N N . GLU A 1 593 ? 6.196 -49.486 22.463 1.00 49.88 593 GLU A N 1
ATOM 4544 C CA . GLU A 1 593 ? 7.352 -49.973 23.212 1.00 49.88 593 GLU A CA 1
ATOM 4545 C C . GLU A 1 593 ? 8.643 -49.507 22.523 1.00 49.88 593 GLU A C 1
ATOM 4547 O O . GLU A 1 593 ? 9.209 -50.223 21.712 1.00 49.88 593 GLU A O 1
ATOM 4552 N N . GLU A 1 594 ? 9.084 -48.271 22.800 1.00 51.53 594 GLU A N 1
ATOM 4553 C CA . GLU A 1 594 ? 10.447 -48.042 23.329 1.00 51.53 594 GLU A CA 1
ATOM 4554 C C . GLU A 1 594 ? 10.895 -46.573 23.443 1.00 51.53 594 GLU A C 1
ATOM 4556 O O . GLU A 1 594 ? 11.874 -46.356 24.144 1.00 51.53 594 GLU A O 1
ATOM 4561 N N . ASN A 1 595 ? 10.256 -45.538 22.865 1.00 43.66 595 ASN A N 1
ATOM 4562 C CA . ASN A 1 595 ? 10.890 -44.192 22.881 1.00 43.66 595 ASN A CA 1
ATOM 4563 C C . ASN A 1 595 ? 9.996 -42.931 22.921 1.00 43.66 595 ASN A C 1
ATOM 4565 O O . ASN A 1 595 ? 10.481 -41.847 22.589 1.00 43.66 595 ASN A O 1
ATOM 4569 N N . PHE A 1 596 ? 8.735 -42.989 23.366 1.00 44.84 596 PHE A N 1
ATOM 4570 C CA . PHE A 1 596 ? 7.902 -41.775 23.456 1.00 44.84 596 PHE A CA 1
ATOM 4571 C C . PHE A 1 596 ? 7.370 -41.502 24.869 1.00 44.84 596 PHE A C 1
ATOM 4573 O O . PHE A 1 596 ? 6.678 -42.320 25.468 1.00 44.84 596 PHE A O 1
ATOM 4580 N N . GLU A 1 597 ? 7.675 -40.312 25.394 1.00 40.25 597 GLU A N 1
ATOM 4581 C CA . GLU A 1 597 ? 7.129 -39.796 26.651 1.00 40.25 597 GLU A CA 1
ATOM 4582 C C . GLU A 1 597 ? 5.782 -39.104 26.367 1.00 40.25 597 GLU A C 1
ATOM 4584 O O . GLU A 1 597 ? 5.717 -38.048 25.734 1.00 40.25 597 GLU A O 1
ATOM 4589 N N . VAL A 1 598 ? 4.678 -39.729 26.788 1.00 44.94 598 VAL A N 1
ATOM 4590 C CA . VAL A 1 598 ? 3.315 -39.216 26.572 1.00 44.94 598 VAL A CA 1
ATOM 4591 C C . VAL A 1 598 ? 2.997 -38.128 27.601 1.00 44.94 598 VAL A C 1
ATOM 4593 O O . VAL A 1 598 ? 2.750 -38.413 28.774 1.00 44.94 598 VAL A O 1
ATOM 4596 N N . ILE A 1 599 ? 2.948 -36.870 27.160 1.00 36.16 599 ILE A N 1
ATOM 4597 C CA . ILE A 1 599 ? 2.538 -35.736 27.998 1.00 36.16 599 ILE A CA 1
ATOM 4598 C C . ILE A 1 599 ? 1.008 -35.590 27.944 1.00 36.16 599 ILE A C 1
ATOM 4600 O O . ILE A 1 599 ? 0.461 -34.946 27.053 1.00 36.16 599 ILE A O 1
ATOM 4604 N N . GLY A 1 600 ? 0.326 -36.167 28.940 1.00 35.59 600 GLY A N 1
ATOM 4605 C CA . GLY A 1 600 ? -1.067 -35.858 29.288 1.00 35.59 600 GLY A CA 1
ATOM 4606 C C . GLY A 1 600 ? -2.117 -36.851 28.776 1.00 35.59 600 GLY A C 1
ATOM 4607 O O . GLY A 1 600 ? -2.485 -36.846 27.607 1.00 35.59 600 GLY A O 1
ATOM 4608 N N . ARG A 1 601 ? -2.687 -37.649 29.690 1.00 33.84 601 ARG A N 1
ATOM 4609 C CA . ARG A 1 601 ? -3.978 -38.326 29.481 1.00 33.84 601 ARG A CA 1
ATOM 4610 C C . ARG A 1 601 ? -5.102 -37.391 29.932 1.00 33.84 601 ARG A C 1
ATOM 4612 O O . ARG A 1 601 ? -5.109 -36.985 31.092 1.00 33.84 601 ARG A O 1
ATOM 4619 N N . MET A 1 602 ? -6.052 -37.074 29.052 1.00 32.34 602 MET A N 1
ATOM 4620 C CA . MET A 1 602 ? -7.363 -36.586 29.496 1.00 32.34 602 MET A CA 1
ATOM 4621 C C . MET A 1 602 ? -8.172 -37.780 30.009 1.00 32.34 602 MET A C 1
ATOM 4623 O O . MET A 1 602 ? -8.311 -38.773 29.294 1.00 32.34 602 MET A O 1
ATOM 4627 N N . GLY A 1 603 ? -8.641 -37.683 31.253 1.00 40.38 603 GLY A N 1
ATOM 4628 C CA . GLY A 1 603 ? -9.640 -38.573 31.847 1.00 40.38 603 GLY A CA 1
ATOM 4629 C C . GLY A 1 603 ? -11.028 -37.957 31.808 1.00 40.38 603 GLY A C 1
ATOM 4630 O O . GLY A 1 603 ? -11.105 -36.709 31.711 1.00 40.38 603 GLY A O 1
#

Radius of gyration: 54.61 Å; chains: 1; bounding box: 168×87×172 Å

Foldseek 3Di:
DDDDDDDDDDDDDDDDDDDDDDDDDDDDDDDDDDDDDPVVVVVVVVVVVVVVVVVVVVVVLVVCCVPPVPDPSVVVSQDPVNVVVVVVVVVVVVVVVVVVVVVVVVVVVVVVVVVVVVVVVVVVVVVVVVVVVVVVVVVVVVVVVVVVVVVVVVVVVVVVVVVVVVVVVVVVVVVVVVVVVVVVVVVVVVVVVVVVVVVVVVVVVVVVVVPDDDDDDDDDDDDDDDDDDDDDDDDDDDDDDDDDDDDDDDDDDDDDDDDDDDDPDDDDDPDPFDCVVVVVLPVDDDPDPVVSVVVVVVVCCVRPVCPVQFAEDELLNDDLVQLLVFLVADDAAAPPLDPDPLDDDDPVLVVVLVVLCVVPVPDDALFQVNLVSLVCSLLVSLLVVLQCLQCVPPPPDDDDPDDLAGQFRKDKDAFQKFWDWTQDPNGTHIHIGTFGIWIFRDPVPSVQLLRTAETEHEGGPPCQVSCNSSQSNSLSRNLVSVVVVVQPFSKHKYWTTNSFKIKIWIQGNVNYIYIHDIAGCVDPVRVSVVSVSSNVSSRLSSNSDVSNPPPPDLVVVVVSVVSSDPPDPVNSVPPPSVPPDPDDDPDDPVPPPDDDDDDDDDD